Protein AF-A0A6A6MRV8-F1 (afdb_monomer)

Radius of gyration: 26.06 Å; Cα contacts (8 Å, |Δi|>4): 608; chains: 1; bounding box: 60×72×75 Å

Solvent-accessible surface area (backbone atoms only — not comparable to full-atom values): 24882 Å² total; per-residue (Å²): 139,82,90,84,83,78,79,91,75,64,60,68,61,48,53,49,50,54,50,50,55,58,44,50,59,69,36,41,59,92,94,33,58,47,66,85,80,48,69,47,77,79,45,45,92,43,43,68,69,55,55,72,65,66,69,94,70,92,67,69,95,52,79,75,30,69,67,50,46,50,55,51,43,52,51,47,26,37,70,80,34,37,75,69,59,52,59,70,55,56,43,85,58,63,89,68,84,86,54,92,82,70,73,77,54,94,81,65,61,49,22,61,70,48,68,57,98,62,71,48,74,43,90,61,98,65,47,36,34,39,40,40,34,33,31,66,80,76,48,78,45,48,31,35,42,43,53,51,95,54,49,46,58,48,32,31,49,52,39,48,53,47,54,52,51,33,52,52,30,58,71,35,70,72,38,35,78,68,67,40,39,55,62,77,65,43,50,46,57,77,49,83,32,30,32,40,30,41,50,73,78,69,51,44,34,43,38,56,60,67,63,67,52,88,59,100,42,68,76,81,37,75,65,57,43,46,49,61,45,59,77,71,34,80,50,70,68,56,28,51,51,30,39,50,37,22,33,37,19,49,21,30,40,41,46,54,33,38,49,50,23,48,25,77,73,23,40,70,33,33,25,33,28,77,85,58,35,33,44,36,73,50,77,52,69,30,41,58,48,44,24,56,71,27,92,54,33,54,72,45,57,40,88,48,31,60,23,61,34,36,39,50,41,96,59,31,62,49,64,67,30,47,53,38,29,35,55,47,47,46,55,48,40,74,44,35,71,66,56,46,51,58,57,53,59,53,59,69,39,91,84,62,75,68,67,79,50,69,69,60,37,48,64,77,65,52,92,76,68,94,82,70,94,71,95,72,79,88,75,78,70,80,79,60,56,69,58,52,32,51,50,37,51,52,50,35,49,33,50,48,72,24,41,56,100,85,41,81,39,55,59,64,57,45,48,53,49,50,54,51,48,25,58,30,65,78,43,47,72,59,38,45,75,84,46,40,63,64,68

Sequence (439 aa):
MTFSLAPKNVDRDNFLNLALEGYKHCLVIGDKYDVRVVQSYKFVPLVYQIASRMGSSKDGGGPHNFQFALVSLVKKMAVDHPYHTIFQVPVVTASFPVDRNCKYRDGSFPYFKGLADSVMIMNGINAPKVVECLGSDGRKYRQLAKSGNDDLRQDAVMEQ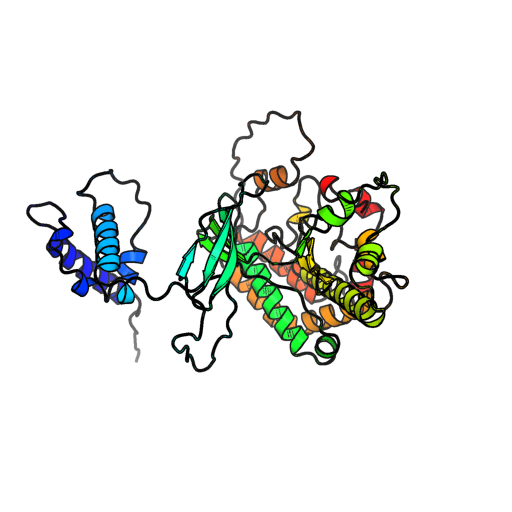FFGLVNTFLQNNRDTWKRRLGVRTYKVIPFTPSAGVLEWVNGTLPLGEYLIASTRNGGAHGRPVMHHFFLERFLQPADWFEKRLAYTRSVAASSMVGYIVGLGDRHSMNILIDQTTAQVVHIDLGVAFEQGLMLKTPERVPFRLTRDIIDGMGVTGVEGVFRRCCEETLAVMRTNKEALLTIVEVFIHDPLYKWALSPLKALQRQKEMDDDLDTCLDDSQDEYEGNKDAARALMRVKQKLDGYEEGELRSVHGQVQQLIQDAIDPERLCQMFAGWGAWM

Nearest PDB structures (foldseek):
  7sic-assembly1_A  TM=7.375E-01  e=3.957E-37  Homo sapiens
  7ni6-assembly1_A  TM=7.451E-01  e=1.125E-36  Homo sapiens
  7ni6-assembly1_B  TM=7.404E-01  e=1.849E-36  Homo sapiens
  7ni5-assembly1_B  TM=7.361E-01  e=2.147E-36  Homo sapiens
  8oxq-assembly1_B  TM=7.374E-01  e=3.900E-36  Homo sapiens

Mean predicted aligned error: 13.24 Å

Organism: Hevea brasiliensis (NCBI:txid3981)

pLDDT: mean 78.28, std 18.86, range [27.42, 98.69]

InterPro domains:
  IPR000403 Phosphatidylinositol 3-/4-kinase, catalytic domain [PF00454] (147-355)
  IPR000403 Phosphatidylinositol 3-/4-kinase, catalytic domain [PS50290] (115-394)
  IPR000403 Phosphatidylinositol 3-/4-kinase, catalytic domain [SM00146] (142-403)
  IPR003152 FATC domain [PF02260] (410-439)
  IPR003152 FATC domain [PS51190] (407-439)
  IPR003152 FATC domain [SM01343] (406-439)
  IPR011009 Protein kinase-like domain superfamily [SSF56112] (95-369)
  IPR018936 Phosphatidylinositol 3-/4-kinase, conserved site [PS00915] (145-160)
  IPR018936 Phosphatidylinositol 3-/4-kinase, conserved site [PS00916] (249-269)
  IPR036940 Phosphatidylinositol 3-/4-kinase, catalytic domain superfamily [G3DSA:1.10.1070.11] (219-423)
  IPR038980 Serine/threonine-protein kinase ATM, plant [PTHR37079] (222-439)
  IPR044107 ATM, catalytic domain [cd05171] (112-356)

Structure (mmCIF, N/CA/C/O backbone):
data_AF-A0A6A6MRV8-F1
#
_entry.id   AF-A0A6A6MRV8-F1
#
loop_
_atom_site.group_PDB
_atom_site.id
_atom_site.type_symbol
_atom_site.label_atom_id
_atom_site.label_alt_id
_atom_site.label_comp_id
_atom_site.label_asym_id
_atom_site.label_entity_id
_atom_site.label_seq_id
_atom_site.pdbx_PDB_ins_code
_atom_site.Cartn_x
_atom_site.Cartn_y
_atom_site.Cartn_z
_atom_site.occupancy
_atom_site.B_iso_or_equiv
_atom_site.auth_seq_id
_atom_site.auth_comp_id
_atom_site.auth_asym_id
_atom_site.auth_atom_id
_atom_site.pdbx_PDB_model_num
ATOM 1 N N . MET A 1 1 ? -26.456 47.236 21.387 1.00 35.75 1 MET A N 1
ATOM 2 C CA . MET A 1 1 ? -25.157 46.706 20.912 1.00 35.75 1 MET A CA 1
ATOM 3 C C . MET A 1 1 ? -24.358 46.400 22.165 1.00 35.75 1 MET A C 1
ATOM 5 O O . MET A 1 1 ? -24.249 47.297 22.977 1.00 35.75 1 MET A O 1
ATOM 9 N N . THR A 1 2 ? -23.930 45.187 22.483 1.00 27.84 2 THR A N 1
ATOM 10 C CA . THR A 1 2 ? -23.512 44.045 21.659 1.00 27.84 2 THR A CA 1
ATOM 11 C C . THR A 1 2 ? -23.764 42.751 22.445 1.00 27.84 2 THR A C 1
ATOM 13 O O . THR A 1 2 ? -23.683 42.727 23.669 1.00 27.84 2 THR A O 1
ATOM 16 N N . PHE A 1 3 ? -24.119 41.693 21.717 1.00 31.67 3 PHE A N 1
ATOM 17 C CA . PHE A 1 3 ? -24.389 40.345 22.215 1.00 31.67 3 PHE A CA 1
ATOM 18 C C . PHE A 1 3 ? -23.110 39.656 22.721 1.00 31.67 3 PHE A C 1
ATOM 20 O O . PHE A 1 3 ? -22.092 39.693 22.033 1.00 31.67 3 PHE A O 1
ATOM 27 N N . SER A 1 4 ? -23.197 38.950 23.853 1.00 27.42 4 SER A N 1
ATOM 28 C CA . SER A 1 4 ? -22.253 37.893 24.239 1.00 27.42 4 SER A CA 1
ATOM 29 C C . SER A 1 4 ? -23.006 36.563 24.262 1.00 27.42 4 SER A C 1
ATOM 31 O O . SER A 1 4 ? -23.929 36.368 25.053 1.00 27.42 4 SER A O 1
ATOM 33 N N . LEU A 1 5 ? -22.663 35.685 23.320 1.00 35.81 5 LEU A N 1
ATOM 34 C CA . LEU A 1 5 ? -23.158 34.316 23.214 1.00 35.81 5 LEU A CA 1
ATOM 35 C C . LEU A 1 5 ? -22.360 33.430 24.179 1.00 35.81 5 LEU A C 1
ATOM 37 O O . LEU A 1 5 ? -21.144 33.308 24.055 1.00 35.81 5 LEU A O 1
ATOM 41 N N . ALA A 1 6 ? -23.061 32.804 25.123 1.00 32.59 6 ALA A N 1
ATOM 42 C CA . ALA A 1 6 ? -22.512 31.815 26.044 1.00 32.59 6 ALA A CA 1
ATOM 43 C C . ALA A 1 6 ? -21.996 30.547 25.313 1.00 32.59 6 ALA A C 1
ATOM 45 O O . ALA A 1 6 ? -22.536 30.173 24.264 1.00 32.59 6 ALA A O 1
ATOM 46 N N . PRO A 1 7 ? -20.986 29.845 25.865 1.00 37.44 7 PRO A N 1
ATOM 47 C CA . PRO A 1 7 ? -20.405 28.649 25.260 1.00 37.44 7 PRO A CA 1
ATOM 48 C C . PRO A 1 7 ? -21.300 27.410 25.453 1.00 37.44 7 PRO A C 1
ATOM 50 O O . PRO A 1 7 ? -21.600 26.997 26.569 1.00 37.44 7 PRO A O 1
ATOM 53 N N . LYS A 1 8 ? -21.678 26.762 24.344 1.00 43.47 8 LYS A N 1
ATOM 54 C CA . LYS A 1 8 ? -22.574 25.586 24.265 1.00 43.47 8 LYS A CA 1
ATOM 55 C C . LYS A 1 8 ? -21.982 24.230 24.720 1.00 43.47 8 LYS A C 1
ATOM 57 O O . LYS A 1 8 ? -22.595 23.204 24.449 1.00 43.47 8 LYS A O 1
ATOM 62 N N . ASN A 1 9 ? -20.836 24.182 25.408 1.00 39.34 9 ASN A N 1
ATOM 63 C CA . ASN A 1 9 ? -20.164 22.912 25.760 1.00 39.34 9 ASN A CA 1
ATOM 64 C C . ASN A 1 9 ? -20.129 22.559 27.260 1.00 39.34 9 ASN A C 1
ATOM 66 O O . ASN A 1 9 ? -19.628 21.496 27.602 1.00 39.34 9 ASN A O 1
ATOM 70 N N . VAL A 1 10 ? -20.681 23.388 28.154 1.00 36.91 10 VAL A N 1
ATOM 71 C CA . VAL A 1 10 ? -20.633 23.129 29.612 1.00 36.91 10 VAL A CA 1
ATOM 72 C C . VAL A 1 10 ? -21.869 22.368 30.130 1.00 36.91 10 VAL A C 1
ATOM 74 O O . VAL A 1 10 ? -21.794 21.687 31.147 1.00 36.91 10 VAL A O 1
ATOM 77 N N . ASP A 1 11 ? -22.994 22.386 29.408 1.00 39.03 11 ASP A N 1
ATOM 78 C CA . ASP A 1 11 ? -24.259 21.807 29.900 1.00 39.03 11 ASP A CA 1
ATOM 79 C C . ASP A 1 11 ? -24.364 20.276 29.772 1.00 39.03 11 ASP A C 1
ATOM 81 O O . ASP A 1 11 ? -25.035 19.623 30.573 1.00 39.03 11 ASP A O 1
ATOM 85 N N . ARG A 1 12 ? -23.700 19.663 28.781 1.00 38.56 12 ARG A N 1
ATOM 86 C CA . ARG A 1 12 ? -23.864 18.221 28.507 1.00 38.56 12 ARG A CA 1
ATOM 87 C C . ARG A 1 12 ? -23.180 17.333 29.546 1.00 38.56 12 ARG A C 1
ATOM 89 O O . ARG A 1 12 ? -23.734 16.296 29.902 1.00 38.56 12 ARG A O 1
ATOM 96 N N . ASP A 1 13 ? -22.018 17.752 30.041 1.00 36.59 13 ASP A N 1
ATOM 97 C CA . ASP A 1 13 ? -21.272 17.028 31.075 1.00 36.59 13 ASP A CA 1
ATOM 98 C C . ASP A 1 13 ? -21.841 17.282 32.477 1.00 36.59 13 ASP A C 1
ATOM 100 O O . ASP A 1 13 ? -21.830 16.375 33.309 1.00 36.59 13 ASP A O 1
ATOM 104 N N . ASN A 1 14 ? -22.435 18.458 32.718 1.00 41.28 14 ASN A N 1
ATOM 105 C CA . ASN A 1 14 ? -23.133 18.752 33.970 1.00 41.28 14 ASN A CA 1
ATOM 106 C C . ASN A 1 14 ? -24.435 17.955 34.097 1.00 41.28 14 ASN A C 1
ATOM 108 O O . ASN A 1 14 ? -24.664 17.343 35.134 1.00 41.28 14 ASN A O 1
ATOM 112 N N . PHE A 1 15 ? -25.257 17.880 33.044 1.00 40.31 15 PHE A N 1
ATOM 113 C CA . PHE A 1 15 ? -26.489 17.084 33.073 1.00 40.31 15 PHE A CA 1
ATOM 114 C C . PHE A 1 15 ? -26.207 15.592 33.298 1.00 40.31 15 PHE A C 1
ATOM 116 O O . PHE A 1 15 ? -26.914 14.937 34.062 1.00 40.31 15 PHE A O 1
ATOM 123 N N . LEU A 1 16 ? -25.155 15.051 32.671 1.00 38.22 16 LEU A N 1
ATOM 124 C CA . LEU A 1 16 ? -24.804 13.639 32.815 1.00 38.22 16 LEU A CA 1
ATOM 125 C C . LEU A 1 16 ? -24.168 13.315 34.173 1.00 38.22 16 LEU A C 1
ATOM 127 O O . LEU A 1 16 ? -24.489 12.273 34.736 1.00 38.22 16 LEU A O 1
ATOM 131 N N . ASN A 1 17 ? -23.315 14.193 34.717 1.00 41.41 17 ASN A N 1
ATOM 132 C CA . ASN A 1 17 ? -22.790 14.038 36.078 1.00 41.41 17 ASN A CA 1
ATOM 133 C C . ASN A 1 17 ? -23.901 14.157 37.127 1.00 41.41 17 ASN A C 1
ATOM 135 O O . ASN A 1 17 ? -23.960 13.319 38.018 1.00 41.41 17 ASN A O 1
ATOM 139 N N . LEU A 1 18 ? -24.824 15.114 36.981 1.00 45.28 18 LEU A N 1
ATOM 140 C CA . LEU A 1 18 ? -25.958 15.291 37.894 1.00 45.28 18 LEU A CA 1
ATOM 141 C C . LEU A 1 18 ? -26.936 14.104 37.821 1.00 45.28 18 LEU A C 1
ATOM 143 O O . LEU A 1 18 ? -27.438 13.636 38.842 1.00 45.28 18 LEU A O 1
ATOM 147 N N . ALA A 1 19 ? -27.168 13.566 36.617 1.00 43.72 19 ALA A N 1
ATOM 148 C CA . ALA A 1 19 ? -27.951 12.349 36.430 1.00 43.72 19 ALA A CA 1
ATOM 149 C C . ALA A 1 19 ? -27.255 11.138 37.073 1.00 43.72 19 ALA A C 1
ATOM 151 O O . ALA A 1 19 ? -27.894 10.388 37.804 1.00 43.72 19 ALA A O 1
ATOM 152 N N . LEU A 1 20 ? -25.949 10.952 36.850 1.00 45.94 20 LEU A N 1
ATOM 153 C CA . LEU A 1 20 ? -25.180 9.831 37.403 1.00 45.94 20 LEU A CA 1
ATOM 154 C C . LEU A 1 20 ? -24.977 9.928 38.925 1.00 45.94 20 LEU A C 1
ATOM 156 O O . LEU A 1 20 ? -24.995 8.890 39.583 1.00 45.94 20 LEU A O 1
ATOM 160 N N . GLU A 1 21 ? -24.863 11.126 39.507 1.00 52.94 21 GLU A N 1
ATOM 161 C CA . GLU A 1 21 ? -24.934 11.343 40.962 1.00 52.94 21 GLU A CA 1
ATOM 162 C C . GLU A 1 21 ? -26.318 10.984 41.511 1.00 52.94 21 GLU A C 1
ATOM 164 O O . GLU A 1 21 ? -26.413 10.259 42.503 1.00 52.94 21 GLU A O 1
ATOM 169 N N . GLY A 1 22 ? -27.391 11.379 40.818 1.00 50.41 22 GLY A N 1
ATOM 170 C CA . GLY A 1 22 ? -28.753 10.944 41.134 1.00 50.41 22 GLY A CA 1
ATOM 171 C C . GLY A 1 22 ? -28.918 9.418 41.083 1.00 50.41 22 GLY A C 1
ATOM 172 O O . GLY A 1 22 ? -29.574 8.831 41.942 1.00 50.41 22 GLY A O 1
ATOM 173 N N . TYR A 1 23 ? -28.256 8.747 40.135 1.00 49.91 23 TYR A N 1
ATOM 174 C CA . TYR A 1 23 ? -28.279 7.286 40.004 1.00 49.91 23 TYR A CA 1
ATOM 175 C C . TYR A 1 23 ? -27.315 6.551 40.940 1.00 49.91 23 TYR A C 1
ATOM 177 O O . TYR A 1 23 ? -27.542 5.374 41.229 1.00 49.91 23 TYR A O 1
ATOM 185 N N . LYS A 1 24 ? -26.291 7.222 41.480 1.00 50.22 24 LYS A N 1
ATOM 186 C CA . LYS A 1 24 ? -25.448 6.689 42.561 1.00 50.22 24 LYS A CA 1
ATOM 187 C C . LYS A 1 24 ? -26.321 6.314 43.761 1.00 50.22 24 LYS A C 1
ATOM 189 O O . LYS A 1 24 ? -26.149 5.237 44.319 1.00 50.22 24 LYS A O 1
ATOM 194 N N . HIS A 1 25 ? -27.345 7.116 44.059 1.00 49.94 25 HIS A N 1
ATOM 195 C CA . HIS A 1 25 ? -28.364 6.788 45.059 1.00 49.94 25 HIS A CA 1
ATOM 196 C C . HIS A 1 25 ? -29.306 5.642 44.644 1.00 49.94 25 HIS A C 1
ATOM 198 O O . HIS A 1 25 ? -29.801 4.931 45.511 1.00 49.94 25 HIS A O 1
ATOM 204 N N . CYS A 1 26 ? -29.539 5.408 43.345 1.00 48.72 26 CYS A N 1
ATOM 205 C CA . CYS A 1 26 ? -30.362 4.287 42.860 1.00 48.72 26 CYS A CA 1
ATOM 206 C C . CYS A 1 26 ? -29.643 2.930 42.883 1.00 48.72 26 CYS A C 1
ATOM 208 O O . CYS A 1 26 ? -30.300 1.891 42.838 1.00 48.72 26 CYS A O 1
ATOM 210 N N . LEU A 1 27 ? -28.309 2.935 42.899 1.00 50.75 27 LEU A N 1
ATOM 211 C CA . LEU A 1 27 ? -27.484 1.728 42.951 1.00 50.75 27 LEU A CA 1
ATOM 212 C C . LEU A 1 27 ? -27.100 1.338 44.387 1.00 50.75 27 LEU A C 1
ATOM 214 O O . LEU A 1 27 ? -26.718 0.190 44.605 1.00 50.75 27 LEU A O 1
ATOM 218 N N . VAL A 1 28 ? -27.187 2.267 45.344 1.00 54.41 28 VAL A N 1
ATOM 219 C CA . VAL A 1 28 ? -26.753 2.076 46.734 1.00 54.41 28 VAL A CA 1
ATOM 220 C C . VAL A 1 28 ? -27.934 1.688 47.625 1.00 54.41 28 VAL A C 1
ATOM 222 O O . VAL A 1 28 ? -28.849 2.478 47.839 1.00 54.41 28 VAL A O 1
ATOM 225 N N . ILE A 1 29 ? -27.887 0.484 48.198 1.00 52.53 29 ILE A N 1
ATOM 226 C CA . ILE A 1 29 ? -28.780 0.046 49.278 1.00 52.53 29 ILE A CA 1
ATOM 227 C C . ILE A 1 29 ? -27.919 -0.258 50.502 1.00 52.53 29 ILE A C 1
ATOM 229 O O . ILE A 1 29 ? -27.070 -1.147 50.457 1.00 52.53 29 ILE A O 1
ATOM 233 N N . GLY A 1 30 ? -28.129 0.485 51.593 1.00 51.47 30 GLY A N 1
ATOM 234 C CA . GLY A 1 30 ? -27.383 0.304 52.845 1.00 51.47 30 GLY A CA 1
ATOM 235 C C . GLY A 1 30 ? -25.866 0.422 52.658 1.00 51.47 30 GLY A C 1
ATOM 236 O O . GLY A 1 30 ? -25.135 -0.496 53.023 1.00 51.47 30 GLY A O 1
ATOM 237 N N . ASP A 1 31 ? -25.416 1.504 52.014 1.00 55.31 31 ASP A N 1
ATOM 238 C CA . ASP A 1 31 ? -24.005 1.807 51.709 1.00 55.31 31 ASP A CA 1
ATOM 239 C C . ASP A 1 31 ? -23.286 0.788 50.801 1.00 55.31 31 ASP A C 1
ATOM 241 O O . ASP A 1 31 ? -22.059 0.794 50.681 1.00 55.31 31 ASP A O 1
ATOM 245 N N . LYS A 1 32 ? -24.039 -0.079 50.108 1.00 51.53 32 LYS A N 1
ATOM 246 C CA . LYS A 1 32 ? -23.507 -1.083 49.175 1.00 51.53 32 LYS A CA 1
ATOM 247 C C . LYS A 1 32 ? -24.153 -0.959 47.799 1.00 51.53 32 LYS A C 1
ATOM 249 O O . LYS A 1 32 ? -25.369 -0.839 47.691 1.00 51.53 32 LYS A O 1
ATOM 254 N N . TYR A 1 33 ? -23.344 -1.047 46.743 1.00 60.16 33 TYR A N 1
ATOM 255 C CA . TYR A 1 33 ? -23.848 -1.154 45.374 1.00 60.16 33 TYR A CA 1
ATOM 256 C C . TYR A 1 33 ? -24.470 -2.544 45.142 1.00 60.16 33 TYR A C 1
ATOM 258 O O . TYR A 1 33 ? -23.747 -3.539 45.194 1.00 60.16 33 TYR A O 1
ATOM 266 N N . ASP A 1 34 ? -25.777 -2.636 44.869 1.00 64.44 34 ASP A N 1
ATOM 267 C CA . ASP A 1 34 ? -26.432 -3.901 44.487 1.00 64.44 34 ASP A CA 1
ATOM 268 C C . ASP A 1 34 ? -27.129 -3.784 43.126 1.00 64.44 34 ASP A C 1
ATOM 270 O O . ASP A 1 34 ? -28.264 -3.334 42.989 1.00 64.44 34 ASP A O 1
ATOM 274 N N . VAL A 1 35 ? -26.437 -4.238 42.082 1.00 63.34 35 VAL A N 1
ATOM 275 C CA . VAL A 1 35 ? -26.915 -4.176 40.693 1.00 63.34 35 VAL A CA 1
ATOM 276 C C . VAL A 1 35 ? -28.051 -5.179 40.420 1.00 63.34 35 VAL A C 1
ATOM 278 O O . VAL A 1 35 ? -28.783 -5.046 39.434 1.00 63.34 35 VAL A O 1
ATOM 281 N N . ARG A 1 36 ? -28.275 -6.177 41.291 1.00 64.50 36 ARG A N 1
ATOM 282 C CA . ARG A 1 36 ? -29.301 -7.219 41.075 1.00 64.50 36 AR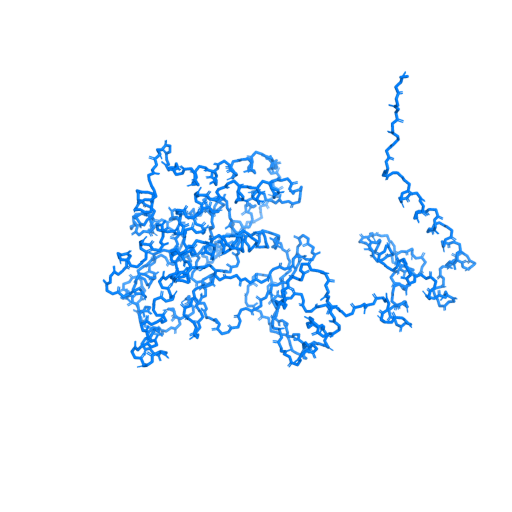G A CA 1
ATOM 283 C C . ARG A 1 36 ? -30.719 -6.666 41.158 1.00 64.50 36 ARG A C 1
ATOM 285 O O . ARG A 1 36 ? -31.571 -7.100 40.389 1.00 64.50 36 ARG A O 1
ATOM 292 N N . VAL A 1 37 ? -30.947 -5.660 41.996 1.00 63.72 37 VAL A N 1
ATOM 293 C CA . VAL A 1 37 ? -32.261 -5.017 42.173 1.00 63.72 37 VAL A CA 1
ATOM 294 C C . VAL A 1 37 ? -32.545 -3.900 41.160 1.00 63.72 37 VAL A C 1
ATOM 296 O O . VAL A 1 37 ? -33.672 -3.421 41.058 1.00 63.72 37 VAL A O 1
ATOM 299 N N . VAL A 1 38 ? -31.542 -3.489 40.379 1.00 66.06 38 VAL A N 1
ATOM 300 C CA . VAL A 1 38 ? -31.664 -2.373 39.432 1.00 66.06 38 VAL A CA 1
ATOM 301 C C . VAL A 1 38 ? -32.504 -2.757 38.220 1.00 66.06 38 VAL A C 1
ATOM 303 O O . VAL A 1 38 ? -32.265 -3.777 37.578 1.00 66.06 38 VAL A O 1
ATOM 306 N N . GLN A 1 39 ? -33.458 -1.910 37.856 1.00 67.69 39 GLN A N 1
ATOM 307 C CA . GLN A 1 39 ? -34.251 -2.063 36.638 1.00 67.69 39 GLN A CA 1
ATOM 308 C C . GLN A 1 39 ? -33.424 -1.636 35.413 1.00 67.69 39 GLN A C 1
ATOM 310 O O . GLN A 1 39 ? -33.371 -0.453 35.076 1.00 67.69 39 GLN A O 1
ATOM 315 N N . SER A 1 40 ? -32.765 -2.601 34.765 1.00 64.25 40 SER A N 1
ATOM 316 C CA . SER A 1 40 ? -31.806 -2.421 33.658 1.00 64.25 40 SER A CA 1
ATOM 317 C C . SER A 1 40 ? -32.367 -1.612 32.479 1.00 64.25 40 SER A C 1
ATOM 319 O O . SER A 1 40 ? -31.651 -0.776 31.930 1.00 64.25 40 SER A O 1
ATOM 321 N N . TYR A 1 41 ? -33.659 -1.739 32.162 1.00 60.78 41 TYR A N 1
ATOM 322 C CA . TYR A 1 41 ? -34.308 -1.003 31.065 1.00 60.78 41 TYR A CA 1
ATOM 323 C C . TYR A 1 41 ? -34.265 0.526 31.221 1.00 60.78 41 TYR A C 1
ATOM 325 O O . TYR A 1 41 ? -34.294 1.243 30.224 1.00 60.78 41 TYR A O 1
ATOM 333 N N . LYS A 1 42 ? -34.163 1.047 32.454 1.00 61.06 42 LYS A N 1
ATOM 334 C CA . LYS A 1 42 ? -34.073 2.497 32.715 1.00 61.06 42 LYS A CA 1
ATOM 335 C C . LYS A 1 42 ? -32.738 3.098 32.275 1.00 61.06 42 LYS A C 1
ATOM 337 O O . LYS A 1 42 ? -32.654 4.299 32.046 1.00 61.06 42 LYS A O 1
ATOM 342 N N . PHE A 1 43 ? -31.712 2.262 32.154 1.00 66.06 43 PHE A N 1
ATOM 343 C CA . PHE A 1 43 ? -30.343 2.668 31.840 1.00 66.06 43 PHE A CA 1
ATOM 344 C C . PHE A 1 43 ? -29.969 2.405 30.379 1.00 66.06 43 PHE A C 1
ATOM 346 O O . PHE A 1 43 ? -28.984 2.959 29.898 1.00 66.06 43 PHE A O 1
ATOM 353 N N . VAL A 1 44 ? -30.788 1.639 29.650 1.00 56.47 44 VAL A N 1
ATOM 354 C CA . VAL A 1 44 ? -30.622 1.362 28.216 1.00 56.47 44 VAL A CA 1
ATOM 355 C C . VAL A 1 44 ? -30.414 2.637 27.373 1.00 56.47 44 VAL A C 1
ATOM 357 O O . VAL A 1 44 ? -29.486 2.649 26.567 1.00 56.47 44 VAL A O 1
ATOM 360 N N . PRO A 1 45 ? -31.157 3.750 27.567 1.00 55.38 45 PRO A N 1
ATOM 361 C CA . PRO A 1 45 ? -30.928 4.985 26.802 1.00 55.38 45 PRO A CA 1
ATOM 362 C C . PRO A 1 45 ? -29.564 5.652 27.045 1.00 55.38 45 PRO A C 1
ATOM 364 O O . PRO A 1 45 ? -29.150 6.509 26.268 1.00 55.38 45 PRO A O 1
ATOM 367 N N . LEU A 1 46 ? -28.882 5.281 28.132 1.00 56.41 46 LEU A N 1
ATOM 368 C CA . LEU A 1 46 ? -27.591 5.826 28.556 1.00 56.41 46 LEU A CA 1
ATOM 369 C C . LEU A 1 46 ? -26.450 4.809 28.393 1.00 56.41 46 LEU A C 1
ATOM 371 O O . LEU A 1 46 ? -25.338 5.049 28.864 1.00 56.41 46 LEU A O 1
ATOM 375 N N . VAL A 1 47 ? -26.705 3.668 27.741 1.00 65.31 47 VAL A N 1
ATOM 376 C CA . VAL A 1 47 ? -25.778 2.530 27.684 1.00 65.31 47 VAL A CA 1
ATOM 377 C C . VAL A 1 47 ? -24.408 2.900 27.116 1.00 65.31 47 VAL A C 1
ATOM 379 O O . VAL A 1 47 ? -23.392 2.467 27.651 1.00 65.31 47 VAL A O 1
ATOM 382 N N . TYR A 1 48 ? -24.355 3.768 26.104 1.00 58.31 48 TYR A N 1
ATOM 383 C CA . TYR A 1 48 ? -23.106 4.212 25.483 1.00 58.31 48 TYR A CA 1
ATOM 384 C C . TYR A 1 48 ? -22.296 5.142 26.389 1.00 58.31 48 TYR A C 1
ATOM 386 O O . TYR A 1 48 ? -21.074 5.041 26.444 1.00 58.31 48 TYR A O 1
ATOM 394 N N . GLN A 1 49 ? -22.968 6.031 27.121 1.00 62.44 49 GLN A N 1
ATOM 395 C CA . GLN A 1 49 ? -22.335 6.962 28.052 1.00 62.44 49 GLN A CA 1
ATOM 396 C C . GLN A 1 49 ? -21.865 6.260 29.331 1.00 62.44 49 GLN A C 1
ATOM 398 O O . GLN A 1 49 ? -20.859 6.646 29.919 1.00 62.44 49 GLN A O 1
ATOM 403 N N . ILE A 1 50 ? -22.582 5.218 29.754 1.00 64.38 50 ILE A N 1
ATOM 404 C CA . ILE A 1 50 ? -22.176 4.341 30.856 1.00 64.38 50 ILE A CA 1
ATOM 405 C C . ILE A 1 50 ? -20.981 3.484 30.411 1.00 64.38 50 ILE A C 1
ATOM 407 O O . ILE A 1 50 ? -19.991 3.392 31.134 1.00 64.38 50 ILE A O 1
ATOM 411 N N . ALA A 1 51 ? -21.031 2.912 29.202 1.00 67.00 51 ALA A N 1
ATOM 412 C CA . ALA A 1 51 ? -19.953 2.095 28.652 1.00 67.00 51 ALA A CA 1
ATOM 413 C C . ALA A 1 51 ? -18.659 2.894 28.410 1.00 67.00 51 ALA A C 1
ATOM 415 O O . ALA A 1 51 ? -17.578 2.387 28.696 1.00 67.00 51 ALA A O 1
ATOM 416 N N . SER A 1 52 ? -18.746 4.149 27.952 1.00 60.84 52 SER A N 1
ATOM 417 C CA . SER A 1 52 ? -17.572 5.007 27.710 1.00 60.84 52 SER A CA 1
ATOM 418 C C . SER A 1 52 ? -16.835 5.438 28.984 1.00 60.84 52 SER A C 1
ATOM 420 O O . SER A 1 52 ? -15.698 5.900 28.912 1.00 60.84 52 SER A O 1
ATOM 422 N N . ARG A 1 53 ? -17.466 5.283 30.155 1.00 59.78 53 ARG A N 1
ATOM 423 C CA . ARG A 1 53 ? -16.875 5.548 31.476 1.00 59.78 53 ARG A CA 1
ATOM 424 C C . ARG A 1 53 ? -16.289 4.295 32.140 1.00 59.78 53 ARG A C 1
ATOM 426 O O . ARG A 1 53 ? -15.732 4.408 33.234 1.00 59.78 53 ARG A O 1
ATOM 433 N N . MET A 1 54 ? -16.377 3.129 31.491 1.00 64.44 54 MET A N 1
ATOM 434 C CA . MET A 1 54 ? -15.627 1.938 31.893 1.00 64.44 54 MET A CA 1
ATOM 435 C C . MET A 1 54 ? -14.148 2.162 31.549 1.00 64.44 54 MET A C 1
ATOM 437 O O . MET A 1 54 ? -13.782 2.218 30.378 1.00 64.44 54 MET A O 1
ATOM 441 N N . GLY A 1 55 ? -13.295 2.332 32.560 1.00 58.75 55 GLY A N 1
ATOM 442 C CA . GLY A 1 55 ? -11.881 2.677 32.379 1.00 58.75 55 GLY A CA 1
ATOM 443 C C . GLY A 1 55 ? -10.963 2.016 33.409 1.00 58.75 55 GLY A C 1
ATOM 444 O O . GLY A 1 55 ? -11.412 1.584 34.467 1.00 58.75 55 GLY A O 1
ATOM 445 N N . SER A 1 56 ? -9.663 1.953 33.094 1.00 49.59 56 SER A N 1
ATOM 446 C CA . SER A 1 56 ? -8.592 1.317 33.890 1.00 49.59 56 SER A CA 1
ATOM 447 C C . SER A 1 56 ? -8.207 2.079 35.169 1.00 49.59 56 SER A C 1
ATOM 449 O O . SER A 1 56 ? -7.027 2.349 35.401 1.00 49.59 56 SER A O 1
ATOM 451 N N . SER A 1 57 ? -9.158 2.450 36.027 1.00 48.22 57 SER A N 1
ATOM 452 C CA . SER A 1 57 ? -8.797 2.978 37.349 1.00 48.22 57 SER A CA 1
ATOM 453 C C . SER A 1 57 ? -8.263 1.841 38.227 1.00 48.22 57 SER A C 1
ATOM 455 O O . SER A 1 57 ? -8.990 0.896 38.539 1.00 48.22 57 SER A O 1
ATOM 457 N N . LYS A 1 58 ? -6.988 1.949 38.627 1.00 47.81 58 LYS A N 1
ATOM 458 C CA . LYS A 1 58 ? -6.274 1.081 39.583 1.00 47.81 58 LYS A CA 1
ATOM 459 C C . LYS A 1 58 ? -6.768 1.261 41.031 1.00 47.81 58 LYS A C 1
ATOM 461 O O . LYS A 1 58 ? -5.963 1.288 41.955 1.00 47.81 58 LYS A O 1
ATOM 466 N N . ASP A 1 59 ? -8.073 1.363 41.240 1.00 45.28 59 ASP A N 1
ATOM 467 C CA . ASP A 1 59 ? -8.633 1.498 42.581 1.00 45.28 59 ASP A CA 1
ATOM 468 C C . ASP A 1 59 ? -9.227 0.166 43.036 1.00 45.28 59 ASP A C 1
ATOM 470 O O . ASP A 1 59 ? -10.054 -0.422 42.345 1.00 45.28 59 ASP A O 1
ATOM 474 N N . GLY A 1 60 ? -8.735 -0.303 44.187 1.00 47.84 60 GLY A N 1
ATOM 475 C CA . GLY A 1 60 ? -9.170 -1.430 45.021 1.00 47.84 60 GLY A CA 1
ATOM 476 C C . GLY A 1 60 ? -10.161 -2.439 44.429 1.00 47.84 60 GLY A C 1
ATOM 477 O O . GLY A 1 60 ? -11.345 -2.152 44.236 1.00 47.84 60 GLY A O 1
ATOM 478 N N . GLY A 1 61 ? -9.697 -3.678 44.246 1.00 48.53 61 GLY A N 1
ATOM 479 C CA . GLY A 1 61 ? -10.556 -4.821 43.948 1.00 48.53 61 GLY A CA 1
ATOM 480 C C . GLY A 1 61 ? -11.546 -5.086 45.084 1.00 48.53 61 GLY A C 1
ATOM 481 O O . GLY A 1 61 ? -11.155 -5.471 46.182 1.00 48.53 61 GLY A O 1
ATOM 482 N N . GLY A 1 62 ? -12.836 -4.893 44.810 1.00 57.09 62 GLY A N 1
ATOM 483 C CA . GLY A 1 62 ? -13.921 -5.235 45.724 1.00 57.09 62 GLY A CA 1
ATOM 484 C C . GLY A 1 62 ? -15.308 -5.000 45.107 1.00 57.09 62 GLY A C 1
ATOM 485 O O . GLY A 1 62 ? -15.456 -4.134 44.243 1.00 57.09 62 GLY A O 1
ATOM 486 N N . PRO A 1 63 ? -16.350 -5.728 45.555 1.00 53.28 63 PRO A N 1
ATOM 487 C CA . PRO A 1 63 ? -17.724 -5.613 45.043 1.00 53.28 63 PRO A CA 1
ATOM 488 C C . PRO A 1 63 ? -18.398 -4.261 45.346 1.00 53.28 63 PRO A C 1
ATOM 490 O O . PRO A 1 63 ? -19.484 -3.984 44.847 1.00 53.28 63 PRO A O 1
ATOM 493 N N . HIS A 1 64 ? -17.755 -3.409 46.149 1.00 54.91 64 HIS A N 1
ATOM 494 C CA . HIS A 1 64 ? -18.213 -2.061 46.500 1.00 54.91 64 HIS A CA 1
ATOM 495 C C . HIS A 1 64 ? -17.569 -0.956 45.645 1.00 54.91 64 HIS A C 1
ATOM 497 O O . HIS A 1 64 ? -17.781 0.226 45.903 1.00 54.91 64 HIS A O 1
ATOM 503 N N . ASN A 1 65 ? -16.790 -1.325 44.626 1.00 68.12 65 ASN A N 1
ATOM 504 C CA . ASN A 1 65 ? -16.160 -0.379 43.715 1.00 68.12 65 ASN A CA 1
ATOM 505 C C . ASN A 1 65 ? -17.164 0.128 42.661 1.00 68.12 65 ASN A C 1
ATOM 507 O O . ASN A 1 65 ? -17.893 -0.649 42.042 1.00 68.12 65 ASN A O 1
ATOM 511 N N . PHE A 1 66 ? -17.165 1.439 42.419 1.00 64.25 66 PHE A N 1
ATOM 512 C CA . PHE A 1 66 ? -17.992 2.091 41.405 1.00 64.25 66 PHE A CA 1
ATOM 513 C C . PHE A 1 66 ? -17.763 1.521 39.994 1.00 64.25 66 PHE A C 1
ATOM 515 O O . PHE A 1 66 ? -18.723 1.296 39.260 1.00 64.25 66 PHE A O 1
ATOM 522 N N . GLN A 1 67 ? -16.519 1.185 39.634 1.00 68.94 67 GLN A N 1
ATOM 523 C CA . GLN A 1 67 ? -16.227 0.526 38.355 1.00 68.94 67 GLN A CA 1
ATOM 524 C C . GLN A 1 67 ? -16.806 -0.889 38.285 1.00 68.94 67 GLN A C 1
ATOM 526 O O . GLN A 1 67 ? -17.340 -1.293 37.253 1.00 68.94 67 GLN A O 1
ATOM 531 N N . PHE A 1 68 ? -16.770 -1.638 39.390 1.00 68.19 68 PHE A N 1
ATOM 532 C CA . PHE A 1 68 ? -17.391 -2.962 39.457 1.00 68.19 68 PHE A CA 1
ATOM 533 C C . PHE A 1 68 ? -18.914 -2.873 39.275 1.00 68.19 68 PHE A C 1
ATOM 535 O O . PHE A 1 68 ? -19.500 -3.695 38.566 1.00 68.19 68 PHE A O 1
ATOM 542 N N . ALA A 1 69 ? -19.550 -1.849 39.852 1.00 69.06 69 ALA A N 1
ATOM 543 C CA . ALA A 1 69 ? -20.971 -1.573 39.667 1.00 69.06 69 ALA A CA 1
ATOM 544 C C . ALA A 1 69 ? -21.305 -1.185 38.213 1.00 69.06 69 ALA A C 1
ATOM 546 O O . ALA A 1 69 ? -22.264 -1.721 37.659 1.00 69.06 69 ALA A O 1
ATOM 547 N N . LEU A 1 70 ? -20.492 -0.336 37.569 1.00 70.38 70 LEU A N 1
ATOM 548 C CA . LEU A 1 70 ? -20.653 0.039 36.156 1.00 70.38 70 LEU A CA 1
ATOM 549 C C . LEU A 1 70 ? -20.538 -1.173 35.224 1.00 70.38 70 LEU A C 1
ATOM 551 O O . LEU A 1 70 ? -21.432 -1.416 34.415 1.00 70.38 70 LEU A O 1
ATOM 555 N N . VAL A 1 71 ? -19.485 -1.981 35.380 1.00 71.94 71 VAL A N 1
ATOM 556 C CA . VAL A 1 71 ? -19.276 -3.198 34.577 1.00 71.94 71 VAL A CA 1
ATOM 557 C C . VAL A 1 71 ? -20.412 -4.198 34.796 1.00 71.94 71 VAL A C 1
ATOM 559 O O . VAL A 1 71 ? -20.912 -4.792 33.840 1.00 71.94 71 VAL A O 1
ATOM 562 N N . SER A 1 72 ? -20.857 -4.378 36.041 1.00 71.25 72 SER A N 1
ATOM 563 C CA . SER A 1 72 ? -21.973 -5.274 36.366 1.00 71.25 72 SER A CA 1
ATOM 564 C C . SER A 1 72 ? -23.300 -4.776 35.787 1.00 71.25 72 SER A C 1
ATOM 566 O O . SER A 1 72 ? -24.109 -5.585 35.334 1.00 71.25 72 SER A O 1
ATOM 568 N N . LEU A 1 73 ? -23.519 -3.458 35.749 1.00 73.44 73 LEU A N 1
ATOM 569 C CA . LEU A 1 73 ? -24.717 -2.848 35.172 1.00 73.44 73 LEU A CA 1
ATOM 570 C C . LEU A 1 73 ? -24.734 -2.984 33.647 1.00 73.44 73 LEU A C 1
ATOM 572 O O . LEU A 1 73 ? -25.756 -3.381 33.095 1.00 73.44 73 LEU A O 1
ATOM 576 N N . VAL A 1 74 ? -23.606 -2.745 32.971 1.00 71.75 74 VAL A N 1
ATOM 577 C CA . VAL A 1 74 ? -23.476 -2.960 31.518 1.00 71.75 74 VAL A CA 1
ATOM 578 C C . VAL A 1 74 ? -23.682 -4.430 31.159 1.00 71.75 74 VAL A C 1
ATOM 580 O O . VAL A 1 74 ? -24.442 -4.728 30.241 1.00 71.75 74 VAL A O 1
ATOM 583 N N . LYS A 1 75 ? -23.098 -5.362 31.926 1.00 69.62 75 LYS A N 1
ATOM 584 C CA . LYS A 1 75 ? -23.341 -6.805 31.755 1.00 69.62 75 LYS A CA 1
ATOM 585 C C . LYS A 1 75 ? -24.815 -7.162 31.920 1.00 69.62 75 LYS A C 1
ATOM 587 O O . LYS A 1 75 ? -25.355 -7.901 31.106 1.00 69.62 75 LYS A O 1
ATOM 592 N N . LYS A 1 76 ? -25.481 -6.621 32.939 1.00 70.88 76 LYS A N 1
ATOM 593 C CA . LYS A 1 76 ? -26.907 -6.863 33.168 1.00 70.88 76 LYS A CA 1
ATOM 594 C C . LYS A 1 76 ? -27.778 -6.295 32.042 1.00 70.88 76 LYS A C 1
ATOM 596 O O . LYS A 1 76 ? -28.648 -6.996 31.547 1.00 70.88 76 LYS A O 1
ATOM 601 N N . MET A 1 77 ? -27.506 -5.076 31.569 1.00 70.62 77 MET A N 1
ATOM 602 C CA . MET A 1 77 ? -28.194 -4.499 30.404 1.00 70.62 77 MET A CA 1
ATOM 603 C C . MET A 1 77 ? -27.968 -5.330 29.131 1.00 70.62 77 MET A C 1
ATOM 605 O O . MET A 1 77 ? -28.895 -5.501 28.342 1.00 70.62 77 MET A O 1
ATOM 609 N N . ALA A 1 78 ? -26.767 -5.886 28.944 1.00 67.31 78 ALA A N 1
ATOM 610 C CA . ALA A 1 78 ? -26.448 -6.766 27.821 1.00 67.31 78 ALA A CA 1
ATOM 611 C C . ALA A 1 78 ? -27.215 -8.097 27.861 1.00 67.31 78 ALA A C 1
ATOM 613 O O . ALA A 1 78 ? -27.610 -8.594 26.810 1.00 67.31 78 ALA A O 1
ATOM 614 N N . VAL A 1 79 ? -27.440 -8.655 29.055 1.00 65.12 79 VAL A N 1
ATOM 615 C CA . VAL A 1 79 ? -28.203 -9.899 29.253 1.00 65.12 79 VAL A CA 1
ATOM 616 C C . VAL A 1 79 ? -29.707 -9.658 29.125 1.00 65.12 79 VAL A C 1
ATOM 618 O O . VAL A 1 79 ? -30.384 -10.384 28.402 1.00 65.12 79 VAL A O 1
ATOM 621 N N . ASP A 1 80 ? -30.227 -8.628 29.790 1.00 64.75 80 ASP A N 1
ATOM 622 C CA . ASP A 1 80 ? -31.667 -8.362 29.860 1.00 64.75 80 ASP A CA 1
ATOM 623 C C . ASP A 1 80 ? -32.198 -7.701 28.573 1.00 64.75 80 ASP A C 1
ATOM 625 O O . ASP A 1 80 ? -33.358 -7.878 28.192 1.00 64.75 80 ASP A O 1
ATOM 629 N N . HIS A 1 81 ? -31.355 -6.918 27.891 1.00 61.50 81 HIS A N 1
ATOM 630 C CA . HIS A 1 81 ? -31.711 -6.119 26.715 1.00 61.50 81 HIS A CA 1
ATOM 631 C C . HIS A 1 81 ? -30.643 -6.232 25.611 1.00 61.50 81 HIS A C 1
ATOM 633 O O . HIS A 1 81 ? -30.074 -5.213 25.202 1.00 61.50 81 HIS A O 1
ATOM 639 N N . PRO A 1 82 ? -30.368 -7.441 25.086 1.00 56.19 82 PRO A N 1
ATOM 640 C CA . PRO A 1 82 ? -29.269 -7.682 24.148 1.00 56.19 82 PRO A CA 1
ATOM 641 C C . PRO A 1 82 ? -29.370 -6.802 22.903 1.00 56.19 82 PRO A C 1
ATOM 643 O O . PRO A 1 82 ? -28.389 -6.185 22.511 1.00 56.19 82 PRO A O 1
ATOM 646 N N . TYR A 1 83 ? -30.574 -6.627 22.355 1.00 52.34 83 TYR A N 1
ATOM 647 C CA . TYR A 1 83 ? -30.799 -5.812 21.160 1.00 52.34 83 TYR A CA 1
ATOM 648 C C . TYR A 1 83 ? -30.694 -4.304 21.383 1.00 52.34 83 TYR A C 1
ATOM 650 O O . TYR A 1 83 ? -30.593 -3.585 20.407 1.00 52.34 83 TYR A O 1
ATOM 658 N N . HIS A 1 84 ? -30.721 -3.816 22.627 1.00 51.81 84 HIS A N 1
ATOM 659 C CA . HIS A 1 84 ? -30.603 -2.383 22.926 1.00 51.81 84 HIS A CA 1
ATOM 660 C C . HIS A 1 84 ? -29.231 -2.002 23.499 1.00 51.81 84 HIS A C 1
ATOM 662 O O . HIS A 1 84 ? -28.871 -0.829 23.514 1.00 51.81 84 HIS A O 1
ATOM 668 N N . THR A 1 85 ? -28.475 -2.998 23.962 1.00 55.12 85 THR A N 1
ATOM 669 C CA . THR A 1 85 ? -27.163 -2.837 24.603 1.00 55.12 85 THR A CA 1
ATOM 670 C C . THR A 1 85 ? -26.024 -3.301 23.698 1.00 55.12 85 THR A C 1
ATOM 672 O O . THR A 1 85 ? -24.934 -2.741 23.732 1.00 55.12 85 THR A O 1
ATOM 675 N N . ILE A 1 86 ? -26.286 -4.310 22.866 1.00 59.16 86 ILE A N 1
ATOM 676 C CA . ILE A 1 86 ? -25.380 -4.871 21.865 1.00 59.16 86 ILE A CA 1
ATOM 677 C C . ILE A 1 86 ? -26.159 -4.900 20.544 1.00 59.16 86 ILE A C 1
ATOM 679 O O . ILE A 1 86 ? -26.617 -5.946 20.085 1.00 59.16 86 ILE A O 1
ATOM 683 N N . PHE A 1 87 ? -26.369 -3.742 19.919 1.00 48.59 87 PHE A N 1
ATOM 684 C CA . PHE A 1 87 ? -26.817 -3.760 18.526 1.00 48.59 87 PHE A CA 1
ATOM 685 C C . PHE A 1 87 ? -25.730 -4.445 17.690 1.00 48.59 87 PHE A C 1
ATOM 687 O O . PHE A 1 87 ? -24.567 -4.062 17.789 1.00 48.59 87 PHE A O 1
ATOM 694 N N . GLN A 1 88 ? -26.129 -5.485 16.944 1.00 54.44 88 GLN A N 1
ATOM 695 C CA . GLN A 1 88 ? -25.379 -6.212 15.910 1.00 54.44 88 GLN A CA 1
ATOM 696 C C . GLN A 1 88 ? -23.963 -5.668 15.688 1.00 54.44 88 GLN A C 1
ATOM 698 O O . GLN A 1 88 ? -23.773 -4.751 14.891 1.00 54.44 88 GLN A O 1
ATOM 703 N N . VAL A 1 89 ? -22.974 -6.221 16.401 1.00 61.03 89 VAL A N 1
ATOM 704 C CA . VAL A 1 89 ? -21.580 -5.799 16.225 1.00 61.03 89 VAL A CA 1
ATOM 705 C C . VAL A 1 89 ? -21.206 -6.109 14.774 1.00 61.03 89 VAL A C 1
ATOM 707 O O . VAL A 1 89 ? -21.209 -7.289 14.399 1.00 61.03 89 VAL A O 1
ATOM 710 N N . PRO A 1 90 ? -20.954 -5.094 13.928 1.00 65.00 90 PRO A N 1
ATOM 711 C CA . PRO A 1 90 ? -20.602 -5.341 12.543 1.00 65.00 90 PRO A CA 1
ATOM 712 C C . PRO A 1 90 ? -19.300 -6.133 12.510 1.00 65.00 90 PRO A C 1
ATOM 714 O O . PRO A 1 90 ? -18.431 -5.975 13.373 1.00 65.00 90 PRO A O 1
ATOM 717 N N . VAL A 1 91 ? -19.136 -6.976 11.495 1.00 73.12 91 VAL A N 1
ATOM 718 C CA . VAL A 1 91 ? -17.813 -7.530 11.219 1.00 73.12 91 VAL A CA 1
ATOM 719 C C . VAL A 1 91 ? -16.938 -6.359 10.768 1.00 73.12 91 VAL A C 1
ATOM 721 O O . VAL A 1 91 ? -17.060 -5.893 9.642 1.00 73.12 91 VAL A O 1
ATOM 724 N N . VAL A 1 92 ? -16.091 -5.843 11.663 1.00 74.81 92 VAL A N 1
ATOM 725 C CA . VAL A 1 92 ? -15.372 -4.565 11.475 1.00 74.81 92 VAL A CA 1
ATOM 726 C C . VAL A 1 92 ? -14.420 -4.552 10.275 1.00 74.81 92 VAL A C 1
ATOM 728 O O . VAL A 1 92 ? -14.106 -3.493 9.744 1.00 74.81 92 VAL A O 1
ATOM 731 N N . THR A 1 93 ? -13.991 -5.732 9.827 1.00 78.31 93 THR A N 1
ATOM 732 C CA . THR A 1 93 ? -13.153 -5.934 8.635 1.00 78.31 93 THR A CA 1
ATOM 733 C C . THR A 1 93 ? -13.960 -6.164 7.357 1.00 78.31 93 THR A C 1
ATOM 735 O O . THR A 1 93 ? -13.389 -6.194 6.271 1.00 78.31 93 THR A O 1
ATOM 738 N N . ALA A 1 94 ? -15.283 -6.328 7.440 1.00 76.50 94 ALA A N 1
ATOM 739 C CA . ALA A 1 94 ? -16.107 -6.522 6.260 1.00 76.50 94 ALA A CA 1
ATOM 740 C C . ALA A 1 94 ? -16.287 -5.207 5.493 1.00 76.50 94 ALA A C 1
ATOM 742 O O . ALA A 1 94 ? -16.585 -4.158 6.062 1.00 76.50 94 ALA A O 1
ATOM 743 N N . SER A 1 95 ? -16.159 -5.281 4.170 1.00 70.25 95 SER A N 1
ATOM 744 C CA . SER A 1 95 ? -16.400 -4.142 3.288 1.00 70.25 95 SER A CA 1
ATOM 745 C C . SER A 1 95 ? -17.867 -4.070 2.871 1.00 70.25 95 SER A C 1
ATOM 747 O O . SER A 1 95 ? -18.404 -5.010 2.287 1.00 70.25 95 SER A O 1
ATOM 749 N N . PHE A 1 96 ? -18.499 -2.927 3.122 1.00 72.00 96 PHE A N 1
ATOM 750 C CA . PHE A 1 96 ? -19.824 -2.575 2.617 1.00 72.00 96 PHE A CA 1
ATOM 751 C C . PHE A 1 96 ? -19.842 -1.086 2.230 1.00 72.00 96 PHE A C 1
ATOM 753 O O . PHE A 1 96 ? -19.118 -0.286 2.828 1.00 72.00 96 PHE A O 1
ATOM 760 N N . PRO A 1 97 ? -20.598 -0.700 1.188 1.00 64.56 97 PRO A N 1
ATOM 761 C CA . PRO A 1 97 ? -20.594 0.669 0.688 1.00 64.56 97 PRO A CA 1
ATOM 762 C C . PRO A 1 97 ? -21.263 1.632 1.674 1.00 64.56 97 PRO A C 1
ATOM 764 O O . PRO A 1 97 ? -22.269 1.304 2.302 1.00 64.56 97 PRO A O 1
ATOM 767 N N . VAL A 1 98 ? -20.727 2.851 1.758 1.00 58.31 98 VAL A N 1
ATOM 768 C CA . VAL A 1 98 ? -21.366 3.953 2.487 1.00 58.31 98 VAL A CA 1
ATOM 769 C C . VAL A 1 98 ? -22.567 4.436 1.674 1.00 58.31 98 VAL A C 1
ATOM 771 O O . VAL A 1 98 ? -22.403 4.936 0.558 1.00 58.31 98 VAL A O 1
ATOM 774 N N . ASP A 1 99 ? -23.774 4.307 2.223 1.00 53.12 99 ASP A N 1
ATOM 775 C CA . ASP A 1 99 ? -24.971 4.875 1.607 1.00 53.12 99 ASP A CA 1
ATOM 776 C C . ASP A 1 99 ? -25.054 6.371 1.922 1.00 53.12 99 ASP A C 1
ATOM 778 O O . ASP A 1 99 ? -25.216 6.777 3.075 1.00 53.12 99 ASP A O 1
ATOM 782 N N . ARG A 1 100 ? -24.990 7.199 0.874 1.00 52.91 100 ARG A N 1
ATOM 783 C CA . ARG A 1 100 ? -25.114 8.664 0.962 1.00 52.91 100 ARG A CA 1
ATOM 784 C C . ARG A 1 100 ? -26.469 9.120 1.502 1.00 52.91 100 ARG A C 1
ATOM 786 O O . ARG A 1 100 ? -26.575 10.234 1.998 1.00 52.91 100 ARG A O 1
ATOM 793 N N . ASN A 1 101 ? -27.491 8.274 1.408 1.00 55.59 101 ASN A N 1
ATOM 794 C CA . ASN A 1 101 ? -28.816 8.533 1.963 1.00 55.59 101 ASN A CA 1
ATOM 795 C C . ASN A 1 101 ? -28.969 8.009 3.399 1.00 55.59 101 ASN A C 1
ATOM 797 O O . ASN A 1 101 ? -30.066 8.090 3.953 1.00 55.59 101 ASN A O 1
ATOM 801 N N . CYS A 1 102 ? -27.903 7.444 3.977 1.00 47.59 102 CYS A N 1
ATOM 802 C CA . CYS A 1 102 ? -27.871 6.856 5.312 1.00 47.59 102 CYS A CA 1
ATOM 803 C C . CYS A 1 102 ? -28.901 5.727 5.529 1.00 47.59 102 CYS A C 1
ATOM 805 O O . CYS A 1 102 ? -29.386 5.551 6.647 1.00 47.59 102 CYS A O 1
ATOM 807 N N . LYS A 1 103 ? -29.262 4.956 4.489 1.00 55.28 103 LYS A N 1
ATOM 808 C CA . LYS A 1 103 ? -30.236 3.856 4.597 1.00 55.28 103 LYS A CA 1
ATOM 809 C C . LYS A 1 103 ? -29.527 2.504 4.668 1.00 55.28 103 LYS A C 1
ATOM 811 O O . LYS A 1 103 ? -29.330 1.822 3.667 1.00 55.28 103 LYS A O 1
ATOM 816 N N . TYR A 1 104 ? -29.240 2.068 5.887 1.00 61.91 104 TYR A N 1
ATOM 817 C CA . TYR A 1 104 ? -28.711 0.733 6.175 1.00 61.91 104 TYR A CA 1
ATOM 818 C C . TYR A 1 104 ? -29.853 -0.159 6.673 1.00 61.91 104 TYR A C 1
ATOM 820 O O . TYR A 1 104 ? -30.230 -0.101 7.840 1.00 61.91 104 TYR A O 1
ATOM 828 N N . ARG A 1 105 ? -30.493 -0.901 5.759 1.00 66.25 105 ARG A N 1
ATOM 829 C CA . ARG A 1 105 ? -31.598 -1.822 6.096 1.00 66.25 105 ARG A CA 1
ATOM 830 C C . ARG A 1 105 ? -31.061 -3.069 6.801 1.00 66.25 105 ARG A C 1
ATOM 832 O O . ARG A 1 105 ? -29.915 -3.437 6.584 1.00 66.25 105 ARG A O 1
ATOM 839 N N . ASP A 1 106 ? -31.895 -3.772 7.564 1.00 64.25 106 ASP A N 1
ATOM 840 C CA . ASP A 1 106 ? -31.499 -5.060 8.147 1.00 64.25 106 ASP A CA 1
ATOM 841 C C . ASP A 1 106 ? -30.966 -6.016 7.068 1.00 64.25 106 ASP A C 1
ATOM 843 O O . ASP A 1 106 ? -31.597 -6.231 6.031 1.00 64.25 106 ASP A O 1
ATOM 847 N N . GLY A 1 107 ? -29.763 -6.547 7.300 1.00 69.06 107 GLY A N 1
ATOM 848 C CA . GLY A 1 107 ? -29.024 -7.356 6.327 1.00 69.06 107 GLY A CA 1
ATOM 849 C C . GLY A 1 107 ? -28.175 -6.566 5.321 1.00 69.06 107 GLY A C 1
ATOM 850 O O . GLY A 1 107 ? -27.517 -7.182 4.488 1.00 69.06 107 GLY A O 1
ATOM 851 N N . SER A 1 108 ? -28.130 -5.228 5.386 1.00 69.31 108 SER A N 1
ATOM 852 C CA . SER A 1 108 ? -27.274 -4.414 4.506 1.00 69.31 108 SER A CA 1
ATOM 853 C C . SER A 1 108 ? -25.787 -4.494 4.853 1.00 69.31 108 SER A C 1
ATOM 855 O O . SER A 1 108 ? -24.953 -4.089 4.047 1.00 69.31 108 SER A O 1
ATOM 857 N N . PHE A 1 109 ? -25.449 -4.976 6.050 1.00 72.44 109 PHE A N 1
ATOM 858 C CA . PHE A 1 109 ? -24.078 -5.233 6.475 1.00 72.44 109 PHE A CA 1
ATOM 859 C C . PHE A 1 109 ? -23.996 -6.558 7.252 1.00 72.44 109 PHE A C 1
ATOM 861 O O . PHE A 1 109 ? -24.942 -6.923 7.960 1.00 72.44 109 PHE A O 1
ATOM 868 N N . PRO A 1 110 ? -22.879 -7.297 7.129 1.00 83.44 110 PRO A N 1
ATOM 869 C CA . PRO A 1 110 ? -22.662 -8.510 7.898 1.00 83.44 110 PRO A CA 1
ATOM 870 C C . PRO A 1 110 ? -22.347 -8.155 9.355 1.00 83.44 110 PRO A C 1
ATOM 872 O O . PRO A 1 110 ? -21.467 -7.343 9.651 1.00 83.44 110 PRO A O 1
ATOM 875 N N . TYR A 1 111 ? -23.051 -8.800 10.277 1.00 80.44 111 TYR A N 1
ATOM 876 C CA . TYR A 1 111 ? -22.808 -8.700 11.712 1.00 80.44 111 TYR A CA 1
ATOM 877 C C . TYR A 1 111 ? -22.297 -10.023 12.262 1.00 80.44 111 TYR A C 1
ATOM 879 O O . TYR A 1 111 ? -22.446 -11.081 11.650 1.00 80.44 111 TYR A O 1
ATOM 887 N N . PHE A 1 112 ? -21.666 -9.951 13.421 1.00 77.69 112 PHE A N 1
ATOM 888 C CA . PHE A 1 112 ? -21.036 -11.087 14.061 1.00 77.69 112 PHE A CA 1
ATOM 889 C C . PHE A 1 112 ? -22.074 -12.127 14.506 1.00 77.69 112 PHE A C 1
ATOM 891 O O . PHE A 1 112 ? -22.940 -11.830 15.328 1.00 77.69 112 PHE A O 1
ATOM 898 N N . LYS A 1 113 ? -21.989 -13.353 13.976 1.00 77.88 113 LYS A N 1
ATOM 899 C CA . LYS A 1 113 ? -22.748 -14.516 14.471 1.00 77.88 113 LYS A CA 1
ATOM 900 C C . LYS A 1 113 ? -21.960 -15.335 15.491 1.00 77.88 113 LYS A C 1
ATOM 902 O O . LYS A 1 113 ? -22.571 -15.959 16.350 1.00 77.88 113 LYS A O 1
ATOM 907 N N . GLY A 1 114 ? -20.631 -15.339 15.407 1.00 72.94 114 GLY A N 1
ATOM 908 C CA . GLY A 1 114 ? -19.768 -16.090 16.320 1.00 72.94 114 GLY A CA 1
ATOM 909 C C . GLY A 1 114 ? -18.312 -16.143 15.862 1.00 72.94 114 GLY A C 1
ATOM 910 O O . GLY A 1 114 ? -17.957 -15.577 14.828 1.00 72.94 114 GLY A O 1
ATOM 911 N N . LEU A 1 115 ? -17.482 -16.845 16.631 1.00 77.38 115 LEU A N 1
ATOM 912 C CA . LEU A 1 115 ? -16.091 -17.166 16.298 1.00 77.38 115 LEU A CA 1
ATOM 913 C C . LEU A 1 115 ? -15.958 -18.641 15.940 1.00 77.38 115 LEU A C 1
ATOM 915 O O . LEU A 1 115 ? -16.753 -19.460 16.393 1.00 77.38 115 LEU A O 1
ATOM 919 N N . ALA A 1 116 ? -14.942 -18.972 15.150 1.00 81.44 116 ALA A N 1
ATOM 920 C CA . ALA A 1 116 ? -14.481 -20.348 15.033 1.00 81.44 116 ALA A CA 1
ATOM 921 C C . ALA A 1 116 ? -13.813 -20.819 16.340 1.00 81.44 116 ALA A C 1
ATOM 923 O O . ALA A 1 116 ? -13.253 -20.015 17.085 1.00 81.44 116 ALA A O 1
ATOM 924 N N . ASP A 1 117 ? -13.805 -22.133 16.567 1.00 79.31 117 ASP A N 1
ATOM 925 C CA . ASP A 1 117 ? -13.285 -22.752 17.799 1.00 79.31 117 ASP A CA 1
ATOM 926 C C . ASP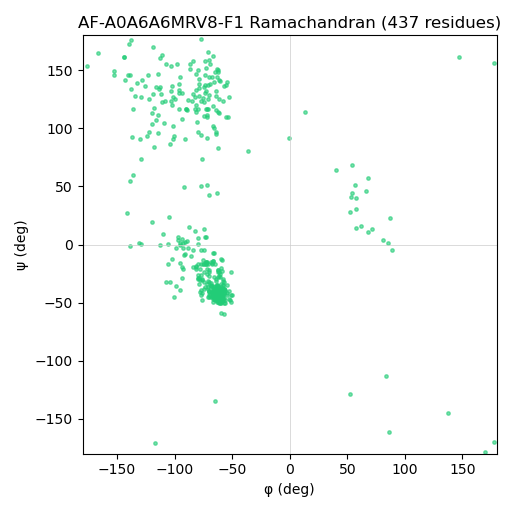 A 1 117 ? -11.747 -22.758 17.897 1.00 79.31 117 ASP A C 1
ATOM 928 O O . ASP A 1 117 ? -11.181 -23.166 18.910 1.00 79.31 117 ASP A O 1
ATOM 932 N N . SER A 1 118 ? -11.049 -22.315 16.848 1.00 79.44 118 SER A N 1
ATOM 933 C CA . SER A 1 118 ? -9.588 -22.327 16.765 1.00 79.44 118 SER A CA 1
ATOM 934 C C . SER A 1 118 ? -9.022 -20.962 16.388 1.00 79.44 118 SER A C 1
ATOM 936 O O . SER A 1 118 ? -9.540 -20.291 15.493 1.00 79.44 118 SER A O 1
ATOM 938 N N . VAL A 1 119 ? -7.897 -20.608 17.008 1.00 82.81 119 VAL A N 1
ATOM 939 C CA . VAL A 1 119 ? -7.095 -19.419 16.695 1.00 82.81 119 VAL A CA 1
ATOM 940 C C . VAL A 1 119 ? -5.729 -19.876 16.197 1.00 82.81 119 VAL A C 1
ATOM 942 O O . VAL A 1 119 ? -5.122 -20.769 16.785 1.00 82.81 119 VAL A O 1
ATOM 945 N N . MET A 1 120 ? -5.234 -19.260 15.126 1.00 83.62 120 MET A N 1
ATOM 946 C CA . MET A 1 120 ? -3.879 -19.495 14.626 1.00 83.62 120 MET A CA 1
ATOM 947 C C . MET A 1 120 ? -2.944 -18.420 15.183 1.00 83.62 120 MET A C 1
ATOM 949 O O . MET A 1 120 ? -3.253 -17.232 15.121 1.00 83.62 120 MET A O 1
ATOM 953 N N . ILE A 1 121 ? -1.806 -18.826 15.742 1.00 82.75 121 ILE A N 1
ATOM 954 C CA . ILE A 1 121 ? -0.783 -17.908 16.254 1.00 82.75 121 ILE A CA 1
ATOM 955 C C . ILE A 1 121 ? 0.311 -17.792 15.197 1.00 82.75 121 ILE A C 1
ATOM 957 O O . ILE A 1 121 ? 0.848 -18.804 14.753 1.00 82.75 121 ILE A O 1
ATOM 961 N N . MET A 1 122 ? 0.615 -16.566 14.786 1.00 78.94 122 MET A N 1
ATOM 962 C CA . MET A 1 122 ? 1.667 -16.283 13.815 1.00 78.94 122 MET A CA 1
ATOM 963 C C . MET A 1 122 ? 3.022 -16.144 14.509 1.00 78.94 122 MET A C 1
ATOM 965 O O . MET A 1 122 ? 3.106 -15.681 15.650 1.00 78.94 122 MET A O 1
ATOM 969 N N . ASN A 1 123 ? 4.086 -16.474 13.781 1.00 68.50 123 ASN A N 1
ATOM 970 C CA . ASN A 1 123 ? 5.450 -16.187 14.209 1.00 68.50 123 ASN A CA 1
ATOM 971 C C . ASN A 1 123 ? 5.687 -14.668 14.242 1.00 68.50 123 ASN A C 1
ATOM 973 O O . ASN A 1 123 ? 5.218 -13.938 13.370 1.00 68.50 123 ASN A O 1
ATOM 977 N N . GLY A 1 124 ? 6.406 -14.193 15.258 1.00 65.62 124 GLY A N 1
ATOM 978 C CA . GLY A 1 124 ? 6.750 -12.782 15.438 1.00 65.62 124 GLY A CA 1
ATOM 979 C C . GLY A 1 124 ? 6.817 -12.389 16.913 1.00 65.62 124 GLY A C 1
ATOM 980 O O . GLY A 1 124 ? 6.254 -13.071 17.767 1.00 65.62 124 GLY A O 1
ATOM 981 N N . ILE A 1 125 ? 7.476 -11.264 17.208 1.00 62.88 125 ILE A N 1
ATOM 982 C CA . ILE A 1 125 ? 7.763 -10.796 18.581 1.00 62.88 125 ILE A CA 1
ATOM 983 C C . ILE A 1 125 ? 6.487 -10.700 19.436 1.00 62.88 125 ILE A C 1
ATOM 985 O O . ILE A 1 125 ? 6.464 -11.147 20.578 1.00 62.88 125 ILE A O 1
ATOM 989 N N . ASN A 1 126 ? 5.401 -10.169 18.863 1.00 67.50 126 ASN A N 1
ATOM 990 C CA . ASN A 1 126 ? 4.122 -9.977 19.559 1.00 67.50 126 ASN A CA 1
ATOM 991 C C . ASN A 1 126 ? 3.131 -11.149 19.370 1.00 67.50 126 ASN A C 1
ATOM 993 O O . ASN A 1 126 ? 1.981 -11.063 19.818 1.00 67.50 126 ASN A O 1
ATOM 997 N N . ALA A 1 127 ? 3.557 -12.229 18.699 1.00 75.81 127 ALA A N 1
ATOM 998 C CA . ALA A 1 127 ? 2.769 -13.426 18.388 1.00 75.81 127 ALA A CA 1
ATOM 999 C C . ALA A 1 127 ? 1.315 -13.097 17.974 1.00 75.81 127 ALA A C 1
ATOM 1001 O O . ALA A 1 127 ? 0.377 -13.390 18.731 1.00 75.81 127 ALA A O 1
ATOM 1002 N N . PRO A 1 128 ? 1.098 -12.393 16.844 1.00 82.62 128 PRO A N 1
ATOM 1003 C CA . PRO A 1 128 ? -0.230 -11.920 16.475 1.00 82.62 128 PRO A CA 1
ATOM 1004 C C . PRO A 1 128 ? -1.174 -13.096 16.186 1.00 82.62 128 PRO A C 1
ATOM 1006 O O . PRO A 1 128 ? -0.748 -14.176 15.771 1.00 82.62 128 PRO A O 1
ATOM 1009 N N . LYS A 1 129 ? -2.468 -12.905 16.467 1.00 86.12 129 LYS A N 1
ATOM 1010 C CA . LYS A 1 129 ? -3.468 -13.982 16.467 1.00 86.12 129 LYS A CA 1
ATOM 1011 C C . LYS A 1 129 ? -4.398 -13.834 15.273 1.00 86.12 129 LYS A C 1
ATOM 1013 O O . LYS A 1 129 ? -5.052 -12.807 15.131 1.00 86.12 129 LYS A O 1
ATOM 1018 N N . VAL A 1 130 ? -4.504 -14.864 14.446 1.00 89.31 130 VAL A N 1
ATOM 1019 C CA . VAL A 1 130 ? -5.492 -14.940 13.370 1.00 89.31 130 VAL A CA 1
ATOM 1020 C C . VAL A 1 130 ? -6.757 -15.589 13.913 1.00 89.31 130 VAL A C 1
ATOM 1022 O O . VAL A 1 130 ? -6.759 -16.752 14.323 1.00 89.31 130 VAL A O 1
ATOM 1025 N N . VAL A 1 131 ? -7.836 -14.816 13.907 1.00 87.81 131 VAL A N 1
ATOM 1026 C CA . VAL A 1 131 ? -9.157 -15.190 14.406 1.00 87.81 131 VAL A CA 1
ATOM 1027 C C . VAL A 1 131 ? -10.128 -15.270 13.228 1.00 87.81 131 VAL A C 1
ATOM 1029 O O . VAL A 1 131 ? -10.139 -14.391 12.367 1.00 87.81 131 VAL A O 1
ATOM 1032 N N . GLU A 1 132 ? -10.956 -16.313 13.170 1.00 88.62 132 GLU A N 1
ATOM 1033 C CA . GLU A 1 132 ? -11.989 -16.464 12.138 1.00 88.62 132 GLU A CA 1
ATOM 1034 C C . GLU A 1 132 ? -13.370 -16.112 12.707 1.00 88.62 132 GLU A C 1
ATOM 1036 O O . GLU A 1 132 ? -13.846 -16.725 13.662 1.00 88.62 132 GLU A O 1
ATOM 1041 N N . CYS A 1 133 ? -14.007 -15.107 12.109 1.00 85.50 133 CYS A N 1
ATOM 1042 C CA . CYS A 1 133 ? -15.318 -14.596 12.493 1.00 85.50 133 CYS A CA 1
ATOM 1043 C C . CYS A 1 133 ? -16.389 -15.103 11.524 1.00 85.50 133 CYS A C 1
ATOM 1045 O O . CYS A 1 133 ? -16.238 -15.002 10.305 1.00 85.50 133 CYS A O 1
ATOM 1047 N N . LEU A 1 134 ? -17.492 -15.613 12.061 1.00 85.94 134 LEU A N 1
ATOM 1048 C CA . LEU A 1 134 ? -18.649 -16.070 11.298 1.00 85.94 134 LEU A CA 1
ATOM 1049 C C . LEU A 1 134 ? -19.620 -14.899 11.124 1.00 85.94 134 LEU A C 1
ATOM 1051 O O . LEU A 1 134 ? -20.144 -14.369 12.105 1.00 85.94 134 LEU A O 1
ATOM 1055 N N . GLY A 1 135 ? -19.843 -14.477 9.881 1.00 86.75 135 GLY A N 1
ATOM 1056 C CA . GLY A 1 135 ? -20.747 -13.382 9.547 1.00 86.75 135 GLY A CA 1
ATOM 1057 C C . GLY A 1 135 ? -22.204 -13.817 9.429 1.00 86.75 135 GLY A C 1
ATOM 1058 O O . GLY A 1 135 ? -22.529 -14.982 9.178 1.00 86.75 135 GLY A O 1
ATOM 1059 N N . SER A 1 136 ? -23.114 -12.857 9.578 1.00 85.38 136 SER A N 1
ATOM 1060 C CA . SER A 1 136 ? -24.550 -13.081 9.425 1.00 85.38 136 SER A CA 1
ATOM 1061 C C . SER A 1 136 ? -24.970 -13.523 8.026 1.00 85.38 136 SER A C 1
ATOM 1063 O O . SER A 1 136 ? -25.963 -14.243 7.897 1.00 85.38 136 SER A O 1
ATOM 1065 N N . ASP A 1 137 ? -24.161 -13.197 7.024 1.00 87.31 137 ASP A N 1
ATOM 1066 C CA . ASP A 1 137 ? -24.281 -13.584 5.620 1.00 87.31 137 ASP A CA 1
ATOM 1067 C C . ASP A 1 137 ? -23.776 -15.008 5.311 1.00 87.31 137 ASP A C 1
ATOM 1069 O O . ASP A 1 137 ? -23.811 -15.443 4.161 1.00 87.31 137 ASP A O 1
ATOM 1073 N N . GLY A 1 138 ? -23.305 -15.743 6.325 1.00 87.25 138 GLY A N 1
ATOM 1074 C CA . GLY A 1 138 ? -22.765 -17.096 6.176 1.00 87.25 138 GLY A CA 1
ATOM 1075 C C . GLY A 1 138 ? -21.314 -17.140 5.692 1.00 87.25 138 GLY A C 1
ATOM 1076 O O . GLY A 1 138 ? -20.785 -18.232 5.483 1.00 87.25 138 GLY A O 1
ATOM 1077 N N . ARG A 1 139 ? -20.650 -15.988 5.527 1.00 89.88 139 ARG A N 1
ATOM 1078 C CA . ARG A 1 139 ? -19.232 -15.927 5.158 1.00 89.88 139 ARG A CA 1
ATOM 1079 C C . ARG A 1 139 ? -18.333 -15.988 6.387 1.00 89.88 139 ARG A C 1
ATOM 1081 O O . ARG A 1 139 ? -18.712 -15.625 7.500 1.00 89.88 139 ARG A O 1
ATOM 1088 N N . LYS A 1 140 ? -17.107 -16.450 6.154 1.00 90.44 140 LYS A N 1
ATOM 1089 C CA . LYS A 1 140 ? -16.028 -16.498 7.141 1.00 90.44 140 LYS A CA 1
ATOM 1090 C C . LYS A 1 140 ? -15.069 -15.340 6.899 1.00 90.44 140 LYS A C 1
ATOM 1092 O O . LYS A 1 140 ? -14.567 -15.176 5.789 1.00 90.44 140 LYS A O 1
ATOM 1097 N N . TYR A 1 141 ? -14.802 -14.566 7.940 1.00 90.69 141 TYR A N 1
ATOM 1098 C CA . TYR A 1 141 ? -13.929 -13.399 7.909 1.00 90.69 141 TYR A CA 1
ATOM 1099 C C . TYR A 1 141 ? -12.726 -13.649 8.802 1.00 90.69 141 TYR A C 1
ATOM 1101 O O . TYR A 1 141 ? -12.845 -13.647 10.027 1.00 90.69 141 TYR A O 1
ATOM 1109 N N . ARG A 1 142 ? -11.563 -13.869 8.195 1.00 92.00 142 ARG A N 1
ATOM 1110 C CA . ARG A 1 142 ? -10.304 -13.964 8.933 1.00 92.00 142 ARG A CA 1
ATOM 1111 C C . ARG A 1 142 ? -9.815 -12.566 9.291 1.00 92.00 142 ARG A C 1
ATOM 1113 O O . ARG A 1 142 ? -9.902 -11.640 8.486 1.00 92.00 142 ARG A O 1
ATOM 1120 N N . GLN A 1 143 ? -9.327 -12.425 10.511 1.00 90.12 143 GLN A N 1
ATOM 1121 C CA . GLN A 1 143 ? -8.913 -11.159 11.092 1.00 90.12 143 GLN A CA 1
ATOM 1122 C C . GLN A 1 143 ? -7.607 -11.369 11.848 1.00 90.12 143 GLN A C 1
ATOM 1124 O O . GLN A 1 143 ? -7.483 -12.330 12.604 1.00 90.12 143 GLN A O 1
ATOM 1129 N N . LEU A 1 144 ? -6.639 -10.480 11.654 1.00 90.62 144 LEU A N 1
ATOM 1130 C CA . LEU A 1 144 ? -5.395 -10.483 12.410 1.00 90.62 144 LEU A CA 1
ATOM 1131 C C . LEU A 1 144 ? -5.549 -9.551 13.611 1.00 90.62 144 LEU A C 1
ATOM 1133 O O . LEU A 1 144 ? -5.580 -8.332 13.462 1.00 90.62 144 LEU A O 1
ATOM 1137 N N . ALA A 1 145 ? -5.640 -10.121 14.806 1.00 87.81 145 ALA A N 1
ATOM 1138 C CA . ALA A 1 145 ? -5.568 -9.378 16.051 1.00 87.81 145 ALA A CA 1
ATOM 1139 C C . ALA A 1 145 ? -4.097 -9.107 16.391 1.00 87.81 145 ALA A C 1
ATOM 1141 O O . ALA A 1 145 ? -3.324 -10.032 16.678 1.00 87.81 145 ALA A O 1
ATOM 1142 N N . LYS A 1 146 ? -3.720 -7.826 16.358 1.00 86.00 146 LYS A N 1
ATOM 1143 C CA . LYS A 1 146 ? -2.380 -7.341 16.699 1.00 86.00 146 LYS A CA 1
ATOM 1144 C C . LYS A 1 146 ? -2.489 -6.524 17.987 1.00 86.00 146 LYS A C 1
ATOM 1146 O O . LYS A 1 146 ? -3.368 -5.676 18.142 1.00 86.00 146 LYS A O 1
ATOM 1151 N N . SER A 1 147 ? -1.634 -6.848 18.946 1.00 76.88 147 SER A N 1
ATOM 1152 C CA . SER A 1 147 ? -1.601 -6.239 20.276 1.00 76.88 147 SER A CA 1
ATOM 1153 C C . SER A 1 147 ? -0.154 -6.111 20.723 1.00 76.88 147 SER A C 1
ATOM 1155 O O . SER A 1 147 ? 0.614 -7.045 20.499 1.00 76.88 147 SER A O 1
ATOM 1157 N N . GLY A 1 148 ? 0.204 -5.022 21.394 1.00 71.69 148 GLY A N 1
ATOM 1158 C CA . GLY A 1 148 ? 1.552 -4.800 21.912 1.00 71.69 148 GLY A CA 1
ATOM 1159 C C . GLY A 1 148 ? 2.011 -3.369 21.668 1.00 71.69 148 GLY A C 1
ATOM 1160 O O . GLY A 1 148 ? 1.217 -2.438 21.704 1.00 71.69 148 GLY A O 1
ATOM 1161 N N . ASN A 1 149 ? 3.299 -3.178 21.397 1.00 64.50 149 ASN A N 1
ATOM 1162 C CA . ASN A 1 149 ? 3.858 -1.844 21.157 1.00 64.50 149 ASN A CA 1
ATOM 1163 C C . ASN A 1 149 ? 3.607 -1.303 19.737 1.00 64.50 149 ASN A C 1
ATOM 1165 O O . ASN A 1 149 ? 4.119 -0.232 19.402 1.00 64.50 149 ASN A O 1
ATOM 1169 N N . ASP A 1 150 ? 2.836 -2.004 18.908 1.00 67.19 150 ASP A N 1
ATOM 1170 C CA . ASP A 1 150 ? 2.573 -1.625 17.519 1.00 67.19 150 ASP A CA 1
ATOM 1171 C C . ASP A 1 150 ? 1.412 -0.627 17.437 1.00 67.19 150 ASP A C 1
ATOM 1173 O O . ASP A 1 150 ? 0.309 -0.892 17.916 1.00 67.19 150 ASP A O 1
ATOM 1177 N N . ASP A 1 151 ? 1.669 0.536 16.836 1.00 72.38 151 ASP A N 1
ATOM 1178 C CA . ASP A 1 151 ? 0.678 1.602 16.703 1.00 72.38 151 ASP A CA 1
ATOM 1179 C C . ASP A 1 151 ? -0.086 1.456 15.383 1.00 72.38 151 ASP A C 1
ATOM 1181 O O . ASP A 1 151 ? 0.300 2.008 14.355 1.00 72.38 151 ASP A O 1
ATOM 1185 N N . LEU A 1 152 ? -1.202 0.728 15.429 1.00 80.31 152 LEU A N 1
ATOM 1186 C CA . LEU A 1 152 ? -2.039 0.446 14.255 1.00 80.31 152 LEU A CA 1
ATOM 1187 C C . LEU A 1 152 ? -2.727 1.677 13.657 1.00 80.31 152 LEU A C 1
ATOM 1189 O O . LEU A 1 152 ? -3.369 1.575 12.611 1.00 80.31 152 LEU A O 1
ATOM 1193 N N . ARG A 1 153 ? -2.647 2.841 14.309 1.00 77.19 153 ARG A N 1
ATOM 1194 C CA . ARG A 1 153 ? -3.183 4.072 13.724 1.00 77.19 153 ARG A CA 1
ATOM 1195 C C . ARG A 1 153 ? -2.360 4.482 12.517 1.00 77.19 153 ARG A C 1
ATOM 1197 O O . ARG A 1 153 ? -2.950 4.930 11.546 1.00 77.19 153 ARG A O 1
ATOM 1204 N N . GLN A 1 154 ? -1.045 4.263 12.537 1.00 78.69 154 GLN A N 1
ATOM 1205 C CA . GLN A 1 154 ? -0.184 4.542 11.386 1.00 78.69 154 GLN A CA 1
ATOM 1206 C C . GLN A 1 154 ? -0.633 3.728 10.169 1.00 78.69 154 GLN A C 1
ATOM 1208 O O . GLN A 1 154 ? -0.911 4.300 9.117 1.00 78.69 154 GLN A O 1
ATOM 1213 N N . ASP A 1 155 ? -0.822 2.421 10.343 1.00 84.19 155 ASP A N 1
ATOM 1214 C CA . ASP A 1 155 ? -1.343 1.540 9.300 1.00 84.19 155 ASP A CA 1
ATOM 1215 C C . ASP A 1 155 ? -2.722 1.996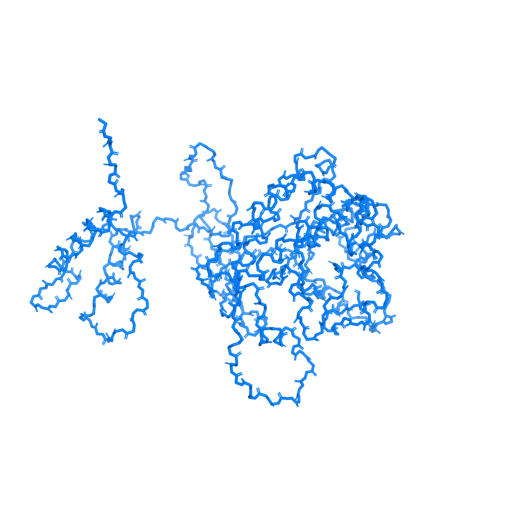 8.796 1.00 84.19 155 ASP A C 1
ATOM 1217 O O . ASP A 1 155 ? -2.933 2.125 7.591 1.00 84.19 155 ASP A O 1
ATOM 1221 N N . ALA A 1 156 ? -3.654 2.317 9.702 1.00 82.00 156 ALA A N 1
ATOM 1222 C CA . ALA A 1 156 ? -4.991 2.780 9.329 1.00 82.00 156 ALA A CA 1
ATOM 1223 C C . ALA A 1 156 ? -4.975 4.090 8.525 1.00 82.00 156 ALA A C 1
ATOM 1225 O O . ALA A 1 156 ? -5.782 4.264 7.610 1.00 82.00 156 ALA A O 1
ATOM 1226 N N . VAL A 1 157 ? -4.062 5.004 8.847 1.00 79.94 157 VAL A N 1
ATOM 1227 C CA . VAL A 1 157 ? -3.869 6.262 8.118 1.00 79.94 157 VAL A CA 1
ATOM 1228 C C . VAL A 1 157 ? -3.314 6.018 6.723 1.00 79.94 157 VAL A C 1
ATOM 1230 O O . VAL A 1 157 ? -3.824 6.587 5.755 1.00 79.94 157 VAL A O 1
ATOM 1233 N N . MET A 1 158 ? -2.304 5.156 6.600 1.00 87.00 158 MET A N 1
ATOM 1234 C CA . MET A 1 158 ? -1.742 4.803 5.297 1.00 87.00 158 MET A CA 1
ATOM 1235 C C . MET A 1 158 ? -2.803 4.160 4.397 1.00 87.00 158 MET A C 1
ATOM 1237 O O . MET A 1 158 ? -2.948 4.555 3.241 1.00 87.00 158 MET A O 1
ATOM 1241 N N . GLU A 1 159 ? -3.634 3.271 4.944 1.00 87.38 159 GLU A N 1
ATOM 1242 C CA . GLU A 1 159 ? -4.757 2.673 4.212 1.00 87.38 159 GLU A CA 1
ATOM 1243 C C . GLU A 1 159 ? -5.807 3.712 3.776 1.00 87.38 159 GLU A C 1
ATOM 1245 O O . GLU A 1 159 ? -6.359 3.625 2.674 1.00 87.38 159 GLU A O 1
ATOM 1250 N N . GLN A 1 160 ? -6.066 4.745 4.588 1.00 82.00 160 GLN A N 1
ATOM 1251 C CA . GLN A 1 160 ? -6.930 5.864 4.189 1.00 82.00 160 GLN A CA 1
ATOM 1252 C C . GLN A 1 160 ? -6.314 6.691 3.057 1.00 82.00 160 GLN A C 1
ATOM 1254 O O . GLN A 1 160 ? -7.011 7.016 2.091 1.00 82.00 160 GLN A O 1
ATOM 1259 N N . PHE A 1 161 ? -5.015 6.995 3.138 1.00 87.12 161 PHE A N 1
ATOM 1260 C CA . PHE A 1 161 ? -4.292 7.690 2.075 1.00 87.12 161 PHE A CA 1
ATOM 1261 C C . PHE A 1 161 ? -4.354 6.894 0.764 1.00 87.12 161 PHE A C 1
ATOM 1263 O O . PHE A 1 161 ? -4.701 7.449 -0.280 1.00 87.12 161 PHE A O 1
ATOM 1270 N N . PHE A 1 162 ? -4.115 5.579 0.812 1.00 93.12 162 PHE A N 1
ATOM 1271 C CA . PHE A 1 162 ? -4.221 4.699 -0.358 1.00 93.12 162 PHE A CA 1
ATOM 1272 C C . PHE A 1 162 ? -5.647 4.676 -0.919 1.00 93.12 162 PHE A C 1
ATOM 1274 O O . PHE A 1 162 ? -5.837 4.742 -2.135 1.00 93.12 162 PHE A O 1
ATOM 1281 N N . GLY A 1 163 ? -6.665 4.648 -0.053 1.00 87.88 163 GLY A N 1
ATOM 1282 C CA . GLY A 1 163 ? -8.069 4.750 -0.450 1.00 87.88 163 GLY A CA 1
ATOM 1283 C C . GLY A 1 163 ? -8.397 6.052 -1.192 1.00 87.88 163 GLY A C 1
ATOM 1284 O O . GLY A 1 163 ? -9.103 6.027 -2.209 1.00 87.88 163 GLY A O 1
ATOM 1285 N N . LEU A 1 164 ? -7.851 7.186 -0.740 1.00 87.50 164 LEU A N 1
ATOM 1286 C CA . LEU A 1 164 ? -8.022 8.463 -1.433 1.00 87.50 164 LEU A CA 1
ATOM 1287 C C . LEU A 1 164 ? -7.301 8.466 -2.788 1.00 87.50 164 LEU A C 1
ATOM 1289 O O . LEU A 1 164 ? -7.900 8.849 -3.795 1.00 87.50 164 LEU A O 1
ATOM 1293 N N . VAL A 1 165 ? -6.060 7.970 -2.851 1.00 94.81 165 VAL A N 1
ATOM 1294 C CA . VAL A 1 165 ? -5.331 7.837 -4.123 1.00 94.81 165 VAL A CA 1
ATOM 1295 C C . VAL A 1 165 ? -6.109 6.966 -5.109 1.00 94.81 165 VAL A C 1
ATOM 1297 O O . VAL A 1 165 ? -6.284 7.360 -6.261 1.00 94.81 165 VAL A O 1
ATOM 1300 N N . ASN A 1 166 ? -6.654 5.832 -4.666 1.00 95.06 166 ASN A N 1
ATOM 1301 C CA . ASN A 1 166 ? -7.496 4.974 -5.501 1.00 95.06 166 ASN A CA 1
ATOM 1302 C C . ASN A 1 166 ? -8.714 5.712 -6.060 1.00 95.06 166 ASN A C 1
ATOM 1304 O O . ASN A 1 166 ? -9.068 5.513 -7.220 1.00 95.06 166 ASN A O 1
ATOM 1308 N N . THR A 1 167 ? -9.327 6.595 -5.272 1.00 90.81 167 THR A N 1
ATOM 1309 C CA . THR A 1 167 ? -10.440 7.431 -5.741 1.00 90.81 167 THR A CA 1
ATOM 1310 C C . THR A 1 167 ? -9.989 8.358 -6.875 1.00 90.81 167 THR A C 1
ATOM 1312 O O . THR A 1 167 ? -10.667 8.460 -7.898 1.00 90.81 167 THR A O 1
ATOM 1315 N N . PHE A 1 168 ? -8.816 8.987 -6.760 1.00 94.69 168 PHE A N 1
ATOM 1316 C CA . PHE A 1 168 ? -8.270 9.831 -7.829 1.00 94.69 168 PHE A CA 1
ATOM 1317 C C . PHE A 1 168 ? -7.868 9.035 -9.074 1.00 94.69 168 PHE A C 1
ATOM 1319 O O . PHE A 1 168 ? -8.180 9.452 -10.191 1.00 94.69 168 PHE A O 1
ATOM 1326 N N . LEU A 1 169 ? -7.248 7.866 -8.901 1.00 95.94 169 LEU A N 1
ATOM 1327 C CA . LEU A 1 169 ? -6.896 6.967 -10.004 1.00 95.94 169 LEU A CA 1
ATOM 1328 C C . LEU A 1 169 ? -8.136 6.429 -10.733 1.00 95.94 169 LEU A C 1
ATOM 1330 O O . LEU A 1 169 ? -8.092 6.207 -11.940 1.00 95.94 169 LEU A O 1
ATOM 1334 N N . GLN A 1 170 ? -9.259 6.241 -10.042 1.00 94.00 170 GLN A N 1
ATOM 1335 C CA . GLN A 1 170 ? -10.520 5.843 -10.674 1.00 94.00 170 GLN A CA 1
ATOM 1336 C C . GLN A 1 170 ? -11.208 7.000 -11.408 1.00 94.00 170 GLN A C 1
ATOM 1338 O O . GLN A 1 170 ? -11.879 6.767 -12.411 1.00 94.00 170 GLN A O 1
ATOM 1343 N N . ASN A 1 171 ? -11.033 8.237 -10.937 1.00 93.06 171 ASN A N 1
ATOM 1344 C CA . ASN A 1 171 ? -11.631 9.425 -11.550 1.00 93.06 171 ASN A CA 1
ATOM 1345 C C . ASN A 1 171 ? -10.844 9.944 -12.764 1.00 93.06 171 ASN A C 1
ATOM 1347 O O . ASN A 1 171 ? -11.405 10.650 -13.604 1.00 93.06 171 ASN A O 1
ATOM 1351 N N . ASN A 1 172 ? -9.561 9.602 -12.892 1.00 96.56 172 ASN A N 1
ATOM 1352 C CA . ASN A 1 172 ? -8.777 9.914 -14.083 1.00 96.56 172 ASN A CA 1
ATOM 1353 C C . ASN A 1 172 ? -8.985 8.845 -15.177 1.00 96.56 172 ASN A C 1
ATOM 1355 O O . ASN A 1 172 ? -8.871 7.640 -14.954 1.00 96.56 172 ASN A O 1
ATOM 1359 N N . ARG A 1 173 ? -9.295 9.300 -16.399 1.00 94.50 173 ARG A N 1
ATOM 1360 C CA . ARG A 1 173 ? -9.666 8.437 -17.533 1.00 94.50 173 ARG A CA 1
ATOM 1361 C C . ARG A 1 173 ? -8.554 7.466 -17.935 1.00 94.50 173 ARG A C 1
ATOM 1363 O O . ARG A 1 173 ? -8.852 6.331 -18.313 1.00 94.50 173 ARG A O 1
ATOM 1370 N N . ASP A 1 174 ? -7.301 7.905 -17.917 1.00 92.44 174 ASP A N 1
ATOM 1371 C CA . ASP A 1 174 ? -6.166 7.112 -18.381 1.00 92.44 174 ASP A CA 1
ATOM 1372 C C . ASP A 1 174 ? -5.766 6.037 -17.375 1.00 92.44 174 ASP A C 1
ATOM 1374 O O . ASP A 1 174 ? -5.538 4.883 -17.761 1.00 92.44 174 ASP A O 1
ATOM 1378 N N . THR A 1 175 ? -5.764 6.377 -16.092 1.00 95.38 175 THR A N 1
ATOM 1379 C CA . THR A 1 175 ? -5.493 5.435 -15.003 1.00 95.38 175 THR A CA 1
ATOM 1380 C C . THR A 1 175 ? -6.635 4.431 -14.832 1.00 95.38 175 THR A C 1
ATOM 1382 O O . THR A 1 175 ? -6.377 3.230 -14.713 1.00 95.38 175 THR A O 1
ATOM 1385 N N . TRP A 1 176 ? -7.894 4.873 -14.954 1.00 94.12 176 TRP A N 1
ATOM 1386 C CA . TRP A 1 176 ? -9.079 4.009 -14.884 1.00 94.12 176 TRP A CA 1
ATOM 1387 C C . TRP A 1 176 ? -9.111 2.957 -15.997 1.00 94.12 176 TRP A C 1
ATOM 1389 O O . TRP A 1 176 ? -9.284 1.769 -15.722 1.00 94.12 176 TRP A O 1
ATOM 1399 N N . LYS A 1 177 ? -8.859 3.354 -17.257 1.00 92.81 177 LYS A N 1
ATOM 1400 C CA . LYS A 1 177 ? -8.791 2.415 -18.398 1.00 92.81 177 LYS A CA 1
ATOM 1401 C C . LYS A 1 177 ? -7.754 1.313 -18.185 1.00 92.81 177 LYS A C 1
ATOM 1403 O O . LYS A 1 177 ? -7.923 0.194 -18.664 1.00 92.81 177 LYS A O 1
ATO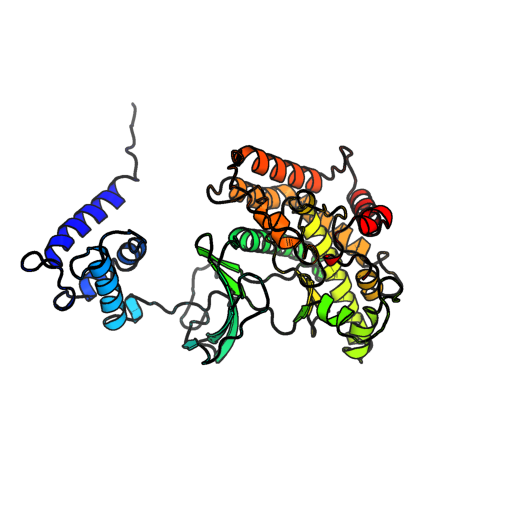M 1408 N N . ARG A 1 178 ? -6.669 1.636 -17.480 1.00 93.00 178 ARG A N 1
ATOM 1409 C CA . ARG A 1 178 ? -5.570 0.718 -17.165 1.00 93.00 178 ARG A CA 1
ATOM 1410 C C . ARG A 1 178 ? -5.805 -0.052 -15.863 1.00 93.00 178 ARG A C 1
ATOM 1412 O O . ARG A 1 178 ? -5.004 -0.927 -15.559 1.00 93.00 178 ARG A O 1
ATOM 1419 N N . ARG A 1 179 ? -6.899 0.216 -15.137 1.00 95.25 179 ARG A N 1
ATOM 1420 C CA . ARG A 1 179 ? -7.208 -0.355 -13.815 1.00 95.25 179 ARG A CA 1
ATOM 1421 C C . ARG A 1 179 ? -6.057 -0.151 -12.820 1.00 95.25 179 ARG A C 1
ATOM 1423 O O . ARG A 1 179 ? -5.705 -1.073 -12.088 1.00 95.25 179 ARG A O 1
ATOM 1430 N N . LEU A 1 180 ? -5.441 1.033 -12.844 1.00 96.31 180 LEU A N 1
ATOM 1431 C CA . LEU A 1 180 ? -4.415 1.400 -11.869 1.00 96.31 180 LEU A CA 1
ATOM 1432 C C . LEU A 1 180 ? -5.046 1.625 -10.498 1.00 96.31 180 LEU A C 1
ATOM 1434 O O . LEU A 1 180 ? -6.099 2.248 -10.379 1.00 96.31 180 LEU A O 1
ATOM 1438 N N . GLY A 1 181 ? -4.382 1.105 -9.476 1.00 95.56 181 GLY A N 1
ATOM 1439 C CA . GLY A 1 181 ? -4.813 1.196 -8.093 1.00 95.56 181 GLY A CA 1
ATOM 1440 C C . GLY A 1 181 ? -3.858 0.440 -7.183 1.00 95.56 181 GLY A C 1
ATOM 1441 O O . GLY A 1 181 ? -3.156 -0.475 -7.620 1.00 95.56 181 GLY A O 1
ATOM 1442 N N . VAL A 1 182 ? -3.852 0.838 -5.920 1.00 95.81 182 VAL A N 1
ATOM 1443 C CA . VAL A 1 182 ? -3.157 0.160 -4.830 1.00 95.81 182 VAL A CA 1
ATOM 1444 C C . VAL A 1 182 ? -4.162 -0.737 -4.125 1.00 95.81 182 VAL A C 1
ATOM 1446 O O . VAL A 1 182 ? -5.280 -0.314 -3.828 1.00 95.81 182 VAL A O 1
ATOM 1449 N N . ARG A 1 183 ? -3.802 -1.991 -3.864 1.00 95.19 183 ARG A N 1
ATOM 1450 C CA . ARG A 1 183 ? -4.679 -2.883 -3.108 1.00 95.19 183 ARG A CA 1
ATOM 1451 C C . ARG A 1 183 ? -4.630 -2.515 -1.626 1.00 95.19 183 ARG A C 1
ATOM 1453 O O . ARG A 1 183 ? -3.549 -2.458 -1.054 1.00 95.19 183 ARG A O 1
ATOM 1460 N N . THR A 1 184 ? -5.802 -2.276 -1.047 1.00 92.69 184 THR A N 1
ATOM 1461 C CA . THR A 1 184 ? -5.990 -1.869 0.351 1.00 92.69 184 THR A CA 1
ATOM 1462 C C . THR A 1 184 ? -6.641 -2.977 1.168 1.00 92.69 184 THR A C 1
ATOM 1464 O O . THR A 1 184 ? -7.235 -3.908 0.613 1.00 92.69 184 THR A O 1
ATOM 1467 N N . TYR A 1 185 ? -6.549 -2.861 2.487 1.00 92.31 185 TYR A N 1
ATOM 1468 C CA . TYR A 1 185 ? -7.204 -3.735 3.456 1.00 92.31 185 TYR A CA 1
ATOM 1469 C C . TYR A 1 185 ? -7.647 -2.921 4.675 1.00 92.31 185 TYR A C 1
ATOM 1471 O O . TYR A 1 185 ? -7.225 -1.784 4.889 1.00 92.31 185 TYR A O 1
ATOM 1479 N N . LYS A 1 186 ? -8.580 -3.449 5.468 1.00 85.06 186 LYS A N 1
ATOM 1480 C CA . LYS A 1 186 ? -9.086 -2.716 6.635 1.00 85.06 186 LYS A CA 1
ATOM 1481 C C . LYS A 1 186 ? -8.158 -2.842 7.834 1.00 85.06 186 LYS A C 1
ATOM 1483 O O . LYS A 1 186 ? -7.798 -3.943 8.233 1.00 85.06 186 LYS A O 1
ATOM 1488 N N . VAL A 1 187 ? -7.869 -1.710 8.468 1.00 84.88 187 VAL A N 1
ATOM 1489 C CA . VAL A 1 187 ? -7.195 -1.635 9.767 1.00 84.88 187 VAL A CA 1
ATOM 1490 C C . VAL A 1 187 ? -8.090 -0.873 10.730 1.00 84.88 187 VAL A C 1
ATOM 1492 O O . VAL A 1 187 ? -8.534 0.238 10.439 1.00 84.88 187 VAL A O 1
ATOM 1495 N N . ILE A 1 188 ? -8.382 -1.495 11.867 1.00 82.56 188 ILE A N 1
ATOM 1496 C CA . ILE A 1 188 ? -9.300 -0.989 12.879 1.00 82.56 188 ILE A CA 1
ATOM 1497 C C . ILE A 1 188 ? -8.545 -0.915 14.210 1.00 82.56 188 ILE A C 1
ATOM 1499 O O . ILE A 1 188 ? -8.467 -1.915 14.932 1.00 82.56 188 ILE A O 1
ATOM 1503 N N . PRO A 1 189 ? -7.960 0.247 14.547 1.00 80.50 189 PRO A N 1
ATOM 1504 C CA . PRO A 1 189 ? -7.369 0.456 15.860 1.00 80.50 189 PRO A CA 1
ATOM 1505 C C . PRO A 1 189 ? -8.483 0.534 16.915 1.00 80.50 189 PRO A C 1
ATOM 1507 O O . PRO A 1 189 ? -9.440 1.293 16.764 1.00 80.50 189 PRO A O 1
ATOM 1510 N N . PHE A 1 190 ? -8.364 -0.248 17.989 1.00 77.44 190 PHE A N 1
ATOM 1511 C CA . PHE A 1 190 ? -9.285 -0.195 19.134 1.00 77.44 190 PHE A CA 1
ATOM 1512 C C . PHE A 1 190 ? -8.712 0.629 20.285 1.00 77.44 190 PHE A C 1
ATOM 1514 O O . PHE A 1 190 ? -9.444 1.326 20.985 1.00 77.44 190 PHE A O 1
ATOM 1521 N N . THR A 1 191 ? -7.399 0.549 20.484 1.00 76.00 191 THR A N 1
ATOM 1522 C CA . THR A 1 191 ? -6.642 1.303 21.485 1.00 76.00 191 THR A CA 1
ATOM 1523 C C . THR A 1 191 ? -5.310 1.757 20.867 1.00 76.00 191 THR A C 1
ATOM 1525 O O . THR A 1 191 ? -4.966 1.311 19.770 1.00 76.00 191 THR A O 1
ATOM 1528 N N . PRO A 1 192 ? -4.509 2.599 21.549 1.00 70.44 192 PRO A N 1
ATOM 1529 C CA . PRO A 1 192 ? -3.176 2.979 21.063 1.00 70.44 192 PRO A CA 1
ATOM 1530 C C . PRO A 1 192 ? -2.184 1.815 20.873 1.00 70.44 192 PRO A C 1
ATOM 1532 O O . PRO A 1 192 ? -1.117 2.020 20.306 1.00 70.44 192 PRO A O 1
ATOM 1535 N N . SER A 1 193 ? -2.498 0.623 21.387 1.00 73.56 193 SER A N 1
ATOM 1536 C CA . SER A 1 193 ? -1.614 -0.552 21.420 1.00 73.56 193 SER A CA 1
ATOM 1537 C C . SER A 1 193 ? -2.275 -1.833 20.903 1.00 73.56 193 SER A C 1
ATOM 1539 O O . SER A 1 193 ? -1.678 -2.909 20.954 1.00 73.56 193 SER A O 1
ATOM 1541 N N . ALA A 1 194 ? -3.531 -1.766 20.456 1.00 80.62 194 ALA A N 1
ATOM 1542 C CA . ALA A 1 194 ? -4.266 -2.939 20.013 1.00 80.62 194 ALA A CA 1
ATOM 1543 C C . ALA A 1 194 ? -5.333 -2.602 18.975 1.00 80.62 194 ALA A C 1
ATOM 1545 O O . ALA A 1 194 ? -5.968 -1.545 18.992 1.00 80.62 194 ALA A O 1
ATOM 1546 N N . GLY A 1 195 ? -5.581 -3.561 18.098 1.00 84.06 195 GLY A N 1
ATOM 1547 C CA . GLY A 1 195 ? -6.601 -3.463 17.071 1.00 84.06 195 GLY A CA 1
ATOM 1548 C C . GLY A 1 195 ? -6.596 -4.689 16.180 1.00 84.06 195 GLY A C 1
ATOM 1549 O O . GLY A 1 195 ? -5.966 -5.710 16.477 1.00 84.06 195 GLY A O 1
ATOM 1550 N N . VAL A 1 196 ? -7.344 -4.589 15.093 1.00 88.19 196 VAL A N 1
ATOM 1551 C CA . VAL A 1 196 ? -7.583 -5.704 14.189 1.00 88.19 196 VAL A CA 1
ATOM 1552 C C . VAL A 1 196 ? -7.372 -5.272 12.750 1.00 88.19 196 VAL A C 1
ATOM 1554 O O . VAL A 1 196 ? -7.787 -4.188 12.349 1.00 88.19 196 VAL A O 1
ATOM 1557 N N . LEU A 1 197 ? -6.742 -6.146 11.975 1.00 90.88 197 LEU A N 1
ATOM 1558 C CA . LEU A 1 197 ? -6.513 -5.975 10.553 1.00 90.88 197 LEU A CA 1
ATOM 1559 C C . LEU A 1 197 ? -7.302 -7.041 9.787 1.00 90.88 197 LEU A C 1
ATOM 1561 O O . LEU A 1 197 ? -7.489 -8.169 10.252 1.00 90.88 197 LEU A O 1
ATOM 1565 N N . GLU A 1 198 ? -7.776 -6.686 8.603 1.00 92.31 198 GLU A N 1
ATOM 1566 C CA . GLU A 1 198 ? -8.343 -7.626 7.647 1.00 92.31 198 GLU A CA 1
ATOM 1567 C C . GLU A 1 198 ? -7.268 -8.611 7.187 1.00 92.31 198 GLU A C 1
ATOM 1569 O O . GLU A 1 198 ? -6.166 -8.224 6.799 1.00 92.31 198 GLU A O 1
ATOM 1574 N N . TRP A 1 199 ? -7.601 -9.902 7.202 1.00 93.12 199 TRP A N 1
ATOM 1575 C CA . TRP A 1 199 ? -6.752 -10.907 6.585 1.00 93.12 199 TRP A CA 1
ATOM 1576 C C . TRP A 1 199 ? -7.020 -10.969 5.081 1.00 93.12 199 TRP A C 1
ATOM 1578 O O . TRP A 1 199 ? -8.109 -11.354 4.642 1.00 93.12 199 TRP A O 1
ATOM 1588 N N . VAL A 1 200 ? -6.006 -10.651 4.280 1.00 92.25 200 VAL A N 1
ATOM 1589 C CA . VAL A 1 200 ? -6.125 -10.668 2.821 1.00 92.25 200 VAL A CA 1
ATOM 1590 C C . VAL A 1 200 ? -6.009 -12.106 2.307 1.00 92.25 200 VAL A C 1
ATOM 1592 O O . VAL A 1 200 ? -4.921 -12.654 2.135 1.00 92.25 200 VAL A O 1
ATOM 1595 N N . ASN A 1 201 ? -7.152 -12.751 2.078 1.00 90.81 201 ASN A N 1
ATOM 1596 C CA . ASN A 1 201 ? -7.209 -14.148 1.638 1.00 90.81 201 ASN A CA 1
ATOM 1597 C C . ASN A 1 201 ? -6.552 -14.374 0.265 1.00 90.81 201 ASN A C 1
ATOM 1599 O O . ASN A 1 201 ? -6.580 -13.503 -0.600 1.00 90.81 201 ASN A O 1
ATOM 1603 N N . GLY A 1 202 ? -6.015 -15.583 0.053 1.00 93.50 202 GLY A N 1
ATOM 1604 C CA . GLY A 1 202 ? -5.434 -15.992 -1.232 1.00 93.50 202 GLY A CA 1
ATOM 1605 C C . GLY A 1 202 ? -4.107 -15.311 -1.574 1.00 93.50 202 GLY A C 1
ATOM 1606 O O . GLY A 1 202 ? -3.662 -15.395 -2.717 1.00 93.50 202 GLY A O 1
ATOM 1607 N N . THR A 1 203 ? -3.477 -14.642 -0.608 1.00 95.31 203 THR A N 1
ATOM 1608 C CA . THR A 1 203 ? -2.179 -13.988 -0.781 1.00 95.31 203 THR A CA 1
ATOM 1609 C C . THR A 1 203 ? -1.034 -14.858 -0.268 1.00 95.31 203 THR A C 1
ATOM 1611 O O . THR A 1 203 ? -1.240 -15.743 0.562 1.00 95.31 203 THR A O 1
ATOM 1614 N N . LEU A 1 204 ? 0.160 -14.630 -0.810 1.00 93.50 204 LEU A N 1
ATOM 1615 C CA . LEU A 1 204 ? 1.406 -15.298 -0.441 1.00 93.50 204 LEU A CA 1
ATOM 1616 C C . LEU A 1 204 ? 2.507 -14.233 -0.305 1.00 93.50 204 LEU A C 1
ATOM 1618 O O . LEU A 1 204 ? 2.661 -13.445 -1.243 1.00 93.50 204 LEU A O 1
ATOM 1622 N N . PRO A 1 205 ? 3.260 -14.159 0.807 1.00 94.31 205 PRO A N 1
ATOM 1623 C CA . PRO A 1 205 ? 4.423 -13.280 0.901 1.00 94.31 205 PRO A CA 1
ATOM 1624 C C . PRO A 1 205 ? 5.441 -13.588 -0.204 1.00 94.31 205 PRO A C 1
ATOM 1626 O O . PRO A 1 205 ? 5.736 -14.754 -0.473 1.00 94.31 205 PRO A O 1
ATOM 1629 N N . LEU A 1 206 ? 6.005 -12.558 -0.841 1.00 92.94 206 LEU A N 1
ATOM 1630 C CA . LEU A 1 206 ? 7.001 -12.754 -1.900 1.00 92.94 206 LEU A CA 1
ATOM 1631 C C . LEU A 1 206 ? 8.228 -13.507 -1.381 1.00 92.94 206 LEU A C 1
ATOM 1633 O O . LEU A 1 206 ? 8.751 -14.366 -2.083 1.00 92.94 206 LEU A O 1
ATOM 1637 N N . GLY A 1 207 ? 8.654 -13.223 -0.147 1.00 89.56 207 GLY A N 1
ATOM 1638 C CA . GLY A 1 207 ? 9.768 -13.917 0.497 1.00 89.56 207 GLY A CA 1
ATOM 1639 C C . GLY A 1 207 ? 9.527 -15.419 0.624 1.00 89.56 207 GLY A C 1
ATOM 1640 O O . GLY A 1 207 ? 10.422 -16.202 0.333 1.00 89.56 207 GLY A O 1
ATOM 1641 N N . GLU A 1 208 ? 8.303 -15.833 0.957 1.00 89.44 208 GLU A N 1
ATOM 1642 C CA . GLU A 1 208 ? 7.944 -17.251 1.033 1.00 89.44 208 GLU A CA 1
ATOM 1643 C C . GLU A 1 208 ? 8.022 -17.914 -0.346 1.00 89.44 208 GLU A C 1
ATOM 1645 O O . GLU A 1 208 ? 8.641 -18.963 -0.484 1.00 89.44 208 GLU A O 1
ATOM 1650 N N . TYR A 1 209 ? 7.484 -17.284 -1.395 1.00 89.12 209 TYR A N 1
ATOM 1651 C CA . TYR A 1 209 ? 7.567 -17.845 -2.748 1.00 89.12 209 TYR A CA 1
ATOM 1652 C C . TYR A 1 209 ? 9.008 -17.928 -3.274 1.00 89.12 209 TYR A C 1
ATOM 1654 O O . TYR A 1 209 ? 9.410 -18.955 -3.820 1.00 89.12 209 TYR A O 1
ATOM 1662 N N . LEU A 1 210 ? 9.780 -16.850 -3.121 1.00 87.25 210 LEU A N 1
ATOM 1663 C CA . LEU A 1 210 ? 11.107 -16.713 -3.726 1.00 87.25 210 LEU A CA 1
ATOM 1664 C C . LEU A 1 210 ? 12.193 -17.482 -2.960 1.00 87.25 210 LEU A C 1
ATOM 1666 O O . LEU A 1 210 ? 13.109 -18.004 -3.587 1.00 87.25 210 LEU A O 1
ATOM 1670 N N . ILE A 1 211 ? 12.089 -17.584 -1.629 1.00 80.69 211 ILE A N 1
ATOM 1671 C CA . ILE A 1 211 ? 13.104 -18.233 -0.781 1.00 80.69 211 ILE A CA 1
ATOM 1672 C C . ILE A 1 211 ? 12.752 -19.701 -0.497 1.00 80.69 211 ILE A C 1
ATOM 1674 O O . ILE A 1 211 ? 13.645 -20.547 -0.493 1.00 80.69 211 ILE A O 1
ATOM 1678 N N . ALA A 1 212 ? 11.473 -20.042 -0.274 1.00 63.38 212 ALA A N 1
ATOM 1679 C CA . ALA A 1 212 ? 11.089 -21.424 0.051 1.00 63.38 212 ALA A CA 1
ATOM 1680 C C . ALA A 1 212 ? 11.119 -22.360 -1.168 1.00 63.38 212 ALA A C 1
ATOM 1682 O O . ALA A 1 212 ? 11.160 -23.582 -1.012 1.00 63.38 212 ALA A O 1
ATOM 1683 N N . SER A 1 213 ? 11.131 -21.810 -2.387 1.00 56.56 213 SER A N 1
ATOM 1684 C CA . SER A 1 213 ? 11.348 -22.589 -3.602 1.00 56.56 213 SER A CA 1
ATOM 1685 C C . SER A 1 213 ? 12.817 -23.013 -3.663 1.00 56.56 213 SER A C 1
ATOM 1687 O O . SER A 1 213 ? 13.674 -22.282 -4.145 1.00 56.56 213 SER A O 1
ATOM 1689 N N . THR A 1 214 ? 13.109 -24.193 -3.113 1.00 48.69 214 THR A N 1
ATOM 1690 C CA . THR A 1 214 ? 14.396 -24.909 -3.069 1.00 48.69 214 THR A CA 1
ATOM 1691 C C . THR A 1 214 ? 15.253 -24.765 -4.336 1.00 48.69 214 THR A C 1
ATOM 1693 O O . THR A 1 214 ? 15.302 -25.661 -5.184 1.00 48.69 214 THR A O 1
ATOM 1696 N N . ARG A 1 215 ? 15.979 -23.656 -4.477 1.00 53.84 215 ARG A N 1
ATOM 1697 C CA . ARG A 1 215 ? 17.026 -23.469 -5.483 1.00 53.84 215 ARG A CA 1
ATOM 1698 C C . ARG A 1 215 ? 18.204 -22.802 -4.785 1.00 53.84 215 ARG A C 1
ATOM 1700 O O . ARG A 1 215 ? 18.079 -21.691 -4.294 1.00 53.84 215 ARG A O 1
ATOM 1707 N N . ASN A 1 216 ? 19.338 -23.505 -4.737 1.00 49.41 216 ASN A N 1
ATOM 1708 C CA . ASN A 1 216 ? 20.619 -23.125 -4.113 1.00 49.41 216 ASN A CA 1
ATOM 1709 C C . ASN A 1 216 ? 21.287 -21.879 -4.745 1.00 49.41 216 ASN A C 1
ATOM 1711 O O . ASN A 1 216 ? 22.481 -21.882 -5.038 1.00 49.41 216 ASN A O 1
ATOM 1715 N N . GLY A 1 217 ? 20.535 -20.819 -5.017 1.00 53.22 217 GLY A N 1
ATOM 1716 C CA . GLY A 1 217 ? 21.040 -19.551 -5.509 1.00 53.22 217 GLY A CA 1
ATOM 1717 C C . GLY A 1 217 ? 20.808 -18.500 -4.444 1.00 53.22 217 GLY A C 1
ATOM 1718 O O . GLY A 1 217 ? 19.718 -17.954 -4.376 1.00 53.22 217 GLY A O 1
ATOM 1719 N N . GLY A 1 218 ? 21.820 -18.220 -3.618 1.00 61.03 218 GLY A N 1
ATOM 1720 C CA . GLY A 1 218 ? 21.848 -16.999 -2.806 1.00 61.03 218 GLY A CA 1
ATOM 1721 C C . GLY A 1 218 ? 21.939 -15.759 -3.707 1.00 61.03 218 GLY A C 1
ATOM 1722 O O . GLY A 1 218 ? 21.324 -15.694 -4.766 1.00 61.03 218 GLY A O 1
ATOM 1723 N N . ALA A 1 219 ? 22.800 -14.792 -3.391 1.00 58.12 219 ALA A N 1
ATOM 1724 C CA . ALA A 1 219 ? 22.922 -13.568 -4.200 1.00 58.12 219 ALA A CA 1
ATOM 1725 C C . ALA A 1 219 ? 23.309 -13.768 -5.690 1.00 58.12 219 ALA A C 1
ATOM 1727 O O . ALA A 1 219 ? 23.181 -12.849 -6.507 1.00 58.12 219 ALA A O 1
ATOM 1728 N N . HIS A 1 220 ? 23.758 -14.972 -6.056 1.00 63.59 220 HIS A N 1
ATOM 1729 C CA . HIS A 1 220 ? 24.099 -15.387 -7.421 1.00 63.59 220 HIS A CA 1
ATOM 1730 C C . HIS A 1 220 ? 22.962 -16.117 -8.157 1.00 63.59 220 HIS A C 1
ATOM 1732 O O . HIS A 1 220 ? 23.142 -16.536 -9.301 1.00 63.59 220 HIS A O 1
ATOM 1738 N N . GLY A 1 221 ? 21.800 -16.281 -7.518 1.00 74.12 221 GLY A N 1
ATOM 1739 C CA . GLY A 1 221 ? 20.597 -16.802 -8.154 1.00 74.12 221 GLY A CA 1
ATOM 1740 C C . GLY A 1 221 ? 20.145 -15.906 -9.307 1.00 74.12 221 GLY A C 1
ATOM 1741 O O . GLY A 1 221 ? 20.232 -14.674 -9.241 1.00 74.12 221 GLY A O 1
ATOM 1742 N N . ARG A 1 222 ? 19.678 -16.535 -10.390 1.00 84.38 222 ARG A N 1
ATOM 1743 C CA . ARG A 1 222 ? 18.945 -15.812 -11.433 1.00 84.38 222 ARG A CA 1
ATOM 1744 C C . ARG A 1 222 ? 17.551 -15.476 -10.902 1.00 84.38 222 ARG A C 1
ATOM 1746 O O . ARG A 1 222 ? 17.004 -16.315 -10.191 1.00 84.38 222 ARG A O 1
ATOM 1753 N N . PRO A 1 223 ? 16.981 -14.323 -11.282 1.00 89.25 223 PRO A N 1
ATOM 1754 C CA . PRO A 1 223 ? 15.597 -14.007 -10.965 1.00 89.25 223 PRO A CA 1
ATOM 1755 C C . PRO A 1 223 ? 14.640 -15.103 -11.441 1.00 89.25 223 PRO A C 1
ATOM 1757 O O . PRO A 1 223 ? 14.828 -15.671 -12.523 1.00 89.25 223 PRO A O 1
ATOM 1760 N N . VAL A 1 224 ? 13.640 -15.417 -10.623 1.00 90.94 224 VAL A N 1
ATOM 1761 C CA . VAL A 1 224 ? 12.691 -16.518 -10.864 1.00 90.94 224 VAL A CA 1
ATOM 1762 C C . VAL A 1 224 ? 11.231 -16.098 -10.751 1.00 90.94 224 VAL A C 1
ATOM 1764 O O . VAL A 1 224 ? 10.344 -16.925 -10.957 1.00 90.94 224 VAL A O 1
ATOM 1767 N N . MET A 1 225 ? 10.947 -14.831 -10.461 1.00 94.31 225 MET A N 1
ATOM 1768 C CA . MET A 1 225 ? 9.581 -14.344 -10.281 1.00 94.31 225 MET A CA 1
ATOM 1769 C C . MET A 1 225 ? 8.679 -14.576 -11.504 1.00 94.31 225 MET A C 1
ATOM 1771 O O . MET A 1 225 ? 7.480 -14.800 -11.347 1.00 94.31 225 MET A O 1
ATOM 1775 N N . HIS A 1 226 ? 9.214 -14.594 -12.727 1.00 94.69 226 HIS A N 1
ATOM 1776 C CA . HIS A 1 226 ? 8.431 -14.914 -13.924 1.00 94.69 226 HIS A CA 1
ATOM 1777 C C . HIS A 1 226 ? 7.812 -16.326 -13.879 1.00 94.69 226 HIS A C 1
ATOM 1779 O O . HIS A 1 226 ? 6.741 -16.540 -14.459 1.00 94.69 226 HIS A O 1
ATOM 1785 N N . HIS A 1 227 ? 8.430 -17.278 -13.165 1.00 93.81 227 HIS A N 1
ATOM 1786 C CA . HIS A 1 227 ? 7.883 -18.625 -12.985 1.00 93.81 227 HIS A CA 1
ATOM 1787 C C . HIS A 1 227 ? 6.561 -18.616 -12.214 1.00 93.81 227 HIS A C 1
ATOM 1789 O O . HIS A 1 227 ? 5.692 -19.424 -12.536 1.00 93.81 227 HIS A O 1
ATOM 1795 N N . PHE A 1 228 ? 6.336 -17.646 -11.316 1.00 94.94 228 PHE A N 1
ATOM 1796 C CA . PHE A 1 228 ? 5.068 -17.498 -10.591 1.00 94.94 228 PHE A CA 1
ATOM 1797 C C . PHE A 1 228 ? 3.876 -17.492 -11.548 1.00 94.94 228 PHE A C 1
ATOM 1799 O O . PHE A 1 228 ? 2.863 -18.152 -11.308 1.00 94.94 228 PHE A O 1
ATOM 1806 N N . PHE A 1 229 ? 4.024 -16.764 -12.658 1.00 96.62 229 PHE A N 1
ATOM 1807 C CA . PHE A 1 229 ? 2.983 -16.607 -13.662 1.00 96.62 229 PHE A CA 1
ATOM 1808 C C . PHE A 1 229 ? 2.851 -17.841 -14.552 1.00 96.62 229 PHE A C 1
ATOM 1810 O O . PHE A 1 229 ? 1.733 -18.222 -14.885 1.00 96.62 229 PHE A O 1
ATOM 1817 N N . LEU A 1 230 ? 3.971 -18.464 -14.930 1.00 94.56 230 LEU A N 1
ATOM 1818 C CA . LEU A 1 230 ? 3.980 -19.652 -15.792 1.00 94.56 230 LEU A CA 1
ATOM 1819 C C . LEU A 1 230 ? 3.395 -20.884 -15.093 1.00 94.56 230 LEU A C 1
ATOM 1821 O O . LEU A 1 230 ? 2.733 -21.695 -15.730 1.00 94.56 230 LEU A O 1
ATOM 1825 N N . GLU A 1 231 ? 3.623 -21.016 -13.788 1.00 93.81 231 GLU A N 1
ATOM 1826 C CA . GLU A 1 231 ? 3.151 -22.148 -12.986 1.00 93.81 231 GLU A CA 1
ATOM 1827 C C . GLU A 1 231 ? 1.650 -22.065 -12.672 1.00 93.81 231 GLU A C 1
ATOM 1829 O O . GLU A 1 231 ? 0.999 -23.094 -12.505 1.00 93.81 231 GLU A O 1
ATOM 1834 N N . ARG A 1 232 ? 1.091 -20.849 -12.575 1.00 94.06 232 ARG A N 1
ATOM 1835 C CA . ARG A 1 232 ? -0.295 -20.618 -12.119 1.00 94.06 232 ARG A CA 1
ATOM 1836 C C . ARG A 1 232 ? -1.268 -20.287 -13.242 1.00 94.06 232 ARG A C 1
ATOM 1838 O O . ARG A 1 232 ? -2.440 -20.646 -13.150 1.00 94.06 232 ARG A O 1
ATOM 1845 N N . PHE A 1 233 ? -0.809 -19.619 -14.298 1.00 96.94 233 PHE A N 1
ATOM 1846 C CA . PHE A 1 233 ? -1.665 -19.139 -15.381 1.00 96.94 233 PHE A CA 1
ATOM 1847 C C . PHE A 1 233 ? -1.266 -19.813 -16.694 1.00 96.94 233 PHE A C 1
ATOM 1849 O O . PHE A 1 233 ? -0.496 -19.281 -17.485 1.00 96.94 233 PHE A O 1
ATOM 1856 N N . LEU A 1 234 ? -1.796 -21.017 -16.919 1.00 96.12 234 LEU A N 1
ATOM 1857 C CA . LEU A 1 234 ? -1.426 -21.855 -18.068 1.00 96.12 234 LEU A CA 1
ATOM 1858 C C . LEU A 1 234 ? -1.977 -21.331 -19.404 1.00 96.12 234 LEU A C 1
ATOM 1860 O O . LEU A 1 234 ? -1.424 -21.623 -20.463 1.00 96.12 234 LEU A O 1
ATOM 1864 N N . GLN A 1 235 ? -3.074 -20.570 -19.369 1.00 97.75 235 GLN A N 1
ATOM 1865 C CA . GLN A 1 235 ? -3.663 -19.968 -20.563 1.00 97.75 235 GLN A CA 1
ATOM 1866 C C . GLN A 1 235 ? -2.923 -18.669 -20.918 1.00 97.75 235 GLN A C 1
ATOM 1868 O O . GLN A 1 235 ? -2.850 -17.777 -20.071 1.00 97.75 235 GLN A O 1
ATOM 1873 N N . PRO A 1 236 ? -2.424 -18.491 -22.160 1.00 97.75 236 PRO A N 1
ATOM 1874 C CA . PRO A 1 236 ? -1.645 -17.305 -22.534 1.00 97.75 236 PRO A CA 1
ATOM 1875 C C . PRO A 1 236 ? -2.373 -15.970 -22.327 1.00 97.75 236 PRO A C 1
ATOM 1877 O O . PRO A 1 236 ? -1.744 -14.974 -21.972 1.00 97.75 236 PRO A O 1
ATOM 1880 N N . ALA A 1 237 ? -3.695 -15.945 -22.532 1.00 97.88 237 ALA A N 1
ATOM 1881 C CA . ALA A 1 237 ? -4.510 -14.753 -22.305 1.00 97.88 237 ALA A CA 1
ATOM 1882 C C . ALA A 1 237 ? -4.550 -14.370 -20.816 1.00 97.88 237 ALA A C 1
ATOM 1884 O O . ALA A 1 237 ? -4.286 -13.215 -20.476 1.00 97.88 237 ALA A O 1
ATOM 1885 N N . ASP A 1 238 ? -4.791 -15.349 -19.938 1.00 97.50 238 ASP A N 1
ATOM 1886 C CA . ASP A 1 238 ? -4.794 -15.147 -18.488 1.00 97.50 238 ASP A CA 1
ATOM 1887 C C . ASP A 1 238 ? -3.400 -14.758 -18.000 1.00 97.50 238 ASP A C 1
ATOM 1889 O O . ASP A 1 238 ? -3.252 -13.760 -17.303 1.00 97.50 238 ASP A O 1
ATOM 1893 N N . TRP A 1 239 ? -2.358 -15.475 -18.429 1.00 98.00 239 TRP A N 1
ATOM 1894 C CA . TRP A 1 239 ? -0.967 -15.146 -18.116 1.00 98.00 239 TRP A CA 1
ATOM 1895 C C . TRP A 1 239 ? -0.633 -13.690 -18.450 1.00 98.00 239 TRP A C 1
ATOM 1897 O O . TRP A 1 239 ? -0.077 -12.968 -17.618 1.00 98.00 239 TRP A O 1
ATOM 1907 N N . PHE A 1 240 ? -1.011 -13.235 -19.648 1.00 97.69 240 PHE A N 1
ATOM 1908 C CA . PHE A 1 240 ? -0.758 -11.867 -20.080 1.00 97.69 240 PHE A CA 1
ATOM 1909 C C . PHE A 1 240 ? -1.524 -10.857 -19.219 1.00 97.69 240 PHE A C 1
ATOM 1911 O O . PHE A 1 240 ? -0.941 -9.861 -18.783 1.00 97.69 240 PHE A O 1
ATOM 1918 N N . GLU A 1 241 ? -2.801 -11.121 -18.929 1.00 97.81 241 GLU A N 1
ATOM 1919 C CA . GLU A 1 241 ? -3.623 -10.273 -18.063 1.00 97.81 241 GLU A CA 1
ATOM 1920 C C . GLU A 1 241 ? -3.046 -10.178 -16.643 1.00 97.81 241 GLU A C 1
ATOM 1922 O O . GLU A 1 241 ? -2.920 -9.076 -16.105 1.00 97.81 241 GLU A O 1
ATOM 1927 N N . LYS A 1 242 ? -2.666 -11.310 -16.038 1.00 98.00 242 LYS A N 1
ATOM 1928 C CA . LYS A 1 242 ? -2.154 -11.367 -14.662 1.00 98.00 242 LYS A CA 1
ATOM 1929 C C . LYS A 1 242 ? -0.774 -10.742 -14.537 1.00 98.00 242 LYS A C 1
ATOM 1931 O O . LYS A 1 242 ? -0.550 -9.962 -13.614 1.00 98.00 242 LYS A O 1
ATOM 1936 N N . ARG A 1 243 ? 0.121 -10.968 -15.502 1.00 98.00 243 ARG A N 1
ATOM 1937 C CA . ARG A 1 243 ? 1.413 -10.267 -15.545 1.00 98.00 243 ARG A CA 1
ATOM 1938 C C . ARG A 1 243 ? 1.224 -8.756 -15.681 1.00 98.00 243 ARG A C 1
ATOM 1940 O O . ARG A 1 243 ? 1.886 -7.978 -15.005 1.00 98.00 243 ARG A O 1
ATOM 1947 N N . LEU A 1 244 ? 0.274 -8.326 -16.510 1.00 97.62 244 LEU A N 1
ATOM 1948 C CA . LEU A 1 244 ? -0.045 -6.911 -16.666 1.00 97.62 244 LEU A CA 1
ATOM 1949 C C . LEU A 1 244 ? -0.643 -6.307 -15.383 1.00 97.62 244 LEU A C 1
ATOM 1951 O O . LEU A 1 244 ? -0.297 -5.181 -15.024 1.00 97.62 244 LEU A O 1
ATOM 1955 N N . ALA A 1 245 ? -1.510 -7.041 -14.681 1.00 98.19 245 ALA A N 1
ATOM 1956 C CA . ALA A 1 245 ? -2.053 -6.645 -13.381 1.00 98.19 245 ALA A CA 1
ATOM 1957 C C . ALA A 1 245 ? -0.952 -6.516 -12.317 1.00 98.19 245 ALA A C 1
ATOM 1959 O O . ALA A 1 245 ? -0.937 -5.524 -11.586 1.00 98.19 245 ALA A O 1
ATOM 1960 N N . TYR A 1 246 ? 0.001 -7.451 -12.298 1.00 98.56 246 TYR A N 1
ATOM 1961 C CA . TYR A 1 246 ? 1.188 -7.393 -11.450 1.00 98.56 246 TYR A CA 1
ATOM 1962 C C . TYR A 1 246 ? 1.990 -6.115 -11.696 1.00 98.56 246 TYR A C 1
ATOM 1964 O O . TYR A 1 246 ? 2.085 -5.282 -10.795 1.00 98.56 246 TYR A O 1
ATOM 1972 N N . THR A 1 247 ? 2.471 -5.886 -12.925 1.00 98.50 247 THR A N 1
ATOM 1973 C CA . THR A 1 247 ? 3.303 -4.714 -13.257 1.00 98.50 247 THR A CA 1
ATOM 1974 C C . THR A 1 247 ? 2.613 -3.395 -12.907 1.00 98.50 247 THR A C 1
ATOM 1976 O O . THR A 1 247 ? 3.240 -2.478 -12.381 1.00 98.50 247 THR A O 1
ATOM 1979 N N . ARG A 1 248 ? 1.302 -3.304 -13.160 1.00 98.38 248 ARG A N 1
ATOM 1980 C CA . ARG A 1 248 ? 0.474 -2.138 -12.821 1.00 98.38 248 ARG A CA 1
ATOM 1981 C C . ARG A 1 248 ? 0.361 -1.913 -11.316 1.00 98.38 248 ARG A C 1
ATOM 1983 O O . ARG A 1 248 ? 0.483 -0.774 -10.874 1.00 98.38 248 ARG A O 1
ATOM 1990 N N . SER A 1 249 ? 0.132 -2.979 -10.549 1.00 98.31 249 SER A N 1
ATOM 1991 C CA . SER A 1 249 ? 0.030 -2.897 -9.088 1.00 98.31 249 SER A CA 1
ATOM 1992 C C . SER A 1 249 ? 1.363 -2.519 -8.442 1.00 98.31 249 SER A C 1
ATOM 1994 O O . SER A 1 249 ? 1.377 -1.657 -7.571 1.00 98.31 249 SER A O 1
ATOM 1996 N N . VAL A 1 250 ? 2.485 -3.067 -8.927 1.00 98.56 250 VAL A N 1
ATOM 1997 C CA . VAL A 1 250 ? 3.827 -2.691 -8.456 1.00 98.56 250 VAL A CA 1
ATOM 1998 C C . VAL A 1 250 ? 4.090 -1.216 -8.755 1.00 98.56 250 VAL A C 1
ATOM 2000 O O . VAL A 1 250 ? 4.454 -0.478 -7.851 1.00 98.56 250 VAL A O 1
ATOM 2003 N N . ALA A 1 251 ? 3.821 -0.748 -9.980 1.00 98.62 251 ALA A N 1
ATOM 2004 C CA . ALA A 1 251 ? 4.011 0.658 -10.350 1.00 98.62 251 ALA A CA 1
ATOM 2005 C C . ALA A 1 251 ? 3.205 1.624 -9.462 1.00 98.62 251 ALA A C 1
ATOM 2007 O O . ALA A 1 251 ? 3.751 2.603 -8.950 1.00 98.62 251 ALA A O 1
ATOM 2008 N N . ALA A 1 252 ? 1.916 1.334 -9.256 1.00 98.38 252 ALA A N 1
ATOM 2009 C CA . ALA A 1 252 ? 1.051 2.162 -8.424 1.00 98.38 252 ALA A CA 1
ATOM 2010 C C . ALA A 1 252 ? 1.529 2.181 -6.962 1.00 98.38 252 ALA A C 1
ATOM 2012 O O . ALA A 1 252 ? 1.716 3.256 -6.394 1.00 98.38 252 ALA A O 1
ATOM 2013 N N . SER A 1 253 ? 1.793 1.009 -6.373 1.00 98.00 253 SER A N 1
ATOM 2014 C CA . SER A 1 253 ? 2.264 0.900 -4.989 1.00 98.00 253 SER A CA 1
ATOM 2015 C C . SER A 1 253 ? 3.644 1.529 -4.777 1.00 98.00 253 SER A C 1
ATOM 2017 O O . SER A 1 253 ? 3.858 2.154 -3.743 1.00 98.00 253 SER A O 1
ATOM 2019 N N . SER A 1 254 ? 4.563 1.439 -5.747 1.00 98.44 254 SER A N 1
ATOM 2020 C CA . SER A 1 254 ? 5.879 2.089 -5.680 1.00 98.44 254 SER A CA 1
ATOM 2021 C C . SER A 1 254 ? 5.764 3.611 -5.626 1.00 98.44 254 SER A C 1
ATOM 2023 O O . SER A 1 254 ? 6.396 4.235 -4.779 1.00 98.44 254 SER A O 1
ATOM 2025 N N . MET A 1 255 ? 4.940 4.222 -6.485 1.00 98.56 255 MET A N 1
ATOM 2026 C CA . MET A 1 255 ? 4.767 5.682 -6.489 1.00 98.56 255 MET A CA 1
ATOM 2027 C C . MET A 1 255 ? 4.041 6.179 -5.241 1.00 98.56 255 MET A C 1
ATOM 2029 O O . MET A 1 255 ? 4.457 7.163 -4.635 1.00 98.56 255 MET A O 1
ATOM 2033 N N . VAL A 1 256 ? 2.980 5.487 -4.824 1.00 97.94 256 VAL A N 1
ATOM 2034 C CA . VAL A 1 256 ? 2.239 5.854 -3.612 1.00 97.94 256 VAL A CA 1
ATOM 2035 C C . VAL A 1 256 ? 3.115 5.696 -2.374 1.00 97.94 256 VAL A C 1
ATOM 2037 O O . VAL A 1 256 ? 3.182 6.612 -1.554 1.00 97.94 256 VAL A O 1
ATOM 2040 N N . GLY A 1 257 ? 3.834 4.576 -2.274 1.00 97.19 257 GLY A N 1
ATOM 2041 C CA . GLY A 1 257 ? 4.753 4.311 -1.176 1.00 97.19 257 GLY A CA 1
ATOM 2042 C C . GLY A 1 257 ? 5.902 5.307 -1.116 1.00 97.19 257 GLY A C 1
ATOM 2043 O O . GLY A 1 257 ? 6.237 5.790 -0.037 1.00 97.19 257 GLY A O 1
ATOM 2044 N N . TYR A 1 258 ? 6.430 5.698 -2.274 1.00 97.69 258 TYR A N 1
ATOM 2045 C CA . TYR A 1 258 ? 7.430 6.746 -2.371 1.00 97.69 258 TYR A CA 1
ATOM 2046 C C . TYR A 1 258 ? 6.931 8.086 -1.819 1.00 97.69 258 TYR A C 1
ATOM 2048 O O . TYR A 1 258 ? 7.616 8.689 -0.995 1.00 97.69 258 TYR A O 1
ATOM 2056 N N . ILE A 1 259 ? 5.744 8.553 -2.225 1.00 97.31 259 ILE A N 1
ATOM 2057 C CA . ILE A 1 259 ? 5.219 9.855 -1.786 1.00 97.31 259 ILE A CA 1
ATOM 2058 C C . ILE A 1 259 ? 5.069 9.917 -0.268 1.00 97.31 259 ILE A C 1
ATOM 2060 O O . ILE A 1 259 ? 5.479 10.906 0.336 1.00 97.31 259 ILE A O 1
ATOM 2064 N N . VAL A 1 260 ? 4.536 8.864 0.356 1.00 93.75 260 VAL A N 1
ATOM 2065 C CA . VAL A 1 260 ? 4.375 8.831 1.818 1.00 93.75 260 VAL A CA 1
ATOM 2066 C C . VAL A 1 260 ? 5.639 8.376 2.552 1.00 93.75 260 VAL A C 1
ATOM 2068 O O . VAL A 1 260 ? 5.661 8.411 3.773 1.00 93.75 260 VAL A O 1
ATOM 2071 N N . GLY A 1 261 ? 6.699 7.976 1.840 1.00 94.12 261 GLY A N 1
ATOM 2072 C CA . GLY A 1 261 ? 7.964 7.522 2.425 1.00 94.12 261 GLY A CA 1
ATOM 2073 C C . GLY A 1 261 ? 7.838 6.215 3.210 1.00 94.12 261 GLY A C 1
ATOM 2074 O O . GLY A 1 261 ? 8.315 6.151 4.343 1.00 94.12 261 GLY A O 1
ATOM 2075 N N . LEU A 1 262 ? 7.156 5.209 2.647 1.00 93.75 262 LEU A N 1
ATOM 2076 C CA . LEU A 1 262 ? 7.065 3.872 3.246 1.00 93.75 262 LEU A CA 1
ATOM 2077 C C . LEU A 1 262 ? 8.444 3.214 3.312 1.00 93.75 262 LEU A C 1
ATOM 2079 O O . LEU A 1 262 ? 9.104 3.072 2.284 1.00 93.75 262 LEU A O 1
ATOM 2083 N N . GLY A 1 263 ? 8.816 2.738 4.496 1.00 90.62 263 GLY A N 1
ATOM 2084 C CA . GLY A 1 263 ? 10.004 1.916 4.723 1.00 90.62 263 GLY A CA 1
ATOM 2085 C C . GLY A 1 263 ? 9.654 0.515 5.227 1.00 90.62 263 GLY A C 1
ATOM 2086 O O . GLY A 1 263 ? 8.490 0.104 5.234 1.00 90.62 263 GLY A O 1
ATOM 2087 N N . ASP A 1 264 ? 10.668 -0.241 5.634 1.00 90.25 264 ASP A N 1
ATOM 2088 C CA . ASP A 1 264 ? 10.560 -1.632 6.090 1.00 90.25 264 ASP A CA 1
ATOM 2089 C C . ASP A 1 264 ? 9.921 -2.549 5.032 1.00 90.25 264 ASP A C 1
ATOM 2091 O O . ASP A 1 264 ? 9.041 -3.374 5.298 1.00 90.25 264 ASP A O 1
ATOM 2095 N N . ARG A 1 265 ? 10.293 -2.332 3.762 1.00 94.12 265 ARG A N 1
ATOM 2096 C CA . ARG A 1 265 ? 9.722 -3.021 2.585 1.00 94.12 265 ARG A CA 1
ATOM 2097 C C . ARG A 1 265 ? 10.506 -4.284 2.213 1.00 94.12 265 ARG A C 1
ATOM 2099 O O . ARG A 1 265 ? 10.860 -4.493 1.049 1.00 94.12 265 ARG A O 1
ATOM 2106 N N . HIS A 1 266 ? 10.769 -5.141 3.196 1.00 92.31 266 HIS A N 1
ATOM 2107 C CA . HIS A 1 266 ? 11.335 -6.472 2.964 1.00 92.31 266 HIS A CA 1
ATOM 2108 C C . HIS A 1 266 ? 10.307 -7.419 2.310 1.00 92.31 266 HIS A C 1
ATOM 2110 O O . HIS A 1 266 ? 9.105 -7.144 2.260 1.00 92.31 266 HIS A O 1
ATOM 2116 N N . SER A 1 267 ? 10.768 -8.557 1.785 1.00 91.75 267 SER A N 1
ATOM 2117 C CA . SER A 1 267 ? 9.956 -9.463 0.952 1.00 91.75 267 SER A CA 1
ATOM 2118 C C . SER A 1 267 ? 8.796 -10.159 1.681 1.00 91.75 267 SER A C 1
ATOM 2120 O O . SER A 1 267 ? 7.897 -10.679 1.021 1.00 91.75 267 SER A O 1
ATOM 2122 N N . MET A 1 268 ? 8.767 -10.144 3.017 1.00 91.12 268 MET A N 1
ATOM 2123 C CA . MET A 1 268 ? 7.643 -10.672 3.807 1.00 91.12 268 MET A CA 1
ATOM 2124 C C . MET A 1 268 ? 6.500 -9.659 3.986 1.00 91.12 268 MET A C 1
ATOM 2126 O O . MET A 1 268 ? 5.367 -10.069 4.223 1.00 91.12 268 MET A O 1
ATOM 2130 N N . ASN A 1 269 ? 6.764 -8.360 3.794 1.00 93.94 269 ASN A N 1
ATOM 2131 C CA . ASN A 1 269 ? 5.758 -7.292 3.885 1.00 93.94 269 ASN A CA 1
ATOM 2132 C C . ASN A 1 269 ? 5.102 -6.954 2.538 1.00 93.94 269 ASN A C 1
ATOM 2134 O O . ASN A 1 269 ? 4.257 -6.060 2.454 1.00 93.94 269 ASN A O 1
ATOM 2138 N N . ILE A 1 270 ? 5.489 -7.655 1.472 1.00 97.00 270 ILE A N 1
ATOM 2139 C CA . ILE A 1 270 ? 4.885 -7.541 0.148 1.00 97.00 270 ILE A CA 1
ATOM 2140 C C . ILE A 1 270 ? 4.328 -8.910 -0.206 1.00 97.00 270 ILE A C 1
ATOM 2142 O O . ILE A 1 270 ? 5.077 -9.868 -0.384 1.00 97.00 270 ILE A O 1
ATOM 2146 N N . LEU A 1 271 ? 3.007 -9.003 -0.302 1.00 97.25 271 LEU A N 1
ATOM 2147 C CA . LEU A 1 271 ? 2.316 -10.218 -0.702 1.00 97.25 271 LEU A CA 1
ATOM 2148 C C . LEU A 1 271 ? 1.856 -10.110 -2.145 1.00 97.25 271 LEU A C 1
ATOM 2150 O O . LEU A 1 271 ? 1.568 -9.021 -2.639 1.00 97.25 271 LEU A O 1
ATOM 2154 N N . ILE A 1 272 ? 1.717 -11.254 -2.800 1.00 97.38 272 ILE A N 1
ATOM 2155 C CA . ILE A 1 272 ? 1.090 -11.375 -4.110 1.00 97.38 272 ILE A CA 1
ATOM 2156 C C . ILE A 1 272 ? -0.210 -12.168 -3.997 1.00 97.38 272 ILE A C 1
ATOM 2158 O O . ILE A 1 272 ? -0.270 -13.211 -3.346 1.00 97.38 272 ILE A O 1
ATOM 2162 N N . ASP A 1 273 ? -1.273 -11.669 -4.626 1.00 97.38 273 ASP A N 1
ATOM 2163 C CA . ASP A 1 273 ? -2.514 -12.423 -4.781 1.00 97.38 273 ASP A CA 1
ATOM 2164 C C . ASP A 1 273 ? -2.327 -13.568 -5.774 1.00 97.38 273 ASP A C 1
ATOM 2166 O O . ASP A 1 273 ? -1.956 -13.348 -6.925 1.00 97.38 273 ASP A O 1
ATOM 2170 N N . GLN A 1 274 ? -2.643 -14.791 -5.370 1.00 95.69 274 GLN A N 1
ATOM 2171 C CA . GLN A 1 274 ? -2.456 -15.957 -6.231 1.00 95.69 274 GLN A CA 1
ATOM 2172 C C . GLN A 1 274 ? -3.468 -16.036 -7.384 1.00 95.69 274 GLN A C 1
ATOM 2174 O O . GLN A 1 274 ? -3.227 -16.744 -8.357 1.00 95.69 274 GLN A O 1
ATOM 2179 N N . THR A 1 275 ? -4.577 -15.300 -7.304 1.00 96.31 275 THR A N 1
ATOM 2180 C CA . THR A 1 275 ? -5.644 -15.280 -8.315 1.00 96.31 275 THR A CA 1
ATOM 2181 C C . THR 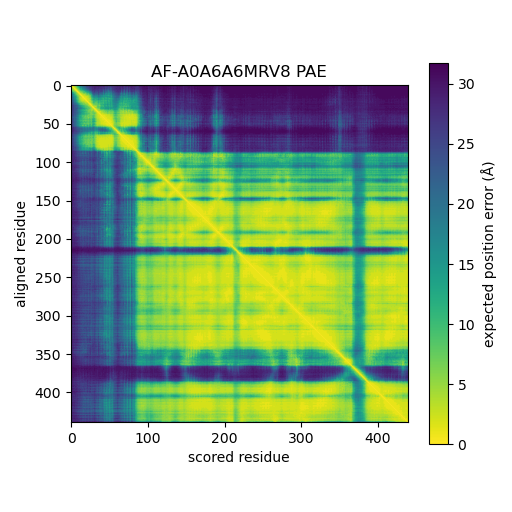A 1 275 ? -5.539 -14.055 -9.222 1.00 96.31 275 THR A C 1
ATOM 2183 O O . THR A 1 275 ? -5.683 -14.159 -10.441 1.00 96.31 275 THR A O 1
ATOM 2186 N N . THR A 1 276 ? -5.309 -12.872 -8.644 1.00 96.62 276 THR A N 1
ATOM 2187 C CA . THR A 1 276 ? -5.265 -11.607 -9.400 1.00 96.62 276 THR A CA 1
ATOM 2188 C C . THR A 1 276 ? -3.855 -11.188 -9.805 1.00 96.62 276 THR A C 1
ATOM 2190 O O . THR A 1 276 ? -3.721 -10.338 -10.684 1.00 96.62 276 THR A O 1
ATOM 2193 N N . ALA A 1 277 ? -2.824 -11.775 -9.186 1.00 97.38 277 ALA A N 1
ATOM 2194 C CA . ALA A 1 277 ? -1.415 -11.403 -9.308 1.00 97.38 277 ALA A CA 1
ATOM 2195 C C . ALA A 1 277 ? -1.087 -9.947 -8.930 1.00 97.38 277 ALA A C 1
ATOM 2197 O O . ALA A 1 277 ? 0.002 -9.459 -9.221 1.00 97.38 277 ALA A O 1
ATOM 2198 N N . GLN A 1 278 ? -2.005 -9.245 -8.262 1.00 97.81 278 GLN A N 1
ATOM 2199 C CA . GLN A 1 278 ? -1.734 -7.913 -7.730 1.00 97.81 278 GLN A CA 1
ATOM 2200 C C . GLN A 1 278 ? -0.935 -8.003 -6.431 1.00 97.81 278 GLN A C 1
ATOM 2202 O O . GLN A 1 278 ? -1.191 -8.882 -5.602 1.00 97.81 278 GLN A O 1
ATOM 2207 N N . VAL A 1 279 ? -0.008 -7.066 -6.235 1.00 97.94 279 VAL A N 1
ATOM 2208 C CA . VAL A 1 279 ? 0.736 -6.954 -4.977 1.00 97.94 279 VAL A CA 1
ATOM 2209 C C . VAL A 1 279 ? -0.068 -6.218 -3.905 1.00 97.94 279 VAL A C 1
ATOM 2211 O O . VAL A 1 279 ? -0.841 -5.305 -4.202 1.00 97.94 279 VAL A O 1
ATOM 2214 N N . VAL A 1 280 ? 0.129 -6.613 -2.649 1.00 97.31 280 VAL A N 1
ATOM 2215 C CA . VAL A 1 280 ? -0.438 -5.981 -1.452 1.00 97.31 280 VAL A CA 1
ATOM 2216 C C . VAL A 1 280 ? 0.696 -5.719 -0.478 1.00 97.31 280 VAL A C 1
ATOM 2218 O O . VAL A 1 280 ? 1.461 -6.626 -0.164 1.00 97.31 280 VAL A O 1
ATOM 2221 N N . HIS A 1 281 ? 0.819 -4.480 -0.018 1.00 96.88 281 HIS A N 1
ATOM 2222 C CA . HIS A 1 281 ? 1.803 -4.111 0.992 1.00 96.88 281 HIS A CA 1
ATOM 2223 C C . HIS A 1 281 ? 1.127 -4.187 2.361 1.00 96.88 281 HIS A C 1
ATOM 2225 O O . HIS A 1 281 ? 0.048 -3.630 2.520 1.00 96.88 281 HIS A O 1
ATOM 2231 N N . ILE A 1 282 ? 1.746 -4.855 3.333 1.00 93.12 282 ILE A N 1
ATOM 2232 C CA . ILE A 1 282 ? 1.253 -4.946 4.719 1.00 93.12 282 ILE A CA 1
ATOM 2233 C C . ILE A 1 282 ? 2.257 -4.340 5.699 1.00 93.12 282 ILE A C 1
ATOM 2235 O O . ILE A 1 282 ? 3.388 -4.055 5.311 1.00 93.12 282 ILE A O 1
ATOM 2239 N N . ASP A 1 283 ? 1.847 -4.171 6.957 1.00 89.50 283 ASP A N 1
ATOM 2240 C CA . ASP A 1 283 ? 2.669 -3.602 8.036 1.00 89.50 283 ASP A CA 1
ATOM 2241 C C . ASP A 1 283 ? 3.237 -2.233 7.642 1.00 89.50 283 ASP A C 1
ATOM 2243 O O . ASP A 1 283 ? 4.421 -2.071 7.371 1.00 89.50 283 ASP A O 1
ATOM 2247 N N . LEU A 1 284 ? 2.364 -1.237 7.514 1.00 89.44 284 LEU A N 1
ATOM 2248 C CA . LEU A 1 284 ? 2.696 0.090 6.986 1.00 89.44 284 LEU A CA 1
ATOM 2249 C C . LEU A 1 284 ? 3.195 1.050 8.080 1.00 89.44 284 LEU A C 1
ATOM 2251 O O . LEU A 1 284 ? 3.253 2.259 7.866 1.00 89.44 284 LEU A O 1
ATOM 2255 N N . GLY A 1 285 ? 3.566 0.519 9.248 1.00 82.31 285 GLY A N 1
ATOM 2256 C CA . GLY A 1 285 ? 3.977 1.288 10.425 1.00 82.31 285 GLY A CA 1
ATOM 2257 C C . GLY A 1 285 ? 5.367 1.936 10.347 1.00 82.31 285 GLY A C 1
ATOM 2258 O O . GLY A 1 285 ? 5.851 2.442 11.353 1.00 82.31 285 GLY A O 1
ATOM 2259 N N . VAL A 1 286 ? 6.051 1.889 9.199 1.00 86.25 286 VAL A N 1
ATOM 2260 C CA . VAL A 1 286 ? 7.239 2.715 8.913 1.00 86.25 286 VAL A CA 1
ATOM 2261 C C . VAL A 1 286 ? 6.901 3.562 7.703 1.00 86.25 286 VAL A C 1
ATOM 2263 O O . VAL A 1 286 ? 6.869 3.074 6.574 1.00 86.25 286 VAL A O 1
ATOM 2266 N N . ALA A 1 287 ? 6.627 4.835 7.955 1.00 89.00 287 ALA A N 1
ATOM 2267 C CA . ALA A 1 287 ? 6.222 5.804 6.948 1.00 89.00 287 ALA A CA 1
ATOM 2268 C C . ALA A 1 287 ? 6.944 7.136 7.177 1.00 89.00 287 ALA A C 1
ATOM 2270 O O . ALA A 1 287 ? 7.675 7.302 8.152 1.00 89.00 287 ALA A O 1
ATOM 2271 N N . PHE A 1 288 ? 6.737 8.098 6.284 1.00 89.88 288 PHE A N 1
ATOM 2272 C CA . PHE A 1 288 ? 7.285 9.450 6.373 1.00 89.88 288 PHE A CA 1
ATOM 2273 C C . PHE A 1 288 ? 8.810 9.493 6.538 1.00 89.88 288 PHE A C 1
ATOM 2275 O O . PHE A 1 288 ? 9.335 10.261 7.340 1.00 89.88 288 PHE A O 1
ATOM 2282 N N . GLU A 1 289 ? 9.519 8.671 5.760 1.00 89.88 289 GLU A N 1
ATOM 2283 C CA . GLU A 1 289 ? 10.989 8.567 5.749 1.00 89.88 289 GLU A CA 1
ATOM 2284 C C . GLU A 1 289 ? 11.602 7.969 7.027 1.00 89.88 289 GLU A C 1
ATOM 2286 O O . GLU A 1 289 ? 12.822 7.970 7.187 1.00 89.88 289 GLU A O 1
ATOM 2291 N N . GLN A 1 290 ? 10.796 7.394 7.927 1.00 87.69 290 GLN A N 1
ATOM 2292 C CA . GLN A 1 290 ? 11.302 6.723 9.132 1.00 87.69 290 GLN A CA 1
ATOM 2293 C C . GLN A 1 290 ? 12.262 5.562 8.817 1.00 87.69 290 GLN A C 1
ATOM 2295 O O . GLN A 1 290 ? 13.111 5.239 9.645 1.00 87.69 290 GLN A O 1
ATOM 2300 N N . GLY A 1 291 ? 12.190 4.971 7.617 1.00 86.88 291 GLY A N 1
ATOM 2301 C CA . GLY A 1 291 ? 13.141 3.952 7.152 1.00 86.88 291 GLY A CA 1
ATOM 2302 C C . GLY A 1 291 ? 14.591 4.451 7.058 1.00 86.88 291 GLY A C 1
ATOM 2303 O O . GLY A 1 291 ? 15.522 3.658 7.192 1.00 86.88 291 GLY A O 1
ATOM 2304 N N . LEU A 1 292 ? 14.803 5.765 6.909 1.00 88.06 292 LEU A N 1
ATOM 2305 C CA . LEU A 1 292 ? 16.136 6.380 6.938 1.00 88.06 292 LEU A CA 1
ATOM 2306 C C . LEU A 1 292 ? 16.725 6.468 8.354 1.00 88.06 292 LEU A C 1
ATOM 2308 O O . LEU A 1 292 ? 17.928 6.662 8.497 1.00 88.06 292 LEU A O 1
ATOM 2312 N N . MET A 1 293 ? 15.889 6.321 9.387 1.00 83.88 293 MET A N 1
ATOM 2313 C CA . MET A 1 293 ? 16.268 6.436 10.802 1.00 83.88 293 MET A CA 1
ATOM 2314 C C . MET A 1 293 ? 16.546 5.074 11.461 1.00 83.88 293 MET A C 1
ATOM 2316 O O . MET A 1 293 ? 16.771 4.999 12.668 1.00 83.88 293 MET A O 1
ATOM 2320 N N . LEU A 1 294 ? 16.506 3.982 10.692 1.00 84.94 294 LEU A N 1
ATOM 2321 C CA . LEU A 1 294 ? 16.900 2.649 11.156 1.00 84.94 294 LEU A CA 1
ATOM 2322 C C . LEU A 1 294 ? 18.426 2.566 11.369 1.00 84.94 294 LEU A C 1
ATOM 2324 O O . LEU A 1 294 ? 19.177 3.337 10.770 1.00 84.94 294 LEU A O 1
ATOM 2328 N N . LYS A 1 295 ? 18.901 1.597 12.175 1.00 85.38 295 LYS A N 1
ATOM 2329 C CA . LYS A 1 295 ? 20.348 1.368 12.421 1.00 85.38 295 LYS A CA 1
ATOM 2330 C C . LYS A 1 295 ? 21.096 1.177 11.099 1.00 85.38 295 LYS A C 1
ATOM 2332 O O . LYS A 1 295 ? 22.167 1.747 10.903 1.00 85.38 295 LYS A O 1
ATOM 2337 N N . THR A 1 296 ? 20.505 0.422 10.177 1.00 87.94 296 THR A N 1
ATOM 2338 C CA . THR A 1 296 ? 20.895 0.398 8.763 1.00 87.94 296 THR A CA 1
ATOM 2339 C C . THR A 1 296 ? 19.799 1.081 7.936 1.00 87.94 296 THR A C 1
ATOM 2341 O O . THR A 1 296 ? 18.740 0.473 7.758 1.00 87.94 296 THR A O 1
ATOM 2344 N N . PRO A 1 297 ? 20.013 2.322 7.457 1.00 91.25 297 PRO A N 1
ATOM 2345 C CA . PRO A 1 297 ? 19.013 3.084 6.709 1.00 91.25 297 PRO A CA 1
ATOM 2346 C C . PRO A 1 297 ? 18.589 2.420 5.396 1.00 91.25 297 PRO A C 1
ATOM 2348 O O . PRO A 1 297 ? 19.428 1.913 4.650 1.00 91.25 297 PRO A O 1
ATOM 2351 N N . GLU A 1 298 ? 17.302 2.506 5.061 1.00 92.81 298 GLU A N 1
ATOM 2352 C CA . GLU A 1 298 ? 16.798 2.119 3.739 1.00 92.81 298 GLU A CA 1
ATOM 2353 C C . GLU A 1 298 ? 17.045 3.231 2.713 1.00 92.81 298 GLU A C 1
ATOM 2355 O O . GLU A 1 298 ? 16.380 4.261 2.726 1.00 92.81 298 GLU A O 1
ATOM 2360 N N . ARG A 1 299 ? 18.020 3.039 1.818 1.00 91.12 299 ARG A N 1
ATOM 2361 C CA . ARG A 1 299 ? 18.499 4.087 0.892 1.00 91.12 299 ARG A CA 1
ATOM 2362 C C . ARG A 1 299 ? 17.806 4.114 -0.472 1.00 91.12 299 ARG A C 1
ATOM 2364 O O . ARG A 1 299 ? 18.040 5.032 -1.259 1.00 91.12 299 ARG A O 1
ATOM 2371 N N . VAL A 1 300 ? 16.983 3.114 -0.773 1.00 95.75 300 VAL A N 1
ATOM 2372 C CA . VAL A 1 300 ? 16.212 3.040 -2.023 1.00 95.75 300 VAL A CA 1
ATOM 2373 C C . VAL A 1 300 ? 14.801 3.606 -1.821 1.00 95.75 300 VAL A C 1
ATOM 2375 O O . VAL A 1 300 ? 14.212 3.388 -0.765 1.00 95.75 300 VAL A O 1
ATOM 2378 N N . PRO A 1 301 ? 14.214 4.299 -2.816 1.00 96.06 301 PRO A N 1
ATOM 2379 C CA . PRO A 1 301 ? 12.903 4.941 -2.665 1.00 96.06 301 PRO A CA 1
ATOM 2380 C C . PRO A 1 301 ? 11.732 3.949 -2.571 1.00 96.06 301 PRO A C 1
ATOM 2382 O O . PRO A 1 301 ? 10.665 4.298 -2.070 1.00 96.06 301 PRO A O 1
ATOM 2385 N N . PHE A 1 302 ? 11.903 2.737 -3.101 1.00 97.69 302 PHE A N 1
ATOM 2386 C CA . PHE A 1 302 ? 10.972 1.614 -3.000 1.00 97.69 302 PHE A CA 1
ATOM 2387 C C . PHE A 1 302 ? 11.671 0.325 -3.446 1.00 97.69 302 PHE A C 1
ATOM 2389 O O . PHE A 1 302 ? 12.712 0.355 -4.103 1.00 97.69 302 PHE A O 1
ATOM 2396 N N . ARG A 1 303 ? 11.078 -0.830 -3.128 1.00 97.50 303 ARG A N 1
ATOM 2397 C CA . ARG A 1 303 ? 11.601 -2.131 -3.553 1.00 97.50 303 ARG A CA 1
ATOM 2398 C C . ARG A 1 303 ? 11.386 -2.337 -5.060 1.00 97.50 303 ARG A C 1
ATOM 2400 O O . ARG A 1 303 ? 10.251 -2.513 -5.496 1.00 97.50 303 ARG A O 1
ATOM 2407 N N . LEU A 1 304 ? 12.467 -2.349 -5.840 1.00 97.62 304 LEU A N 1
ATOM 2408 C CA . LEU A 1 304 ? 12.469 -2.665 -7.277 1.00 97.62 304 LEU A CA 1
ATOM 2409 C C . LEU A 1 304 ? 13.670 -3.554 -7.630 1.00 97.62 304 LEU A C 1
ATOM 2411 O O . LEU A 1 304 ? 14.505 -3.234 -8.465 1.00 97.62 304 LEU A O 1
ATOM 2415 N N . THR A 1 305 ? 13.790 -4.667 -6.925 1.00 95.62 305 THR A N 1
ATOM 2416 C CA . THR A 1 305 ? 14.909 -5.593 -7.075 1.00 95.62 305 THR A CA 1
ATOM 2417 C C . THR A 1 305 ? 14.783 -6.478 -8.322 1.00 95.62 305 THR A C 1
ATOM 2419 O O . THR A 1 305 ? 13.791 -6.412 -9.055 1.00 95.62 305 THR A O 1
ATOM 2422 N N . ARG A 1 306 ? 15.793 -7.318 -8.587 1.00 94.81 306 ARG A N 1
ATOM 2423 C CA . ARG A 1 306 ? 15.887 -8.106 -9.826 1.00 94.81 306 ARG A CA 1
ATOM 2424 C C . ARG A 1 306 ? 14.714 -9.080 -10.004 1.00 94.81 306 ARG A C 1
ATOM 2426 O O . ARG A 1 306 ? 14.217 -9.183 -11.121 1.00 94.81 306 ARG A O 1
ATOM 2433 N N . ASP A 1 307 ? 14.225 -9.716 -8.940 1.00 94.94 307 ASP A N 1
ATOM 2434 C CA . ASP A 1 307 ? 13.041 -10.581 -8.973 1.00 94.94 307 ASP A CA 1
ATOM 2435 C C . ASP A 1 307 ? 11.763 -9.789 -9.261 1.00 94.94 307 ASP A C 1
ATOM 2437 O O . ASP A 1 307 ? 10.933 -10.213 -10.063 1.00 94.94 307 ASP A O 1
ATOM 2441 N N . ILE A 1 308 ? 11.610 -8.591 -8.692 1.00 97.12 308 ILE A N 1
ATOM 2442 C CA . ILE A 1 308 ? 10.442 -7.752 -8.996 1.00 97.12 308 ILE A CA 1
ATOM 2443 C C . ILE A 1 308 ? 10.430 -7.349 -10.475 1.00 97.12 308 ILE A C 1
ATOM 2445 O O . ILE A 1 308 ? 9.384 -7.390 -11.126 1.00 97.12 308 ILE A O 1
ATOM 2449 N N . ILE A 1 309 ? 11.592 -6.983 -11.019 1.00 97.69 309 ILE A N 1
ATOM 2450 C CA . ILE A 1 309 ? 11.737 -6.606 -12.430 1.00 97.69 309 ILE A CA 1
ATOM 2451 C C . ILE A 1 309 ? 11.492 -7.812 -13.345 1.00 97.69 309 ILE A C 1
ATOM 2453 O O . ILE A 1 309 ? 10.791 -7.683 -14.349 1.00 97.69 309 ILE A O 1
ATOM 2457 N N . ASP A 1 310 ? 12.010 -8.987 -12.993 1.00 97.00 310 ASP A N 1
ATOM 2458 C CA . ASP A 1 310 ? 11.823 -10.228 -13.751 1.00 97.00 310 ASP A CA 1
ATOM 2459 C C . ASP A 1 310 ? 10.343 -10.610 -13.898 1.00 97.00 310 ASP A C 1
ATOM 2461 O O . ASP A 1 310 ? 9.892 -10.974 -14.989 1.00 97.00 310 ASP A O 1
ATOM 2465 N N . GLY A 1 311 ? 9.542 -10.400 -12.849 1.00 96.50 311 GLY A N 1
ATOM 2466 C CA . GLY A 1 311 ? 8.091 -10.593 -12.895 1.00 96.50 311 GLY A CA 1
ATOM 2467 C C . GLY A 1 311 ? 7.368 -9.716 -13.932 1.00 96.50 311 GLY A C 1
ATOM 2468 O O . GLY A 1 311 ? 6.266 -10.053 -14.364 1.00 96.50 311 GLY A O 1
ATOM 2469 N N . MET A 1 312 ? 7.975 -8.613 -14.387 1.00 97.75 312 MET A N 1
ATOM 2470 C CA . MET A 1 312 ? 7.413 -7.740 -15.430 1.00 97.75 312 MET A CA 1
ATOM 2471 C C . MET A 1 312 ? 7.631 -8.296 -16.847 1.00 97.75 312 MET A C 1
ATOM 2473 O O . MET A 1 312 ? 6.936 -7.908 -17.791 1.00 97.75 312 MET A O 1
ATOM 2477 N N . GLY A 1 313 ? 8.550 -9.252 -17.003 1.00 95.06 313 GLY A N 1
ATOM 2478 C CA . GLY A 1 313 ? 8.945 -9.834 -18.279 1.00 95.06 313 GLY A CA 1
ATOM 2479 C C . GLY A 1 313 ? 10.036 -9.039 -18.997 1.00 95.06 313 GLY A C 1
ATOM 2480 O O . GLY A 1 313 ? 10.739 -8.224 -18.413 1.00 95.06 313 GLY A O 1
ATOM 2481 N N . VAL A 1 314 ? 10.175 -9.280 -20.303 1.00 94.56 314 VAL A N 1
ATOM 2482 C CA . VAL A 1 314 ? 11.336 -8.831 -21.098 1.00 94.56 314 VAL A CA 1
ATOM 2483 C C . VAL A 1 314 ? 11.527 -7.313 -21.162 1.00 94.56 314 VAL A C 1
ATOM 2485 O O . VAL A 1 314 ? 12.648 -6.848 -21.334 1.00 94.56 314 VAL A O 1
ATOM 2488 N N . THR A 1 315 ? 10.456 -6.527 -21.029 1.00 95.19 315 THR A N 1
ATOM 2489 C CA . THR A 1 315 ? 10.566 -5.062 -21.039 1.00 95.19 315 THR A CA 1
ATOM 2490 C C . THR A 1 315 ? 11.092 -4.514 -19.711 1.00 95.19 315 THR A C 1
ATOM 2492 O O . THR A 1 315 ? 11.536 -3.370 -19.664 1.00 95.19 315 THR A O 1
ATOM 2495 N N . GLY A 1 316 ? 11.063 -5.318 -18.641 1.00 96.19 316 GLY A N 1
ATOM 2496 C CA . GLY A 1 316 ? 11.472 -4.917 -17.301 1.00 96.19 316 GLY A CA 1
ATOM 2497 C C . GLY A 1 316 ? 10.771 -3.634 -16.854 1.00 96.19 316 GLY A C 1
ATOM 2498 O O . GLY A 1 316 ? 9.550 -3.501 -16.966 1.00 96.19 316 GLY A O 1
ATOM 2499 N N . VAL A 1 317 ? 11.570 -2.671 -16.391 1.00 97.44 317 VAL A N 1
ATOM 2500 C CA . VAL A 1 317 ? 11.104 -1.347 -15.944 1.00 97.44 317 VAL A CA 1
ATOM 2501 C C . VAL A 1 317 ? 10.643 -0.451 -17.098 1.00 97.44 317 VAL A C 1
ATOM 2503 O O . VAL A 1 317 ? 9.860 0.480 -16.890 1.00 97.44 317 VAL A O 1
ATOM 2506 N N . GLU A 1 318 ? 11.093 -0.738 -18.321 1.00 96.50 318 GLU A N 1
ATOM 2507 C CA . GLU A 1 318 ? 10.694 0.003 -19.509 1.00 96.50 318 GLU A CA 1
ATOM 2508 C C . GLU A 1 318 ? 9.314 -0.442 -20.010 1.00 96.50 318 GLU A C 1
ATOM 2510 O O . GLU A 1 318 ? 8.870 -1.581 -19.849 1.00 96.50 318 GLU A O 1
ATOM 2515 N N . GLY A 1 319 ? 8.589 0.489 -20.628 1.00 94.44 319 GLY A N 1
ATOM 2516 C CA . GLY A 1 319 ? 7.239 0.238 -21.126 1.00 94.44 319 GLY A CA 1
ATOM 2517 C C . GLY A 1 319 ? 6.174 0.393 -20.042 1.00 94.44 319 GLY A C 1
ATOM 2518 O O . GLY A 1 319 ? 5.889 1.510 -19.610 1.00 94.44 319 GLY A O 1
ATOM 2519 N N . VAL A 1 320 ? 5.516 -0.707 -19.657 1.00 97.19 320 VAL A N 1
ATOM 2520 C CA . VAL A 1 320 ? 4.302 -0.649 -18.821 1.00 97.19 320 VAL A CA 1
ATOM 2521 C C . VAL A 1 320 ? 4.594 -0.051 -17.450 1.00 97.19 320 VAL A C 1
ATOM 2523 O O . VAL A 1 320 ? 3.850 0.831 -17.028 1.00 97.19 320 VAL A O 1
ATOM 2526 N N . PHE A 1 321 ? 5.652 -0.505 -16.775 1.00 98.56 321 PHE A N 1
ATOM 2527 C CA . PHE A 1 321 ? 5.976 -0.069 -15.418 1.00 98.56 321 PHE A CA 1
ATOM 2528 C C . PHE A 1 321 ? 6.206 1.444 -15.359 1.00 98.56 321 PHE A C 1
ATOM 2530 O O . PHE A 1 321 ? 5.427 2.152 -14.722 1.00 98.56 321 PHE A O 1
ATOM 2537 N N . ARG A 1 322 ? 7.179 1.955 -16.125 1.00 98.50 322 ARG A N 1
ATOM 2538 C CA . ARG A 1 322 ? 7.464 3.392 -16.244 1.00 98.50 322 ARG A CA 1
ATOM 2539 C C . ARG A 1 322 ? 6.225 4.223 -16.567 1.00 98.50 322 ARG A C 1
ATOM 2541 O O . ARG A 1 322 ? 5.954 5.198 -15.872 1.00 98.50 322 ARG A O 1
ATOM 2548 N N . ARG A 1 323 ? 5.446 3.833 -17.584 1.00 97.94 323 ARG A N 1
ATOM 2549 C CA . ARG A 1 323 ? 4.224 4.566 -17.959 1.00 97.94 323 ARG A CA 1
ATOM 2550 C C . ARG A 1 323 ? 3.204 4.592 -16.826 1.00 97.94 323 ARG A C 1
ATOM 2552 O O . ARG A 1 323 ? 2.597 5.624 -16.580 1.00 97.94 323 ARG A O 1
ATOM 2559 N N . CYS A 1 324 ? 3.014 3.481 -16.121 1.00 98.31 324 CYS A N 1
ATOM 2560 C CA . CYS A 1 324 ? 2.087 3.437 -14.993 1.00 98.31 324 CYS A CA 1
ATOM 2561 C C . CYS A 1 324 ? 2.581 4.283 -13.810 1.00 98.31 324 CYS A C 1
ATOM 2563 O O . CYS A 1 324 ? 1.756 4.915 -13.151 1.00 98.31 324 CYS A O 1
ATOM 2565 N N . CYS A 1 325 ? 3.896 4.350 -13.573 1.00 98.69 325 CYS A N 1
ATOM 2566 C CA . CYS A 1 325 ? 4.488 5.246 -12.579 1.00 98.69 325 CYS A CA 1
ATOM 2567 C C . CYS A 1 325 ? 4.240 6.721 -12.931 1.00 98.69 325 CYS A C 1
ATOM 2569 O O . CYS A 1 325 ? 3.766 7.474 -12.084 1.00 98.69 325 CYS A O 1
ATOM 2571 N N . GLU A 1 326 ? 4.487 7.117 -14.185 1.00 98.50 326 GLU A N 1
ATOM 2572 C CA . GLU A 1 326 ? 4.242 8.481 -14.680 1.00 98.50 326 GLU A CA 1
ATOM 2573 C C . GLU A 1 326 ? 2.780 8.903 -14.493 1.00 98.50 326 GLU A C 1
ATOM 2575 O O . GLU A 1 326 ? 2.516 9.953 -13.913 1.00 98.50 326 GLU A O 1
ATOM 2580 N N . GLU A 1 327 ? 1.827 8.073 -14.924 1.00 98.19 327 GLU A N 1
ATOM 2581 C CA . GLU A 1 327 ? 0.396 8.378 -14.799 1.00 98.19 327 GLU A CA 1
ATOM 2582 C C . GLU A 1 327 ? -0.059 8.434 -13.333 1.00 98.19 327 GLU A C 1
ATOM 2584 O O . GLU A 1 327 ? -0.804 9.333 -12.941 1.00 98.19 327 GLU A O 1
ATOM 2589 N N . THR A 1 328 ? 0.415 7.501 -12.498 1.00 98.44 328 THR A N 1
ATOM 2590 C CA . THR A 1 328 ? 0.083 7.480 -11.063 1.00 98.44 328 THR A CA 1
ATOM 2591 C C . THR A 1 328 ? 0.597 8.743 -10.379 1.00 98.44 328 THR A C 1
ATOM 2593 O O . THR A 1 328 ? -0.161 9.429 -9.691 1.00 98.44 328 THR A O 1
ATOM 2596 N N . LEU A 1 329 ? 1.865 9.090 -10.610 1.00 98.44 329 LEU A N 1
ATOM 2597 C CA . LEU A 1 329 ? 2.478 10.277 -10.032 1.00 98.44 329 LEU A CA 1
ATOM 2598 C C . LEU A 1 329 ? 1.809 11.556 -10.547 1.00 98.44 329 LEU A C 1
ATOM 2600 O O . LEU A 1 329 ? 1.518 12.444 -9.751 1.00 98.44 329 LEU A O 1
ATOM 2604 N N . ALA A 1 330 ? 1.499 11.645 -11.843 1.00 98.38 330 ALA A N 1
ATOM 2605 C CA . ALA A 1 330 ? 0.784 12.786 -12.411 1.00 98.38 330 ALA A CA 1
ATOM 2606 C C . ALA A 1 330 ? -0.561 13.019 -11.706 1.00 98.38 330 ALA A C 1
ATOM 2608 O O . ALA A 1 330 ? -0.831 14.137 -11.265 1.00 98.38 330 ALA A O 1
ATOM 2609 N N . VAL A 1 331 ? -1.366 11.965 -11.517 1.00 98.31 331 VAL A N 1
ATOM 2610 C CA . VAL A 1 331 ? -2.648 12.052 -10.797 1.00 98.31 331 VAL A CA 1
ATOM 2611 C C . VAL A 1 331 ? -2.455 12.523 -9.357 1.00 98.31 331 VAL A C 1
ATOM 2613 O O . VAL A 1 331 ? -3.214 13.376 -8.890 1.00 98.31 331 VAL A O 1
ATOM 2616 N N . MET A 1 332 ? -1.440 12.017 -8.656 1.00 97.94 332 MET A N 1
ATOM 2617 C CA . MET A 1 332 ? -1.146 12.453 -7.290 1.00 97.94 332 MET A CA 1
ATOM 2618 C C . MET A 1 332 ? -0.732 13.928 -7.230 1.00 97.94 332 MET A C 1
ATOM 2620 O O . MET A 1 332 ? -1.253 14.664 -6.395 1.00 97.94 332 MET A O 1
ATOM 2624 N N . ARG A 1 333 ? 0.132 14.391 -8.145 1.00 97.62 333 ARG A N 1
ATOM 2625 C CA . ARG A 1 333 ? 0.555 15.802 -8.215 1.00 97.62 333 ARG A CA 1
ATOM 2626 C C . ARG A 1 333 ? -0.614 16.735 -8.537 1.00 97.62 333 ARG A C 1
ATOM 2628 O O . ARG A 1 333 ? -0.717 17.804 -7.942 1.00 97.62 333 ARG A O 1
ATOM 2635 N N . THR A 1 334 ? -1.528 16.331 -9.425 1.00 97.44 334 THR A N 1
ATOM 2636 C CA . THR A 1 334 ? -2.746 17.104 -9.736 1.00 97.44 334 THR A CA 1
ATOM 2637 C C . THR A 1 334 ? -3.669 17.247 -8.525 1.00 97.44 334 THR A C 1
ATOM 2639 O O . THR A 1 334 ? -4.290 18.292 -8.358 1.00 97.44 334 THR A O 1
ATOM 2642 N N . ASN A 1 335 ? -3.746 16.230 -7.662 1.00 95.31 335 ASN A N 1
ATOM 2643 C CA . ASN A 1 335 ? -4.641 16.205 -6.499 1.00 95.31 335 ASN A CA 1
ATOM 2644 C C . ASN A 1 335 ? -3.905 16.442 -5.165 1.00 95.31 335 ASN A C 1
ATOM 2646 O O . ASN A 1 335 ? -4.388 16.032 -4.107 1.00 95.31 335 ASN A O 1
ATOM 2650 N N . LYS A 1 336 ? -2.738 17.101 -5.202 1.00 95.56 336 LYS A N 1
ATOM 2651 C CA . LYS A 1 336 ? -1.841 17.240 -4.045 1.00 95.56 336 LYS A CA 1
ATOM 2652 C C . LYS A 1 336 ? -2.501 17.878 -2.821 1.00 95.56 336 LYS A C 1
ATOM 2654 O O . LYS A 1 336 ? -2.277 17.397 -1.723 1.00 95.56 336 LYS A O 1
ATOM 2659 N N . GLU A 1 337 ? -3.351 18.892 -2.997 1.00 90.88 337 GLU A N 1
ATOM 2660 C CA . GLU A 1 337 ? -3.983 19.614 -1.878 1.00 90.88 337 GLU A CA 1
ATOM 2661 C C . GLU A 1 337 ? -4.858 18.682 -1.024 1.00 90.88 337 GLU A C 1
ATOM 2663 O O . GLU A 1 337 ? -4.797 18.694 0.204 1.00 90.88 337 GLU A O 1
ATOM 2668 N N . ALA A 1 338 ? -5.622 17.798 -1.673 1.00 86.44 338 ALA A N 1
ATOM 2669 C CA . ALA A 1 338 ? -6.459 16.824 -0.979 1.00 86.44 338 ALA A CA 1
ATOM 2670 C C . ALA A 1 338 ? -5.630 15.725 -0.292 1.00 86.44 338 ALA A C 1
ATOM 2672 O O . ALA A 1 338 ? -5.976 15.288 0.804 1.00 86.44 338 ALA A O 1
ATOM 2673 N N . LEU A 1 339 ? -4.524 15.298 -0.912 1.00 87.31 339 LEU A N 1
ATOM 2674 C CA . LEU A 1 339 ? -3.587 14.346 -0.306 1.00 87.31 339 LEU A CA 1
ATOM 2675 C C . LEU A 1 339 ? -2.876 14.955 0.912 1.00 87.31 339 LEU A C 1
ATOM 2677 O O . LEU A 1 339 ? -2.747 14.288 1.937 1.00 87.31 339 LEU A O 1
ATOM 2681 N N . LEU A 1 340 ? -2.464 16.222 0.823 1.00 87.75 340 LEU A N 1
ATOM 2682 C CA . LEU A 1 340 ? -1.849 16.959 1.926 1.00 87.75 340 LEU A CA 1
ATOM 2683 C C . LEU A 1 340 ? -2.830 17.167 3.076 1.00 87.75 340 LEU A C 1
ATOM 2685 O O . LEU A 1 340 ? -2.436 16.965 4.214 1.00 87.75 340 LEU A O 1
ATOM 2689 N N . THR A 1 341 ? -4.110 17.441 2.797 1.00 81.31 341 THR A N 1
ATOM 2690 C CA . THR A 1 341 ? -5.140 17.580 3.843 1.00 81.31 341 THR A CA 1
ATOM 2691 C C . THR A 1 341 ? -5.233 16.325 4.720 1.00 81.31 341 THR A C 1
ATOM 2693 O O . THR A 1 341 ? -5.338 16.434 5.938 1.00 81.31 341 THR A O 1
ATOM 2696 N N . ILE A 1 342 ? -5.164 15.124 4.125 1.00 77.81 342 ILE A N 1
ATOM 2697 C CA . ILE A 1 342 ? -5.139 13.871 4.896 1.00 77.81 342 ILE A CA 1
ATOM 2698 C C . ILE A 1 342 ? -3.917 13.851 5.821 1.00 77.81 342 ILE A C 1
ATOM 2700 O O . ILE A 1 342 ? -4.071 13.634 7.016 1.00 77.81 342 ILE A O 1
ATOM 2704 N N . VAL A 1 343 ? -2.720 14.120 5.296 1.00 79.06 343 VAL A N 1
ATOM 2705 C CA . VAL A 1 343 ? -1.474 14.099 6.084 1.00 79.06 343 VAL A CA 1
ATOM 2706 C C . VAL A 1 343 ? -1.470 15.178 7.182 1.00 79.06 343 VAL A C 1
ATOM 2708 O O . VAL A 1 343 ? -1.058 14.899 8.305 1.00 79.06 343 VAL A O 1
ATOM 2711 N N . GLU A 1 344 ? -1.983 16.377 6.896 1.00 78.06 344 GLU A N 1
ATOM 2712 C CA . GLU A 1 344 ? -2.112 17.504 7.833 1.00 78.06 344 GLU A CA 1
ATOM 2713 C C . GLU A 1 344 ? -3.002 17.175 9.029 1.00 78.06 344 GLU A C 1
ATOM 2715 O O . GLU A 1 344 ? -2.623 17.434 10.171 1.00 78.06 344 GLU A O 1
ATOM 2720 N N . VAL A 1 345 ? -4.163 16.557 8.793 1.00 71.50 345 VAL A N 1
ATOM 2721 C CA . VAL A 1 345 ? -5.076 16.154 9.874 1.00 71.50 345 VAL A CA 1
ATOM 2722 C C . VAL A 1 345 ? -4.379 15.214 10.862 1.00 71.50 345 VAL A C 1
ATOM 2724 O O . VAL A 1 345 ? -4.615 15.314 12.066 1.00 71.50 345 VAL A O 1
ATOM 2727 N N . PHE A 1 346 ? -3.477 14.351 10.389 1.00 66.06 346 PHE A N 1
ATOM 2728 C CA . PHE A 1 346 ? -2.761 13.404 11.249 1.00 66.06 346 PHE A CA 1
ATOM 2729 C C . PHE A 1 346 ? -1.587 14.009 12.010 1.00 66.06 346 PHE A C 1
ATOM 2731 O O . PHE A 1 346 ? -1.271 13.547 13.103 1.00 66.06 346 PHE A O 1
ATOM 2738 N N . ILE A 1 347 ? -0.975 15.073 11.496 1.00 65.88 347 ILE A N 1
ATOM 2739 C CA . ILE A 1 347 ? 0.061 15.837 12.217 1.00 65.88 347 ILE A CA 1
ATOM 2740 C C . ILE A 1 347 ? -0.488 16.462 13.489 1.00 65.88 347 ILE A C 1
ATOM 2742 O O . ILE A 1 347 ? 0.234 16.609 14.475 1.00 65.88 347 ILE A O 1
ATOM 2746 N N . HIS A 1 348 ? -1.782 16.756 13.494 1.00 63.06 348 HIS A N 1
ATOM 2747 C CA . HIS A 1 348 ? -2.479 17.280 14.653 1.00 63.06 348 HIS A CA 1
ATOM 2748 C C . HIS A 1 348 ? -3.055 16.197 15.582 1.00 63.06 348 HIS A C 1
ATOM 2750 O O . HIS A 1 348 ? -3.681 16.560 16.577 1.00 63.06 348 HIS A O 1
ATOM 2756 N N . ASP A 1 349 ? -2.843 14.897 15.318 1.00 67.88 349 ASP A N 1
ATOM 2757 C CA . ASP A 1 349 ? -3.215 13.832 16.259 1.00 67.88 349 ASP A CA 1
ATOM 2758 C C . ASP A 1 349 ? -2.214 13.808 17.435 1.00 67.88 349 ASP A C 1
ATOM 2760 O O . ASP A 1 349 ? -1.055 13.417 17.257 1.00 67.88 349 ASP A O 1
ATOM 2764 N N . PRO A 1 350 ? -2.632 14.195 18.659 1.00 62.88 350 PRO A N 1
ATOM 2765 C CA . PRO A 1 350 ? -1.738 14.309 19.812 1.00 62.88 350 PRO A CA 1
ATOM 2766 C C . PRO A 1 350 ? -1.186 12.961 20.279 1.00 62.88 350 PRO A C 1
ATOM 2768 O O . PRO A 1 350 ? -0.261 12.917 21.088 1.00 62.88 350 PRO A O 1
ATOM 2771 N N . LEU A 1 351 ? -1.766 11.855 19.818 1.00 65.44 351 LEU 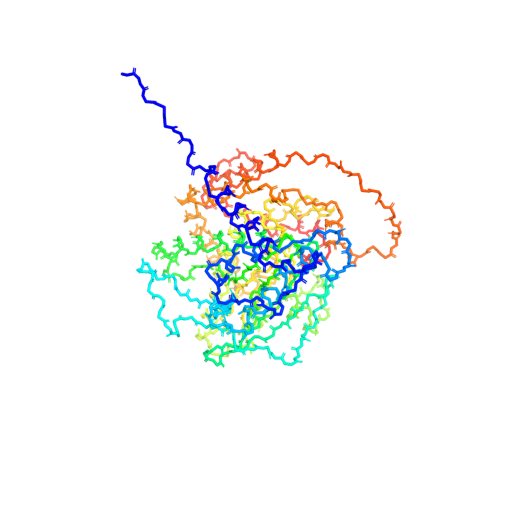A N 1
ATOM 2772 C CA . LEU A 1 351 ? -1.323 10.526 20.183 1.00 65.44 351 LEU A CA 1
ATOM 2773 C C . LEU A 1 351 ? -0.412 9.894 19.122 1.00 65.44 351 LEU A C 1
ATOM 2775 O O . LEU A 1 351 ? 0.055 8.771 19.341 1.00 65.44 351 LEU A O 1
ATOM 2779 N N . TYR A 1 352 ? -0.180 10.564 17.992 1.00 66.06 352 TYR A N 1
ATOM 2780 C CA . TYR A 1 352 ? 0.684 10.066 16.931 1.00 66.06 352 TYR A CA 1
ATOM 2781 C C . TYR A 1 352 ? 2.160 10.152 17.336 1.00 66.06 352 TYR A C 1
ATOM 2783 O O . TYR A 1 352 ? 2.613 11.162 17.878 1.00 66.06 352 TYR A O 1
ATOM 2791 N N . LYS A 1 353 ? 2.926 9.095 17.036 1.00 67.31 353 LYS A N 1
ATOM 2792 C CA . LYS A 1 353 ? 4.382 9.032 17.245 1.00 67.31 353 LYS A CA 1
ATOM 2793 C C . LYS A 1 353 ? 5.125 9.263 15.922 1.00 67.31 353 LYS A C 1
ATOM 2795 O O . LYS A 1 353 ? 5.211 8.357 15.096 1.00 67.31 353 LYS A O 1
ATOM 2800 N N . TRP A 1 354 ? 5.651 10.475 15.730 1.00 69.94 354 TRP A N 1
ATOM 2801 C CA . TRP A 1 354 ? 6.380 10.912 14.526 1.00 69.94 354 TRP A CA 1
ATOM 2802 C C . TRP A 1 354 ? 7.814 10.396 14.448 1.00 69.94 354 TRP A C 1
ATOM 2804 O O . TRP A 1 354 ? 8.320 10.170 13.349 1.00 69.94 354 TRP A O 1
ATOM 2814 N N . ALA A 1 355 ? 8.428 10.114 15.592 1.00 65.69 355 ALA A N 1
ATOM 2815 C CA . ALA A 1 355 ? 9.736 9.485 15.673 1.00 65.69 355 ALA A CA 1
ATOM 2816 C C . ALA A 1 355 ? 9.604 7.967 15.877 1.00 65.69 355 ALA A C 1
ATOM 2818 O O . ALA A 1 355 ? 8.792 7.493 16.682 1.00 65.69 355 ALA A O 1
ATOM 2819 N N . LEU A 1 356 ? 10.435 7.202 15.167 1.00 68.69 356 LEU A N 1
ATOM 2820 C CA . LEU A 1 356 ? 10.625 5.783 15.446 1.00 68.69 356 LEU A CA 1
ATOM 2821 C C . LEU A 1 356 ? 11.483 5.660 16.710 1.00 68.69 356 LEU A C 1
ATOM 2823 O O . LEU A 1 356 ? 12.584 6.202 16.753 1.00 68.69 356 LEU A O 1
ATOM 2827 N N . SER A 1 357 ? 10.998 4.970 17.748 1.00 67.88 357 SER A N 1
ATOM 2828 C CA . SER A 1 357 ? 11.801 4.817 18.966 1.00 67.88 357 SER A CA 1
ATOM 2829 C C . SER A 1 357 ? 13.040 3.947 18.699 1.00 67.88 357 SER A C 1
ATOM 2831 O O . SER A 1 357 ? 12.923 2.956 17.965 1.00 67.88 357 SER A O 1
ATOM 2833 N N . PRO A 1 358 ? 14.200 4.238 19.321 1.00 67.25 358 PRO A N 1
ATOM 2834 C CA . PRO A 1 358 ? 15.428 3.463 19.120 1.00 67.25 358 PRO A CA 1
ATOM 2835 C C . PRO A 1 358 ? 15.233 1.957 19.349 1.00 67.25 358 PRO A C 1
ATOM 2837 O O . PRO A 1 358 ? 15.681 1.135 18.553 1.00 67.25 358 PRO A O 1
ATOM 2840 N N . LEU A 1 359 ? 14.461 1.582 20.375 1.00 67.94 359 LEU A N 1
ATOM 2841 C CA . LEU A 1 359 ? 14.120 0.184 20.657 1.00 67.94 359 LEU A CA 1
ATOM 2842 C C . LEU A 1 359 ? 13.322 -0.480 19.524 1.00 67.94 359 LEU A C 1
ATOM 2844 O O . LEU A 1 359 ? 13.585 -1.634 19.193 1.00 67.94 359 LEU A O 1
ATOM 2848 N N . LYS A 1 360 ? 12.372 0.234 18.905 1.00 70.12 360 LYS A N 1
ATOM 2849 C CA . LYS A 1 360 ? 11.610 -0.287 17.759 1.00 70.12 360 LYS A CA 1
ATOM 2850 C C . LYS A 1 360 ? 12.486 -0.408 16.516 1.00 70.12 360 LYS A C 1
ATOM 2852 O O . LYS A 1 360 ? 12.369 -1.397 15.801 1.00 70.12 360 LYS A O 1
ATOM 2857 N N . ALA A 1 361 ? 13.364 0.565 16.277 1.00 72.75 361 ALA A N 1
ATOM 2858 C CA . ALA A 1 361 ? 14.321 0.521 15.175 1.00 72.75 361 ALA A CA 1
ATOM 2859 C C . ALA A 1 361 ? 15.259 -0.693 15.297 1.00 72.75 361 ALA A C 1
ATOM 2861 O O . ALA A 1 361 ? 15.439 -1.432 14.332 1.00 72.75 361 ALA A O 1
ATOM 2862 N N . LEU A 1 362 ? 15.779 -0.951 16.503 1.00 69.56 362 LEU A N 1
ATOM 2863 C CA . LEU A 1 362 ? 16.620 -2.114 16.794 1.00 69.56 362 LEU A CA 1
ATOM 2864 C C . LEU A 1 362 ? 15.856 -3.435 16.648 1.00 69.56 362 LEU A C 1
ATOM 2866 O O . LEU A 1 362 ? 16.371 -4.372 16.048 1.00 69.56 362 LEU A O 1
ATOM 2870 N N . GLN A 1 363 ? 14.620 -3.519 17.154 1.00 74.44 363 GLN A N 1
ATOM 2871 C CA . GLN A 1 363 ? 13.794 -4.729 17.040 1.00 74.44 363 GLN A CA 1
ATOM 2872 C C . GLN A 1 363 ? 13.513 -5.132 15.589 1.00 74.44 363 GLN A C 1
ATOM 2874 O O . GLN A 1 363 ? 13.470 -6.324 15.302 1.00 74.44 363 GLN A O 1
ATOM 2879 N N . ARG A 1 364 ? 13.372 -4.166 14.673 1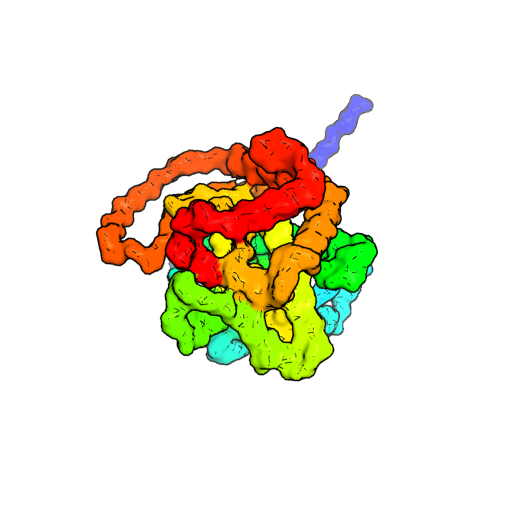.00 73.88 364 ARG A N 1
ATOM 2880 C CA . ARG A 1 364 ? 13.154 -4.440 13.243 1.00 73.88 364 ARG A CA 1
ATOM 2881 C C . ARG A 1 364 ? 14.391 -4.994 12.523 1.00 73.88 364 ARG A C 1
ATOM 2883 O O . ARG A 1 364 ? 14.254 -5.561 11.449 1.00 73.88 364 ARG A O 1
ATOM 2890 N N . GLN A 1 365 ? 15.587 -4.870 13.106 1.00 77.50 365 GLN A N 1
ATOM 2891 C CA . GLN A 1 365 ? 16.856 -5.327 12.513 1.00 77.50 365 GLN A CA 1
ATOM 2892 C C . GLN A 1 365 ? 17.577 -6.379 13.376 1.00 77.50 365 GLN A C 1
ATOM 2894 O O . GLN A 1 365 ? 18.776 -6.600 13.222 1.00 77.50 365 GLN A O 1
ATOM 2899 N N . LYS A 1 366 ? 16.853 -7.042 14.291 1.00 66.38 366 LYS A N 1
ATOM 2900 C CA . LYS A 1 366 ? 17.429 -7.926 15.319 1.00 66.38 366 LYS A CA 1
ATOM 2901 C C . LYS A 1 366 ? 17.874 -9.315 14.844 1.00 66.38 366 LYS A C 1
ATOM 2903 O O . LYS A 1 366 ? 18.455 -10.040 15.637 1.00 66.38 366 LYS A O 1
ATOM 2908 N N . GLU A 1 367 ? 17.649 -9.700 13.590 1.00 54.06 367 GLU A N 1
ATOM 2909 C CA . GLU A 1 367 ? 17.871 -11.087 13.135 1.00 54.06 367 GLU A CA 1
ATOM 2910 C C . GLU A 1 367 ? 19.352 -11.518 12.979 1.00 54.06 367 GLU A C 1
ATOM 2912 O O . GLU A 1 367 ? 19.597 -12.625 12.511 1.00 54.06 367 GLU A O 1
ATOM 2917 N N . MET A 1 368 ? 20.352 -10.710 13.373 1.00 44.75 368 MET A N 1
ATOM 2918 C CA . MET A 1 368 ? 21.780 -11.067 13.206 1.00 44.75 368 MET A CA 1
ATOM 2919 C C . MET A 1 368 ? 22.740 -10.730 14.367 1.00 44.75 368 MET A C 1
ATOM 2921 O O . MET A 1 368 ? 23.912 -11.072 14.253 1.00 44.75 368 MET A O 1
ATOM 2925 N N . ASP A 1 369 ? 22.304 -10.109 15.470 1.00 40.19 369 ASP A N 1
ATOM 2926 C CA . ASP A 1 369 ? 23.184 -9.861 16.633 1.00 40.19 369 ASP A CA 1
ATOM 2927 C C . ASP A 1 369 ? 22.847 -10.866 17.751 1.00 40.19 369 ASP A C 1
ATOM 2929 O O . ASP A 1 369 ? 22.041 -10.571 18.632 1.00 40.19 369 ASP A O 1
ATOM 2933 N N . ASP A 1 370 ? 23.456 -12.056 17.715 1.00 41.53 370 ASP A N 1
ATOM 2934 C CA . ASP A 1 370 ? 23.330 -13.078 18.776 1.00 41.53 370 ASP A CA 1
ATOM 2935 C C . ASP A 1 370 ? 24.290 -12.825 19.965 1.00 41.53 370 ASP A C 1
ATOM 2937 O O . ASP A 1 370 ? 24.446 -13.680 20.825 1.00 41.53 370 ASP A O 1
ATOM 2941 N N . ASP A 1 371 ? 24.936 -11.649 20.041 1.00 40.72 371 ASP A N 1
ATOM 2942 C CA . ASP A 1 371 ? 26.060 -11.410 20.968 1.00 40.72 371 ASP A CA 1
ATOM 2943 C C . ASP A 1 371 ? 26.100 -10.016 21.638 1.00 40.72 371 ASP A C 1
ATOM 2945 O O . ASP A 1 371 ? 27.163 -9.546 22.046 1.00 40.72 371 ASP A O 1
ATOM 2949 N N . LEU A 1 372 ? 24.966 -9.329 21.821 1.00 39.72 372 LEU A N 1
ATOM 2950 C CA . LEU A 1 372 ? 24.938 -8.106 22.646 1.00 39.72 372 LEU A CA 1
ATOM 2951 C C . LEU A 1 372 ? 23.820 -8.115 23.691 1.00 39.72 372 LEU A C 1
ATOM 2953 O O . LEU A 1 372 ? 22.715 -7.607 23.479 1.00 39.72 372 LEU A O 1
ATOM 2957 N N . ASP A 1 373 ? 24.175 -8.625 24.872 1.00 46.75 373 ASP A N 1
ATOM 2958 C CA . ASP A 1 373 ? 23.543 -8.259 26.137 1.00 46.75 373 ASP A CA 1
ATOM 2959 C C . ASP A 1 373 ? 23.594 -6.731 26.281 1.00 46.75 373 ASP A C 1
ATOM 2961 O O . ASP A 1 373 ? 24.664 -6.133 26.401 1.00 46.75 373 ASP A O 1
ATOM 2965 N N . THR A 1 374 ? 22.444 -6.067 26.175 1.00 40.50 374 THR A N 1
ATOM 2966 C CA . THR A 1 374 ? 22.357 -4.613 26.333 1.00 40.50 374 THR A CA 1
ATOM 2967 C C . THR A 1 374 ? 21.146 -4.236 27.172 1.00 40.50 374 THR A C 1
ATOM 2969 O O . THR A 1 374 ? 20.037 -4.013 26.688 1.00 40.50 374 THR A O 1
ATOM 2972 N N . CYS A 1 375 ? 21.403 -4.121 28.473 1.00 40.81 375 CYS A N 1
ATOM 2973 C CA . CYS A 1 375 ? 20.679 -3.247 29.383 1.00 40.81 375 CYS A CA 1
ATOM 2974 C C . CYS A 1 375 ? 20.915 -1.794 28.938 1.00 40.81 375 CYS A C 1
ATOM 2976 O O . CYS A 1 375 ? 21.953 -1.215 29.256 1.00 40.81 375 CYS A O 1
ATOM 2978 N N . LEU A 1 376 ? 19.988 -1.213 28.176 1.00 42.38 376 LEU A N 1
ATOM 2979 C CA . LEU A 1 376 ? 19.995 0.218 27.871 1.00 42.38 376 LEU A CA 1
ATOM 2980 C C . LEU A 1 376 ? 18.816 0.881 28.573 1.00 42.38 376 LEU A C 1
ATOM 2982 O O . LEU A 1 376 ? 17.666 0.471 28.412 1.00 42.38 376 LEU A O 1
ATOM 2986 N N . ASP A 1 377 ? 19.168 1.864 29.394 1.00 37.88 377 ASP A N 1
ATOM 2987 C CA . ASP A 1 377 ? 18.266 2.740 30.124 1.00 37.88 377 ASP A CA 1
ATOM 2988 C C . ASP A 1 377 ? 17.432 3.570 29.139 1.00 37.88 377 ASP A C 1
ATOM 2990 O O . ASP A 1 377 ? 17.909 3.960 28.070 1.00 37.88 377 ASP A O 1
ATOM 2994 N N . ASP A 1 378 ? 16.176 3.810 29.499 1.00 36.88 378 ASP A N 1
ATOM 2995 C CA . ASP A 1 378 ? 15.184 4.518 28.692 1.00 36.88 378 ASP A CA 1
ATOM 2996 C C . ASP A 1 378 ? 15.505 6.021 28.767 1.00 36.88 378 ASP A C 1
ATOM 2998 O O . ASP A 1 378 ? 14.855 6.785 29.484 1.00 36.88 378 ASP A O 1
ATOM 3002 N N . SER A 1 379 ? 16.572 6.461 28.087 1.00 38.81 379 SER A N 1
ATOM 3003 C CA . SER A 1 379 ? 16.847 7.887 27.935 1.00 38.81 379 SER A CA 1
ATOM 3004 C C . SER A 1 379 ? 15.723 8.480 27.093 1.00 38.81 379 SER A C 1
ATOM 3006 O O . SER A 1 379 ? 15.677 8.318 25.873 1.00 38.81 379 SER A O 1
ATOM 3008 N N . GLN A 1 380 ? 14.773 9.112 27.780 1.00 38.31 380 GLN A N 1
ATOM 3009 C CA . GLN A 1 380 ? 13.691 9.891 27.198 1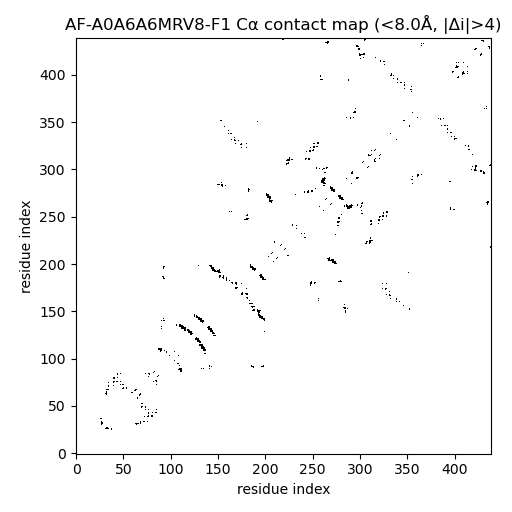.00 38.31 380 GLN A CA 1
ATOM 3010 C C . GLN A 1 380 ? 14.296 11.071 26.431 1.00 38.31 380 GLN A C 1
ATOM 3012 O O . GLN A 1 380 ? 14.397 12.173 26.963 1.00 38.31 380 GLN A O 1
ATOM 3017 N N . ASP A 1 381 ? 14.719 10.843 25.188 1.00 41.47 381 ASP A N 1
ATOM 3018 C CA . ASP A 1 381 ? 14.977 11.939 24.264 1.00 41.47 381 ASP A CA 1
ATOM 3019 C C . ASP A 1 381 ? 13.674 12.736 24.128 1.00 41.47 381 ASP A C 1
ATOM 3021 O O . ASP A 1 381 ? 12.607 12.181 23.834 1.00 41.47 381 ASP A O 1
ATOM 3025 N N . GLU A 1 382 ? 13.749 14.036 24.426 1.00 41.69 382 GLU A N 1
ATOM 3026 C CA . GLU A 1 382 ? 12.612 14.949 24.401 1.00 41.69 382 GLU A CA 1
ATOM 3027 C C . GLU A 1 382 ? 11.935 14.904 23.027 1.00 41.69 382 GLU A C 1
ATOM 3029 O O . GLU A 1 382 ? 12.456 15.363 22.012 1.00 41.69 382 GLU A O 1
ATOM 3034 N N . TYR A 1 383 ? 10.734 14.332 23.004 1.00 49.41 383 TYR A N 1
ATOM 3035 C CA . TYR A 1 383 ? 9.880 14.273 21.831 1.00 49.41 383 TYR A CA 1
ATOM 3036 C C . TYR A 1 383 ? 9.455 15.692 21.417 1.00 49.41 383 TYR A C 1
ATOM 3038 O O . TYR A 1 383 ? 8.448 16.216 21.894 1.00 49.41 383 TYR A O 1
ATOM 3046 N N . GLU A 1 384 ? 10.172 16.314 20.477 1.00 54.03 384 GLU A N 1
ATOM 3047 C CA . GLU A 1 384 ? 9.748 17.550 19.798 1.00 54.03 384 GLU A CA 1
ATOM 3048 C C . GLU A 1 384 ? 8.685 17.249 18.720 1.00 54.03 384 GLU A C 1
ATOM 3050 O O . GLU A 1 384 ? 8.794 17.675 17.568 1.00 54.03 384 GLU A O 1
ATOM 3055 N N . GLY A 1 385 ? 7.636 16.500 19.079 1.00 55.47 385 GLY A N 1
ATOM 3056 C CA . GLY A 1 385 ? 6.691 15.867 18.150 1.00 55.47 385 GLY A CA 1
ATOM 3057 C C . GLY A 1 385 ? 6.070 16.770 17.084 1.00 55.47 385 GLY A C 1
ATOM 3058 O O . GLY A 1 385 ? 5.682 16.284 16.028 1.00 55.47 385 GLY A O 1
ATOM 3059 N N . ASN A 1 386 ? 6.015 18.083 17.309 1.00 63.09 386 ASN A N 1
ATOM 3060 C CA . ASN A 1 386 ? 5.476 19.033 16.337 1.00 63.09 386 ASN A CA 1
ATOM 3061 C C . ASN A 1 386 ? 6.472 19.372 15.203 1.00 63.09 386 ASN A C 1
ATOM 3063 O O . ASN A 1 386 ? 6.057 19.671 14.084 1.00 63.09 386 ASN A O 1
ATOM 3067 N N . LYS A 1 387 ? 7.791 19.306 15.452 1.00 74.12 387 LYS A N 1
ATOM 3068 C CA . LYS A 1 387 ? 8.814 19.591 14.428 1.00 74.12 387 LYS A CA 1
ATOM 3069 C C . LYS A 1 387 ? 9.003 18.424 13.463 1.00 74.12 387 LYS A C 1
ATOM 3071 O O . LYS A 1 387 ? 9.121 18.651 12.260 1.00 74.12 387 LYS A O 1
ATOM 3076 N N . ASP A 1 388 ? 9.000 17.191 13.965 1.00 75.56 388 ASP A N 1
ATOM 3077 C CA . ASP A 1 388 ? 9.129 15.992 13.126 1.00 75.56 388 ASP A CA 1
ATOM 3078 C C . ASP A 1 388 ? 7.919 15.818 12.206 1.00 75.56 388 ASP A C 1
ATOM 3080 O O . ASP A 1 388 ? 8.071 15.531 11.018 1.00 75.56 388 ASP A O 1
ATOM 3084 N N . ALA A 1 389 ? 6.726 16.102 12.729 1.00 77.31 389 ALA A N 1
ATOM 3085 C CA . ALA A 1 389 ? 5.485 16.122 11.971 1.00 77.31 389 ALA A CA 1
ATOM 3086 C C . ALA A 1 389 ? 5.500 17.166 10.844 1.00 77.31 389 ALA A C 1
ATOM 3088 O O . ALA A 1 389 ? 5.198 16.861 9.687 1.00 77.31 389 ALA A O 1
ATOM 3089 N N . ALA A 1 390 ? 5.936 18.391 11.154 1.00 82.62 390 ALA A N 1
ATOM 3090 C CA . ALA A 1 390 ? 6.096 19.447 10.160 1.00 82.62 390 ALA A CA 1
ATOM 3091 C C . ALA A 1 390 ? 7.137 19.081 9.085 1.00 82.62 390 ALA A C 1
ATOM 3093 O O . ALA A 1 390 ? 6.919 19.345 7.901 1.00 82.62 390 ALA A O 1
ATOM 3094 N N . ARG A 1 391 ? 8.246 18.430 9.469 1.00 86.00 391 ARG A N 1
ATOM 3095 C CA . ARG A 1 391 ? 9.277 17.955 8.530 1.00 86.00 391 ARG A CA 1
ATOM 3096 C C . ARG A 1 391 ? 8.727 16.883 7.589 1.00 86.00 391 ARG A C 1
ATOM 3098 O O . ARG A 1 391 ? 8.951 16.969 6.382 1.00 86.00 391 ARG A O 1
ATOM 3105 N N . ALA A 1 392 ? 7.983 15.915 8.124 1.00 86.56 392 ALA A N 1
ATOM 3106 C CA . ALA A 1 392 ? 7.325 14.875 7.340 1.00 86.56 392 ALA A CA 1
ATOM 3107 C C . ALA A 1 392 ? 6.359 15.473 6.306 1.00 86.56 392 ALA A C 1
ATOM 3109 O O . ALA A 1 392 ? 6.452 15.148 5.120 1.00 86.56 392 ALA A O 1
ATOM 3110 N N . LEU A 1 393 ? 5.497 16.411 6.719 1.00 88.75 393 LEU A N 1
ATOM 3111 C CA . LEU A 1 393 ? 4.587 17.105 5.802 1.00 88.75 393 LEU A CA 1
ATOM 3112 C C . LEU A 1 393 ? 5.327 17.834 4.696 1.00 88.75 393 LEU A C 1
ATOM 3114 O O . LEU A 1 393 ? 4.978 17.724 3.522 1.00 88.75 393 LEU A O 1
ATOM 3118 N N . MET A 1 394 ? 6.348 18.597 5.087 1.00 90.81 394 MET A N 1
ATOM 3119 C CA . MET A 1 394 ? 7.140 19.386 4.162 1.00 90.81 394 MET A CA 1
ATOM 3120 C C . MET A 1 394 ? 7.797 18.480 3.124 1.00 90.81 394 MET A C 1
ATOM 3122 O O . MET A 1 394 ? 7.791 18.815 1.940 1.00 90.81 394 MET A O 1
ATOM 3126 N N . ARG A 1 395 ? 8.286 17.305 3.537 1.00 93.19 395 ARG A N 1
ATOM 3127 C CA . ARG A 1 395 ? 8.864 16.325 2.619 1.00 93.19 395 ARG A CA 1
ATOM 3128 C C . ARG A 1 395 ? 7.823 15.734 1.669 1.00 93.19 395 ARG A C 1
ATOM 3130 O O . ARG A 1 395 ? 8.077 15.701 0.467 1.00 93.19 395 ARG A O 1
ATOM 3137 N N . VAL A 1 396 ? 6.652 15.319 2.160 1.00 94.25 396 VAL A N 1
ATOM 3138 C CA . VAL A 1 396 ? 5.554 14.820 1.303 1.00 94.25 396 VAL A CA 1
ATOM 3139 C C . VAL A 1 396 ? 5.142 15.886 0.283 1.00 94.25 396 VAL A C 1
ATOM 3141 O O . VAL A 1 396 ? 5.000 15.595 -0.906 1.00 94.25 396 VAL A O 1
ATOM 3144 N N . LYS A 1 397 ? 5.022 17.142 0.727 1.00 95.44 397 LYS A N 1
ATOM 3145 C CA . LYS A 1 397 ? 4.727 18.288 -0.135 1.00 95.44 397 LYS A CA 1
ATOM 3146 C C . LYS A 1 397 ? 5.795 18.485 -1.207 1.00 95.44 397 LYS A C 1
ATOM 3148 O O . LYS A 1 397 ? 5.445 18.590 -2.375 1.00 95.44 397 LYS A O 1
ATOM 3153 N N . GLN A 1 398 ? 7.077 18.463 -0.844 1.00 96.25 398 GLN A N 1
ATOM 3154 C CA . GLN A 1 398 ? 8.183 18.563 -1.802 1.00 96.25 398 GLN A CA 1
ATOM 3155 C C . GLN A 1 398 ? 8.112 17.467 -2.870 1.00 96.25 398 GLN A C 1
ATOM 3157 O O . GLN A 1 398 ? 8.186 17.782 -4.057 1.00 96.25 398 GLN A O 1
ATOM 3162 N N . LYS A 1 399 ? 7.876 16.206 -2.478 1.00 96.94 399 LYS A N 1
ATOM 3163 C CA . LYS A 1 399 ? 7.729 15.091 -3.428 1.00 96.94 399 LYS A CA 1
ATOM 3164 C C . LYS A 1 399 ? 6.567 15.310 -4.403 1.00 96.94 399 LYS A C 1
ATOM 3166 O O . LYS A 1 399 ? 6.719 15.079 -5.601 1.00 96.94 399 LYS A O 1
ATOM 3171 N N . LEU A 1 400 ? 5.418 15.791 -3.914 1.00 97.06 400 LEU A N 1
ATOM 3172 C CA . LEU A 1 400 ? 4.241 16.116 -4.738 1.00 97.06 400 LEU A CA 1
ATOM 3173 C C . LEU A 1 400 ? 4.451 17.364 -5.617 1.00 97.06 400 LEU A C 1
ATOM 3175 O O . LEU A 1 400 ? 3.933 17.452 -6.733 1.00 97.06 400 LEU A O 1
ATOM 3179 N N . ASP A 1 401 ? 5.241 18.327 -5.158 1.00 96.38 401 ASP A N 1
ATOM 3180 C CA . ASP A 1 401 ? 5.641 19.486 -5.954 1.00 96.38 401 ASP A CA 1
ATOM 3181 C C . ASP A 1 401 ? 6.709 19.126 -7.000 1.00 96.38 401 ASP A C 1
ATOM 3183 O O . ASP A 1 401 ? 6.883 19.868 -7.966 1.00 96.38 401 ASP A O 1
ATOM 3187 N N . GLY A 1 402 ? 7.325 17.945 -6.889 1.00 95.00 402 GLY A N 1
ATOM 3188 C CA . GLY A 1 402 ? 8.341 17.423 -7.802 1.00 95.00 402 GLY A CA 1
ATOM 3189 C C . GLY A 1 402 ? 9.763 17.851 -7.449 1.00 95.00 402 GLY A C 1
ATOM 3190 O O . GLY A 1 402 ? 10.604 17.893 -8.341 1.00 95.00 402 GLY A O 1
ATOM 3191 N N . TYR A 1 403 ? 10.017 18.219 -6.195 1.00 94.31 403 TYR A N 1
ATOM 3192 C CA . TYR A 1 403 ? 11.343 18.580 -5.703 1.00 94.31 403 TYR A CA 1
ATOM 3193 C C . TYR A 1 403 ? 12.097 17.354 -5.189 1.00 94.31 403 TYR A C 1
ATOM 3195 O O . TYR A 1 403 ? 11.736 16.804 -4.146 1.00 94.31 403 TYR A O 1
ATOM 3203 N N . GLU A 1 404 ? 13.200 17.012 -5.855 1.00 89.31 404 GLU A N 1
ATOM 3204 C CA . GLU A 1 404 ? 14.180 16.032 -5.375 1.00 89.31 404 GLU A CA 1
ATOM 3205 C C . GLU A 1 404 ? 15.541 16.680 -5.191 1.00 89.31 404 GLU A C 1
ATOM 3207 O O . GLU A 1 404 ? 16.017 17.377 -6.081 1.00 89.31 404 GLU A O 1
ATOM 3212 N N . GLU A 1 405 ? 16.147 16.474 -4.018 1.00 83.56 405 GLU A N 1
ATOM 3213 C CA . GLU A 1 405 ? 17.469 17.020 -3.665 1.00 83.56 405 GLU A CA 1
ATOM 3214 C C . GLU A 1 405 ? 17.589 18.545 -3.881 1.00 83.56 405 GLU A C 1
ATOM 3216 O O . GLU A 1 405 ? 18.664 19.084 -4.118 1.00 83.56 405 GLU A O 1
ATOM 3221 N N . GLY A 1 406 ? 16.465 19.263 -3.774 1.00 85.19 406 GLY A N 1
ATOM 3222 C CA . GLY A 1 406 ? 16.389 20.713 -3.979 1.00 85.19 406 GLY A CA 1
ATOM 3223 C C . GLY A 1 406 ? 16.119 21.148 -5.424 1.00 85.19 406 GLY A C 1
ATOM 3224 O O . GLY A 1 406 ? 15.883 22.332 -5.658 1.00 85.19 406 GLY A O 1
ATOM 3225 N N . GLU A 1 407 ? 16.066 20.221 -6.380 1.00 91.44 407 GLU A N 1
ATOM 3226 C CA . GLU A 1 407 ? 15.801 20.506 -7.790 1.00 91.44 407 GLU A CA 1
ATOM 3227 C C . GLU A 1 407 ? 14.361 20.174 -8.189 1.00 91.44 407 GLU A C 1
ATOM 3229 O O . GLU A 1 407 ? 13.828 19.114 -7.860 1.00 91.44 407 GLU A O 1
ATOM 3234 N N . LEU A 1 408 ? 13.736 21.068 -8.960 1.00 94.94 408 LEU A N 1
ATOM 3235 C CA . LEU A 1 408 ? 12.404 20.842 -9.514 1.00 94.94 408 LEU A CA 1
ATOM 3236 C C . LEU A 1 408 ? 12.471 19.920 -10.736 1.00 94.94 408 LEU A C 1
ATOM 3238 O O . LEU A 1 408 ? 13.171 20.205 -11.708 1.00 94.94 408 LEU A O 1
ATOM 3242 N N . ARG A 1 409 ? 11.666 18.856 -10.727 1.00 96.00 409 ARG A N 1
ATOM 3243 C CA . ARG A 1 409 ? 11.618 17.844 -11.785 1.00 96.00 409 ARG A CA 1
ATOM 3244 C C . ARG A 1 409 ? 10.218 17.692 -12.381 1.00 96.00 409 ARG A C 1
ATOM 3246 O O . ARG A 1 409 ? 9.175 17.808 -11.722 1.00 96.00 409 ARG A O 1
ATOM 3253 N N . SER A 1 410 ? 10.192 17.414 -13.684 1.00 97.88 410 SER A N 1
ATOM 3254 C CA . SER A 1 410 ? 8.974 16.974 -14.371 1.00 97.88 410 SER A CA 1
ATOM 3255 C C . SER A 1 410 ? 8.558 15.590 -13.865 1.00 97.88 410 SER A C 1
ATOM 3257 O O . SER A 1 410 ? 9.374 14.869 -13.298 1.00 97.88 410 SER A O 1
ATOM 3259 N N . VAL A 1 411 ? 7.304 15.185 -14.095 1.00 98.00 411 VAL A N 1
ATOM 3260 C CA . VAL A 1 411 ? 6.831 13.830 -13.741 1.00 98.00 411 VAL A CA 1
ATOM 3261 C C . VAL A 1 411 ? 7.749 12.759 -14.334 1.00 98.00 411 VAL A C 1
ATOM 3263 O O . VAL A 1 411 ? 8.189 11.863 -13.623 1.00 98.00 411 VAL A O 1
ATOM 3266 N N . HIS A 1 412 ? 8.093 12.895 -15.616 1.00 97.75 412 HIS A N 1
ATOM 3267 C CA . HIS A 1 412 ? 8.997 11.971 -16.295 1.00 97.75 412 HIS A CA 1
ATOM 3268 C C . HIS A 1 412 ? 10.395 11.953 -15.657 1.00 97.75 412 HIS A C 1
ATOM 3270 O O . HIS A 1 412 ? 10.924 10.882 -15.378 1.00 97.75 412 HIS A O 1
ATOM 3276 N N . GLY A 1 413 ? 10.978 13.128 -15.385 1.00 97.69 413 GLY A N 1
ATOM 3277 C CA . GLY A 1 413 ? 12.311 13.235 -14.784 1.00 97.69 413 GLY A CA 1
ATOM 3278 C C . GLY A 1 413 ? 12.374 12.684 -13.358 1.00 97.69 413 GLY A C 1
ATOM 3279 O O . GLY A 1 413 ? 13.336 12.006 -13.007 1.00 97.69 413 GLY A O 1
ATOM 3280 N N . GLN A 1 414 ? 11.329 12.916 -12.560 1.00 97.94 414 GLN A N 1
ATOM 3281 C CA . GLN A 1 414 ? 11.217 12.377 -11.206 1.00 97.94 414 GLN A CA 1
ATOM 3282 C C . GLN A 1 414 ? 11.087 10.849 -11.246 1.00 97.94 414 GLN A C 1
ATOM 3284 O O . GLN A 1 414 ? 11.872 10.160 -10.607 1.00 97.94 414 GLN A O 1
ATOM 3289 N N . VAL A 1 415 ? 10.184 10.295 -12.065 1.00 98.44 415 VAL A N 1
ATOM 3290 C CA . VAL A 1 415 ? 10.049 8.833 -12.222 1.00 98.44 415 VAL A CA 1
ATOM 3291 C C . VAL A 1 415 ? 11.348 8.199 -12.722 1.00 98.44 415 VAL A C 1
ATOM 3293 O O . VAL A 1 415 ? 11.751 7.164 -12.201 1.00 98.44 415 VAL A O 1
ATOM 3296 N N . GLN A 1 416 ? 12.026 8.813 -13.696 1.00 97.69 416 GLN A N 1
ATOM 3297 C CA . GLN A 1 416 ? 13.311 8.325 -14.202 1.00 97.69 416 GLN A CA 1
ATOM 3298 C C . GLN A 1 416 ? 14.348 8.195 -13.086 1.00 97.69 416 GLN A C 1
ATOM 3300 O O . GLN A 1 416 ? 14.958 7.134 -12.960 1.00 97.69 416 GLN A O 1
ATOM 3305 N N . GLN A 1 417 ? 14.530 9.249 -12.287 1.00 97.31 417 GLN A N 1
ATOM 3306 C CA . GLN A 1 417 ? 15.485 9.241 -11.183 1.00 97.31 417 GLN A CA 1
ATOM 3307 C C . GLN A 1 417 ? 15.109 8.198 -10.133 1.00 97.31 417 GLN A C 1
ATOM 3309 O O . GLN A 1 417 ? 15.952 7.408 -9.736 1.00 97.31 417 GLN A O 1
ATOM 3314 N N . LEU A 1 418 ? 13.835 8.125 -9.739 1.00 98.00 418 LEU A N 1
ATOM 3315 C CA . LEU A 1 418 ? 13.389 7.160 -8.734 1.00 98.00 418 LEU A CA 1
ATOM 3316 C C . LEU A 1 418 ? 13.615 5.709 -9.161 1.00 98.00 418 LEU A C 1
ATOM 3318 O O . LEU A 1 418 ? 13.967 4.875 -8.333 1.00 98.00 418 LEU A O 1
ATOM 3322 N N . ILE A 1 419 ? 13.422 5.399 -10.445 1.00 98.50 419 ILE A N 1
ATOM 3323 C CA . ILE A 1 419 ? 13.708 4.063 -10.976 1.00 98.50 419 ILE A CA 1
ATOM 3324 C C . ILE A 1 419 ? 15.210 3.780 -10.930 1.00 98.50 419 ILE A C 1
ATOM 3326 O O . ILE A 1 419 ? 15.586 2.695 -10.503 1.00 98.50 419 ILE A O 1
ATOM 3330 N N . GLN A 1 420 ? 16.055 4.734 -11.338 1.00 97.62 420 GLN A N 1
ATOM 3331 C CA . GLN A 1 420 ? 17.516 4.590 -11.284 1.00 97.62 420 GLN A CA 1
ATOM 3332 C C . GLN A 1 420 ? 18.001 4.364 -9.850 1.00 97.62 420 GLN A C 1
ATOM 3334 O O . GLN A 1 420 ? 18.732 3.416 -9.591 1.00 97.62 420 GLN A O 1
ATOM 3339 N N . ASP A 1 421 ? 17.502 5.170 -8.920 1.00 97.19 421 ASP A N 1
ATOM 3340 C CA . ASP A 1 421 ? 17.802 5.092 -7.496 1.00 97.19 421 ASP A CA 1
ATOM 3341 C C . ASP A 1 421 ? 17.348 3.766 -6.865 1.00 97.19 421 ASP A C 1
ATOM 3343 O O . ASP A 1 421 ? 18.012 3.239 -5.974 1.00 97.19 421 ASP A O 1
ATOM 3347 N N . ALA A 1 422 ? 16.215 3.211 -7.309 1.00 97.88 422 ALA A N 1
ATOM 3348 C CA . ALA A 1 422 ? 15.674 1.958 -6.782 1.00 97.88 422 ALA A CA 1
ATOM 3349 C C . ALA A 1 422 ? 16.439 0.708 -7.245 1.00 97.88 422 ALA A C 1
ATOM 3351 O O . ALA A 1 422 ? 16.379 -0.320 -6.567 1.00 97.88 422 ALA A O 1
ATOM 3352 N N . ILE A 1 423 ? 17.134 0.785 -8.385 1.00 96.94 423 ILE A N 1
ATOM 3353 C CA . ILE A 1 423 ? 17.908 -0.327 -8.963 1.00 96.94 423 ILE A CA 1
ATOM 3354 C C . ILE A 1 423 ? 19.422 -0.156 -8.796 1.00 96.94 423 ILE A C 1
ATOM 3356 O O . ILE A 1 423 ? 20.180 -1.008 -9.259 1.00 96.94 423 ILE A O 1
ATOM 3360 N N . ASP A 1 424 ? 19.860 0.935 -8.164 1.00 97.38 424 ASP A N 1
ATOM 3361 C CA . ASP A 1 424 ? 21.267 1.285 -7.996 1.00 97.38 424 ASP A CA 1
ATOM 3362 C C . ASP A 1 424 ? 22.001 0.246 -7.123 1.00 97.38 424 ASP A C 1
ATOM 3364 O O . ASP A 1 424 ? 21.699 0.119 -5.927 1.00 97.38 424 ASP A O 1
ATOM 3368 N N . PRO A 1 425 ? 22.988 -0.490 -7.676 1.00 94.81 425 PRO A N 1
ATOM 3369 C CA . PRO A 1 425 ? 23.762 -1.468 -6.921 1.00 94.81 425 PRO A CA 1
ATOM 3370 C C . PRO A 1 425 ? 24.491 -0.874 -5.711 1.00 94.81 425 PRO A C 1
ATOM 3372 O O . PRO A 1 425 ? 24.650 -1.577 -4.712 1.00 94.81 425 PRO A O 1
ATOM 3375 N N . GLU A 1 426 ? 24.915 0.394 -5.772 1.00 96.06 426 GLU A N 1
ATOM 3376 C CA . GLU A 1 426 ? 25.633 1.052 -4.673 1.00 96.06 426 GLU A CA 1
ATOM 3377 C C . GLU A 1 426 ? 24.716 1.348 -3.487 1.00 96.06 426 GLU A C 1
ATOM 3379 O O . GLU A 1 426 ? 25.137 1.249 -2.334 1.00 96.06 426 GLU A O 1
ATOM 3384 N N . ARG A 1 427 ? 23.442 1.660 -3.743 1.00 95.81 427 ARG A N 1
ATOM 3385 C CA . ARG A 1 427 ? 22.436 1.823 -2.684 1.00 95.81 427 ARG A CA 1
ATOM 3386 C C . ARG A 1 427 ? 21.973 0.475 -2.158 1.00 95.81 427 ARG A C 1
ATOM 3388 O O . ARG A 1 427 ? 21.880 0.293 -0.947 1.00 95.81 427 ARG A O 1
ATOM 3395 N N . LEU A 1 428 ? 21.725 -0.479 -3.055 1.00 94.31 428 LEU A N 1
ATOM 3396 C CA . LEU A 1 428 ? 21.245 -1.816 -2.709 1.00 94.31 428 LEU A CA 1
ATOM 3397 C C . LEU A 1 428 ? 22.244 -2.599 -1.844 1.00 94.31 428 LEU A C 1
ATOM 3399 O O . LEU A 1 428 ? 21.819 -3.329 -0.951 1.00 94.31 428 LEU A O 1
ATOM 3403 N N . CYS A 1 429 ? 23.557 -2.437 -2.051 1.00 92.75 429 CYS A N 1
ATOM 3404 C CA . CYS A 1 429 ? 24.571 -3.132 -1.249 1.00 92.75 429 CYS A CA 1
ATOM 3405 C C . CYS A 1 429 ? 24.717 -2.591 0.185 1.00 92.75 429 CYS A C 1
ATOM 3407 O O . CYS A 1 429 ? 25.295 -3.267 1.032 1.00 92.75 429 CYS A O 1
ATOM 3409 N N . GLN A 1 430 ? 24.175 -1.402 0.465 1.00 92.25 430 GLN A N 1
ATOM 3410 C CA . GLN A 1 430 ? 24.181 -0.770 1.791 1.00 92.25 430 GLN A CA 1
ATOM 3411 C C . GLN A 1 430 ? 22.917 -1.091 2.603 1.00 92.25 430 GLN A C 1
ATOM 3413 O O . GLN A 1 430 ? 22.792 -0.658 3.748 1.00 92.25 430 GLN A O 1
ATOM 3418 N N . MET A 1 431 ? 21.969 -1.822 2.011 1.00 92.12 431 MET A N 1
ATOM 3419 C CA . MET A 1 431 ? 20.717 -2.203 2.656 1.00 92.12 431 MET A CA 1
ATOM 3420 C C . MET A 1 431 ? 20.948 -3.282 3.717 1.00 92.12 431 MET A C 1
ATOM 3422 O O . MET A 1 431 ? 21.845 -4.119 3.605 1.00 92.12 431 MET A O 1
ATOM 3426 N N . PHE A 1 432 ? 20.083 -3.303 4.731 1.00 91.19 432 PHE A N 1
ATOM 3427 C CA . PHE A 1 432 ? 20.066 -4.358 5.743 1.00 91.19 432 PHE A CA 1
ATOM 3428 C C . PHE A 1 432 ? 19.933 -5.749 5.099 1.00 91.19 432 PHE A C 1
ATOM 3430 O O . PHE A 1 432 ? 19.119 -5.942 4.196 1.00 91.19 432 PHE A O 1
ATOM 3437 N N . ALA A 1 433 ? 20.691 -6.741 5.577 1.00 87.50 433 ALA A N 1
ATOM 3438 C CA . ALA A 1 433 ? 20.721 -8.076 4.972 1.00 87.50 433 ALA A CA 1
ATOM 3439 C C . ALA A 1 433 ? 19.331 -8.744 4.922 1.00 87.50 433 ALA A C 1
ATOM 3441 O O . ALA A 1 433 ? 18.964 -9.305 3.887 1.00 87.50 433 ALA A O 1
ATOM 3442 N N . GLY A 1 434 ? 18.529 -8.603 5.987 1.00 86.50 434 GLY A N 1
ATOM 3443 C CA . GLY A 1 434 ? 17.150 -9.110 6.054 1.00 86.50 434 GLY A CA 1
ATOM 3444 C C . GLY A 1 434 ? 16.168 -8.402 5.111 1.00 86.50 434 GLY A C 1
ATOM 3445 O O . GLY A 1 434 ? 15.125 -8.958 4.772 1.00 86.50 434 GLY A O 1
ATOM 3446 N N . TRP A 1 435 ? 16.517 -7.217 4.590 1.00 91.75 435 TRP A N 1
ATOM 3447 C CA . TRP A 1 435 ? 15.753 -6.586 3.507 1.00 91.75 435 TRP A CA 1
ATOM 3448 C C . TRP A 1 435 ? 15.840 -7.409 2.215 1.00 91.75 435 TRP A C 1
ATOM 3450 O O . TRP A 1 435 ? 14.915 -7.405 1.401 1.00 91.75 435 TRP A O 1
ATOM 3460 N N . GLY A 1 436 ? 16.941 -8.147 2.031 1.00 90.00 436 GLY A N 1
ATOM 3461 C CA . GLY A 1 436 ? 17.117 -9.088 0.934 1.00 90.00 436 GLY A CA 1
ATOM 3462 C C . GLY A 1 436 ? 17.227 -8.396 -0.424 1.00 90.00 436 GLY A C 1
ATOM 3463 O O . GLY A 1 436 ? 16.432 -8.659 -1.324 1.00 90.00 436 GLY A O 1
ATOM 3464 N N . ALA A 1 437 ? 18.201 -7.490 -0.563 1.00 90.88 437 ALA A N 1
ATOM 3465 C CA . ALA A 1 437 ? 18.424 -6.702 -1.784 1.00 90.88 437 ALA A CA 1
ATOM 3466 C C . ALA A 1 437 ? 18.897 -7.525 -2.993 1.00 90.88 437 ALA A C 1
ATOM 3468 O O . ALA A 1 437 ? 18.856 -7.064 -4.132 1.00 90.88 437 ALA A O 1
ATOM 3469 N N . TRP A 1 438 ? 19.350 -8.747 -2.735 1.00 86.06 438 TRP A N 1
ATOM 3470 C CA . TRP A 1 438 ? 19.829 -9.685 -3.737 1.00 86.06 438 TRP A CA 1
ATOM 3471 C C . TRP A 1 438 ? 18.710 -10.448 -4.467 1.00 86.06 438 TRP A C 1
ATOM 3473 O O . TRP A 1 438 ? 18.991 -10.978 -5.544 1.00 86.06 438 TRP A O 1
ATOM 3483 N N . MET A 1 439 ? 17.496 -10.487 -3.892 1.00 81.75 439 MET A N 1
ATOM 3484 C CA . MET A 1 439 ? 16.258 -11.002 -4.506 1.00 81.75 439 MET A CA 1
ATOM 3485 C C . MET A 1 439 ? 15.624 -9.928 -5.363 1.00 81.75 439 MET A C 1
ATOM 3487 O O . MET A 1 439 ? 15.032 -9.023 -4.740 1.00 81.75 439 MET A O 1
#

Secondary structure (DSSP, 8-state):
----PPPTTSHHHHHHHHHHHHHHHHHEETTEE-GGGS-GGGTGGGHHHHHTT--------STT-HHHHHHHHHHHHHHH-HHHHS---B-TT---PPPTT----TTSS-BEEEE-S--EEPSSTT--EEEEEEETTS-EEEEEEEESS--HHHHHHHHHHHHHHHHHHHHSHHHHHTT-------EEEEETTEEEEE--TTEEEHHHHHHHS----STTPPP-HHHHHHHH--SHHHHHHHHHHHHHHHHHHHHHHHHHT-----TTSEEEETTT--EEE----S-TTGGGGSSS---SSS---HHHHHTT-TTTTTTHHHHHHHHHHHHHHHTHHHHHHHHHHHHT-TT---SPPHHHHHHHTGGG--S-------------HHHHHHHHHHHHHHHHHTEETTEE--HHHHHHHHHHHHH-HHHHTTS-GGG-TT-

Foldseek 3Di:
DDDDDDDPPPPPVVVVVVVVVVCVVVQDDPLAGDLPPDPLVVCLVVLVVLVVPLDPDPDDDDRRDPNVSSVVSLVVNCVVPVCSSPPFAFPQFDDADDDPVNDQDVVSGWGFPDWDPDWDFDDDPQRWIWTWTQTPVRDIWTKTKFFAQFFLVLVQLLLVLQVVLQVLLCVDPVSVVLVAGADHGDWADPDRGITMTTDDPQKDQQCCVQVVPDDPQALNDAADLLVLLVVQPVDPVQSVQLLSQQLRLCLLCLLSCLLFVFDPQARRQWIARSRNRHIHGDDRRCTLLLQCVAPQRQQASHAQARNSQVSNPDCRCHDSSLVSNLVSLVSCLVCVVVSLVSLVVVLPPPSDDLHDDNVNSCSSQVPPCPDDPDPDDPPPPPCPSNVSSVSSSVSSSCVSQQHDPNDRDDSSRSSVVSVCRNHPPVSLVSGRVSSRRSD